Protein AF-A0AAN7ABN7-F1 (afdb_monomer)

pLDDT: mean 89.41, std 10.77, range [40.0, 98.88]

Radius of gyration: 29.79 Å; Cα contacts (8 Å, |Δi|>4): 1106; chains: 1; bounding box: 66×48×90 Å

Secondary structure (DSSP, 8-state):
----EEEEE--SSS--HHHHHHHHHHHHHHHHHT-EEEEES--TT----HHHHT-TTEEE-SS-HHHHTGGGGGGEEEE-TT-SEE--TTHHHH-SEEEE-S-TT-SS---TTHHHHHTTPEEEE--SS-B-HHHHHHHHHHHHTS---GGGS-EEES-EEE-SSS-EEE-SSEEEBPTTS-B--PPPS-----PPPP--SSSEEE-S-GGGSSHHHHHHHHH-TT-SBEEPPPB-SS-----TTT--EEEE-TTT-PBPSSSS--HHHHHT-TT--EEEE---S-SS-HHHHHHHHHHHHHH---PSSP--EEEEE---HHHHHHHHHHHHHHGGGGGGG--EEEEEE---TTSTTS--GGG-HHHHHHHHHHHHHHHHSTTTTTS----EEEEEP---SHHHHHHHHHHHHHH-TT--EEEE---EEEEE-B-TTS-BSSSTT-EEEEEEGGGHHHHHHHHHHHHHHHHH-TTTTTPEEEEESS--SHHHHHHHHHTT-SEEEE-HHHHHHTTHHHHHHHHHHTT--

InterPro domains:
  IPR005720 Dihydroorotate dehydrogenase, catalytic [PF01180] (275-526)
  IPR007364 Protein arginine N-methyltransferase SFM1-like [PF04252] (5-187)
  IPR007364 Protein arginine N-methyltransferase SFM1-like [PTHR35517] (4-187)
  IPR013785 Aldolase-type TIM barrel [G3DSA:3.20.20.70] (202-526)
  IPR023359 Dihydroorotate dehydrogenase A, chain A, domain 2 [G3DSA:2.30.26.10] (244-451)

Organism: NCBI:txid2587417

Mean predicted aligned error: 13.11 Å

Nearest PDB structures (foldseek):
  5h5f-assembly1_A  TM=8.992E-01  e=4.498E-18  Saccharomyces cerevisiae S288C
  5h5e-assembly1_A  TM=9.047E-01  e=4.459E-17  Saccharomyces cerevisiae S288C
  5c77-assembly1_A  TM=8.687E-01  e=1.270E-17  Saccharomyces cerevisiae S288C
  5h5d-assembly1_A  TM=8.708E-01  e=1.948E-16  Saccharomyces cerevisiae S288C
  6i55-assembly2_B  TM=7.999E-01  e=3.400E-11  Plasmodium falciparum

Foldseek 3Di:
DQAAEEEEAAQDQEDDPQNLLLLLLLLVVSVVLVHAYEHECHDPNRDDDPSNVPRPRYDYYNHDPCVVQVVPLQQEEEAAQPAPEAQAQCNLVRHRYYYYFHWLADVVDPRRCPVVVVVPHHYHYLDNWGAGPSQSSVLNCCGHVVVAGSVRFAKDAQDWADPDPPDIDTRRGIAGADPVGDGDGRDDVPPDPQFPADDFPPLEEAEQAPLQQALVSQLQRQPQLLGRAYEHHAAFQAFDDDDPQAWWKWFAQLPPLAIQPATPDALVSLQVCVNSFKMWTLHDTHRDHLVNVLVSLLVSCVVCLDPVVQHEYEYHYEDDLVRLLVSLQVVLVSVVSNVSNPAYAYEYEQQAQNDPDDGGLLQALVSLLSSLQSNVCSCVDPSCVPTDRHAYEYEHALDDDPVSLVSNLVSDVSSFSRHNAYEQHWFHWQDFRAHPVRHTNGPDNNTGGMFAQNCLVSLLVRLLSNQVSLCVDPRRNNYAYARETRDQALVSVVSSVVSRHPHYHYYSNCRNVNSVSSVRNCVRCVPVD

Solvent-accessible surface area (backbone atoms only — not comparable to full-atom values): 27855 Å² total; per-residue (Å²): 132,88,63,41,36,40,33,40,35,40,77,56,67,70,81,52,75,67,58,47,27,23,50,40,44,43,25,53,58,25,42,79,73,63,19,35,26,33,41,20,35,35,41,95,81,45,76,79,53,66,82,44,71,71,37,88,31,43,44,87,32,61,56,39,68,68,71,79,34,58,96,44,48,85,28,34,33,32,56,34,84,86,26,87,43,67,54,45,37,68,47,44,80,58,33,48,31,44,36,38,42,45,70,45,65,52,86,76,72,80,66,57,41,54,70,55,56,74,68,67,49,52,42,25,15,89,58,94,64,57,33,38,53,37,40,49,52,50,53,49,43,38,15,39,76,62,57,38,47,64,88,76,58,56,68,36,70,47,52,72,47,71,81,53,101,87,42,68,46,68,41,95,31,36,24,47,39,45,98,90,66,48,63,60,69,61,60,61,92,59,79,58,77,66,39,56,73,81,84,55,67,52,47,31,28,46,36,65,32,83,79,24,61,48,64,72,36,46,48,55,49,66,69,35,83,49,38,11,32,38,28,31,24,37,16,25,80,85,36,32,92,77,44,81,83,56,43,38,34,35,37,20,15,73,86,77,55,51,58,53,96,47,65,62,59,49,49,72,62,36,48,76,43,76,67,37,48,14,32,42,28,39,53,75,60,22,68,47,25,44,66,56,54,55,52,41,53,39,52,48,32,72,73,52,77,72,54,85,72,51,53,23,39,34,47,27,28,45,71,55,66,68,53,47,34,50,50,49,54,54,54,33,69,44,43,84,75,34,64,71,32,47,59,64,34,39,31,44,51,36,22,64,61,64,54,84,97,56,82,36,46,59,80,36,40,72,51,40,31,50,46,49,47,49,44,51,48,44,62,69,28,86,92,32,63,89,45,66,88,67,30,33,26,42,29,33,40,62,68,88,51,74,65,55,55,54,32,50,51,52,24,43,62,75,54,42,55,63,55,17,30,38,37,31,31,46,41,38,47,88,32,77,53,53,40,99,87,68,43,58,67,44,57,90,90,14,59,18,26,32,30,10,50,68,33,23,69,59,25,38,52,44,30,32,52,52,42,51,55,28,63,73,31,83,69,41,46,81,43,36,31,34,24,22,44,34,32,65,40,35,68,40,47,51,50,36,42,73,27,49,24,68,26,40,24,30,47,56,36,42,57,36,56,34,75,56,36,40,46,52,22,48,64,65,38,72,81,66,128

Sequence (529 aa):
MTFKTYIVEHLDEELGPWSELEYITIARESQETGSKFFLSSLHPQFKVPEALAAIPSFTAERRGVEELYADKKSRVCLLDPQGKSDLAPEDADNFDVFLFGGILGDDPPRDRTSELRAKGFEGRRLGPVQMTTDTAVRVTRLVVEGKTPLKDIPYVDFPELKFNEYESTEMPFRYVKTKDGNPIMPEPPTMSKLPPPIKINPPLINSANPWASNYKDLEKLYLCPSTGAVTTRTATLLCFKHDDAIHRYTFFNPSTHQTSETTNPTHQQASQSPSQTASLNTLGYSPYPLIDYLKWIRKLTDTYPKPHPAKPFIISVTGDVAEMIDAYSIIAGYLPDLVSVGQVYMEINLSCPNIPNNPPPAYSKAALVNYLRYINLAIRSDNNKDLPRLPFGIKTPPYTHFSEYTELISALEEAGDQLSFISCTNTLGSCLVLSPDSSPVLPGNGIGGMAGAALHPLALGNVATIRRMLDESEGLRHVIIIGIGGVEDEKGYRRMRAAGAGVVGVGTALGWKGVEVFRGIEEGLKGEW

Structure (mmCIF, N/CA/C/O backbone):
data_AF-A0AAN7ABN7-F1
#
_entry.id   AF-A0AAN7ABN7-F1
#
loop_
_atom_site.group_PDB
_atom_site.id
_atom_site.type_symbol
_atom_site.label_atom_id
_atom_site.label_alt_id
_atom_site.label_comp_id
_atom_site.label_asym_id
_atom_site.label_entity_id
_atom_site.label_seq_id
_atom_site.pdbx_PDB_ins_code
_atom_site.Cartn_x
_atom_site.Cartn_y
_atom_site.Cartn_z
_atom_site.occupancy
_atom_site.B_iso_or_equiv
_atom_site.auth_seq_id
_atom_site.auth_comp_id
_atom_site.auth_asym_id
_atom_site.auth_atom_id
_atom_site.pdbx_PDB_model_num
ATOM 1 N N . MET A 1 1 ? -25.391 23.428 30.107 1.00 48.16 1 MET A N 1
ATOM 2 C CA . MET A 1 1 ? -25.146 22.052 30.585 1.00 48.16 1 MET A CA 1
ATOM 3 C C . MET A 1 1 ? -24.049 22.124 31.624 1.00 48.16 1 MET A C 1
ATOM 5 O O . MET A 1 1 ? -23.061 22.806 31.388 1.00 48.16 1 MET A O 1
ATOM 9 N N . THR A 1 2 ? -24.255 21.526 32.791 1.00 59.59 2 THR A N 1
ATOM 10 C CA . THR A 1 2 ? -23.225 21.392 33.824 1.00 59.59 2 THR A CA 1
ATOM 11 C C . THR A 1 2 ? -22.378 20.169 33.489 1.00 59.59 2 THR A C 1
ATOM 13 O O . THR A 1 2 ? -22.827 19.040 33.652 1.00 59.59 2 THR A O 1
ATOM 16 N N . PHE A 1 3 ? -21.179 20.406 32.958 1.00 83.44 3 PHE A N 1
ATOM 17 C CA . PHE A 1 3 ? -20.219 19.352 32.623 1.00 83.44 3 PHE A CA 1
ATOM 18 C C . PHE A 1 3 ? -19.843 18.552 33.874 1.00 83.44 3 PHE A C 1
ATOM 20 O O . PHE A 1 3 ? -19.660 19.144 34.943 1.00 83.44 3 PHE A O 1
ATOM 27 N N . LYS A 1 4 ? -19.738 17.226 33.746 1.00 94.50 4 LYS A N 1
ATOM 28 C CA . LYS A 1 4 ? -19.352 16.341 34.850 1.00 94.50 4 LYS A CA 1
ATOM 29 C C . LYS A 1 4 ? -17.879 15.974 34.759 1.00 94.50 4 LYS A C 1
ATOM 31 O O . LYS A 1 4 ? -17.282 15.988 33.682 1.00 94.50 4 LYS A O 1
ATOM 36 N N . THR A 1 5 ? -17.294 15.657 35.908 1.00 97.19 5 THR A N 1
ATOM 37 C CA . THR A 1 5 ? -15.952 15.081 35.981 1.00 97.19 5 THR A CA 1
ATOM 38 C C . THR A 1 5 ? -16.036 13.655 36.503 1.00 97.19 5 THR A C 1
ATOM 40 O O . THR A 1 5 ? -16.570 13.421 37.585 1.00 97.19 5 THR A O 1
ATOM 43 N N . TYR A 1 6 ? -15.454 12.719 35.765 1.00 97.00 6 TYR A N 1
ATOM 44 C CA . TYR A 1 6 ? -15.267 11.334 36.178 1.00 97.00 6 TYR A CA 1
ATOM 45 C C . TYR A 1 6 ? -13.817 11.136 36.614 1.00 97.00 6 TYR A C 1
ATOM 47 O O . TYR A 1 6 ? -12.900 11.508 35.883 1.00 97.00 6 TYR A O 1
ATOM 55 N N . ILE A 1 7 ? -13.603 10.591 37.810 1.00 95.88 7 ILE A N 1
ATOM 56 C CA . ILE A 1 7 ? -12.269 10.383 38.381 1.00 95.88 7 ILE A CA 1
ATOM 57 C C . ILE A 1 7 ? -12.112 8.922 38.752 1.00 95.88 7 ILE A C 1
ATOM 59 O O . ILE A 1 7 ? -12.853 8.424 39.595 1.00 95.88 7 ILE A O 1
ATOM 63 N N . VAL A 1 8 ? -11.124 8.257 38.169 1.00 94.00 8 VAL A N 1
ATOM 64 C CA . VAL A 1 8 ? -10.699 6.923 38.595 1.00 94.00 8 VAL A CA 1
ATOM 65 C C . VAL A 1 8 ? -9.375 7.079 39.342 1.00 94.00 8 VAL A C 1
ATOM 67 O O . VAL A 1 8 ? -8.403 7.588 38.782 1.00 94.00 8 VAL A O 1
ATOM 70 N N . GLU A 1 9 ? -9.327 6.671 40.612 1.00 89.06 9 GLU A N 1
ATOM 71 C CA . GLU A 1 9 ? -8.060 6.637 41.357 1.00 89.06 9 GLU A CA 1
ATOM 72 C C . GLU A 1 9 ? -7.243 5.424 40.907 1.00 89.06 9 GLU A C 1
ATOM 74 O O . GLU A 1 9 ? -7.631 4.289 41.171 1.00 89.06 9 GLU A O 1
ATOM 79 N N . HIS A 1 10 ? -6.113 5.642 40.236 1.00 86.88 10 HIS A N 1
ATOM 80 C CA . HIS A 1 10 ? -5.237 4.559 39.794 1.00 86.88 10 HIS A CA 1
ATOM 81 C C . HIS A 1 10 ? -3.992 4.513 40.683 1.00 86.88 10 HIS A C 1
ATOM 83 O O . HIS A 1 10 ? -3.135 5.389 40.607 1.00 86.88 10 HIS A O 1
ATOM 89 N N . LEU A 1 11 ? -3.933 3.499 41.550 1.00 75.31 11 LEU A N 1
ATOM 90 C CA . LEU A 1 11 ? -2.917 3.358 42.600 1.00 75.31 11 LEU A CA 1
ATOM 91 C C . LEU A 1 11 ? -1.774 2.401 42.227 1.00 75.31 11 LEU A C 1
ATOM 93 O O . LEU A 1 11 ? -0.813 2.285 42.985 1.00 75.31 11 LEU A O 1
ATOM 97 N N . ASP A 1 12 ? -1.882 1.711 41.092 1.00 77.31 12 ASP A N 1
ATOM 98 C CA . ASP A 1 12 ? -0.874 0.761 40.631 1.00 77.31 12 ASP A CA 1
ATOM 99 C C . ASP A 1 12 ? 0.269 1.498 39.888 1.00 77.31 12 ASP A C 1
ATOM 101 O O . ASP A 1 12 ? 0.099 2.594 39.346 1.00 77.31 12 ASP A O 1
ATOM 105 N N . GLU A 1 13 ? 1.482 0.931 39.908 1.00 78.19 13 GLU A N 1
ATOM 106 C CA . GLU A 1 13 ? 2.653 1.533 39.240 1.00 78.19 13 GLU A CA 1
ATOM 107 C C . GLU A 1 13 ? 2.601 1.380 37.711 1.00 78.19 13 GLU A C 1
ATOM 109 O O . GLU A 1 13 ? 3.180 2.192 36.981 1.00 78.19 13 GLU A O 1
ATOM 114 N N . GLU A 1 14 ? 1.894 0.353 37.237 1.00 76.94 14 GLU A N 1
ATOM 115 C CA . GLU A 1 14 ? 1.785 -0.040 35.835 1.00 76.94 14 GLU A CA 1
ATOM 116 C C . GLU A 1 14 ? 0.323 -0.112 35.389 1.00 76.94 14 GLU A C 1
ATOM 118 O O . GLU A 1 14 ? -0.577 -0.431 36.167 1.00 76.94 14 GLU A O 1
ATOM 123 N N . LEU A 1 15 ? 0.099 0.131 34.097 1.00 82.50 15 LEU A N 1
ATOM 124 C CA . LEU A 1 15 ? -1.204 -0.008 33.465 1.00 82.50 15 LEU A CA 1
ATOM 125 C C . LEU A 1 15 ? -1.252 -1.290 32.633 1.00 82.50 15 LEU A C 1
ATOM 127 O O . LEU A 1 15 ? -0.532 -1.421 31.645 1.00 82.50 15 LEU A O 1
ATOM 131 N N . GLY A 1 16 ? -2.114 -2.230 33.021 1.00 80.00 16 GLY A N 1
ATOM 132 C CA . GLY A 1 16 ? -2.355 -3.439 32.237 1.00 80.00 16 GLY A CA 1
ATOM 133 C C . GLY A 1 16 ? -3.091 -3.141 30.917 1.00 80.00 16 GLY A C 1
ATOM 134 O O . GLY A 1 16 ? -3.875 -2.189 30.868 1.00 80.00 16 GLY A O 1
ATOM 135 N N . PRO A 1 17 ? -2.929 -3.979 29.870 1.00 78.44 17 PRO A N 1
ATOM 136 C CA . PRO A 1 17 ? -3.534 -3.736 28.556 1.00 78.44 17 PRO A CA 1
ATOM 137 C C . PRO A 1 17 ? -5.056 -3.568 28.590 1.00 78.44 17 PRO A C 1
ATOM 139 O O . PRO A 1 17 ? -5.595 -2.716 27.897 1.00 78.44 17 PRO A O 1
ATOM 142 N N . TRP A 1 18 ? -5.764 -4.344 29.417 1.00 81.31 18 TRP A N 1
ATOM 143 C CA . TRP A 1 18 ? -7.221 -4.222 29.545 1.00 81.31 18 TRP A CA 1
ATOM 144 C C . TRP A 1 18 ? -7.637 -2.881 30.159 1.00 81.31 18 TRP A C 1
ATOM 146 O O . TRP A 1 18 ? -8.490 -2.186 29.612 1.00 81.31 18 TRP A O 1
ATOM 156 N N . SER A 1 19 ? -6.987 -2.479 31.252 1.00 87.06 19 SER A N 1
ATOM 157 C CA . SER A 1 19 ? -7.266 -1.204 31.918 1.00 87.06 19 SER A CA 1
ATOM 158 C C . SER A 1 19 ? -6.922 -0.002 31.043 1.00 87.06 19 SER A C 1
ATOM 160 O O . SER A 1 19 ? -7.608 1.016 31.104 1.00 87.06 19 SER A O 1
ATOM 162 N N . GLU A 1 20 ? -5.917 -0.121 30.173 1.00 87.38 20 GLU A N 1
ATOM 163 C CA . GLU A 1 20 ? -5.664 0.880 29.137 1.00 87.38 20 GLU A CA 1
ATOM 164 C C . GLU A 1 20 ? -6.870 1.051 28.203 1.00 87.38 20 GLU A C 1
ATOM 166 O O . GLU A 1 20 ? -7.301 2.183 27.967 1.00 87.38 20 GLU A O 1
ATOM 171 N N . LEU A 1 21 ? -7.470 -0.047 27.728 1.00 86.56 21 LEU A N 1
ATOM 172 C CA . LEU A 1 21 ? -8.670 0.015 26.885 1.00 86.56 21 LEU A CA 1
ATOM 173 C C . LEU A 1 21 ? -9.868 0.608 27.629 1.00 86.56 21 LEU A C 1
ATOM 175 O O . LEU A 1 21 ? -10.601 1.422 27.059 1.00 86.56 21 LEU A O 1
ATOM 179 N N . GLU A 1 22 ? -10.053 0.249 28.902 1.00 91.25 22 GLU A N 1
ATOM 180 C CA . GLU A 1 22 ? -11.094 0.832 29.751 1.00 91.25 22 GLU A CA 1
ATOM 181 C C . GLU A 1 22 ? -10.925 2.354 29.854 1.00 91.25 22 GLU A C 1
ATOM 183 O O . GLU A 1 22 ? -11.868 3.105 29.600 1.00 91.25 22 GLU A O 1
ATOM 188 N N . TYR A 1 23 ? -9.716 2.833 30.155 1.00 93.12 23 TYR A N 1
ATOM 189 C CA . TYR A 1 23 ? -9.439 4.261 30.333 1.00 93.12 23 TYR A CA 1
ATOM 190 C C . TYR A 1 23 ? -9.547 5.051 29.028 1.00 93.12 23 TYR A C 1
ATOM 192 O O . TYR A 1 23 ? -10.106 6.150 29.027 1.00 93.12 23 TYR A O 1
ATOM 200 N N . ILE A 1 24 ? -9.088 4.490 27.905 1.00 90.19 24 ILE A N 1
ATOM 201 C CA . ILE A 1 24 ? -9.278 5.088 26.574 1.00 90.19 24 ILE A CA 1
ATOM 202 C C . ILE A 1 24 ? -10.769 5.204 26.252 1.00 90.19 24 ILE A C 1
ATOM 204 O O . ILE A 1 24 ? -11.218 6.242 25.759 1.00 90.19 24 ILE A O 1
ATOM 208 N N . THR A 1 25 ? -11.545 4.162 26.554 1.00 92.25 25 THR A N 1
ATOM 209 C CA . THR A 1 25 ? -12.994 4.149 26.330 1.00 92.25 25 THR A CA 1
ATOM 210 C C . THR A 1 25 ? -13.678 5.230 27.159 1.00 92.25 25 THR A C 1
ATOM 212 O O . THR A 1 25 ? -14.417 6.042 26.604 1.00 92.25 25 THR A O 1
ATOM 215 N N . ILE A 1 26 ? -13.359 5.328 28.453 1.00 95.12 26 ILE A N 1
ATOM 216 C CA . ILE A 1 26 ? -13.897 6.366 29.343 1.00 95.12 26 ILE A CA 1
ATOM 217 C C . ILE A 1 26 ? -13.547 7.769 28.841 1.00 95.12 26 ILE A C 1
ATOM 219 O O . ILE A 1 26 ? -14.408 8.652 28.830 1.00 95.12 26 ILE A O 1
ATOM 223 N N . ALA A 1 27 ? -12.301 7.989 28.418 1.00 94.75 27 ALA A N 1
ATOM 224 C CA . ALA A 1 27 ? -11.842 9.277 27.913 1.00 94.75 27 ALA A CA 1
ATOM 225 C C . ALA A 1 27 ? -12.632 9.710 26.665 1.00 94.75 27 ALA A C 1
ATOM 227 O O . ALA A 1 27 ? -13.158 10.828 26.621 1.00 94.75 27 ALA A O 1
ATOM 228 N N . ARG A 1 28 ? -12.773 8.813 25.678 1.00 89.69 28 ARG A N 1
ATOM 229 C CA . ARG A 1 28 ? -13.538 9.064 24.442 1.00 89.69 28 ARG A CA 1
ATOM 230 C C . ARG A 1 28 ? -15.001 9.355 24.741 1.00 89.69 28 ARG A C 1
ATOM 232 O O . ARG A 1 28 ? -15.522 10.387 24.330 1.00 89.69 28 ARG A O 1
ATOM 239 N N . GLU A 1 29 ? -15.626 8.492 25.530 1.00 93.31 29 GLU A N 1
ATOM 240 C CA . GLU A 1 29 ? -17.013 8.643 25.953 1.00 93.31 29 GLU A CA 1
ATOM 241 C C . GLU A 1 29 ? -17.244 9.965 26.710 1.00 93.31 29 GLU A C 1
ATOM 243 O O . GLU A 1 29 ? -18.229 10.665 26.475 1.00 93.31 29 GLU A O 1
ATOM 248 N N . SER A 1 30 ? -16.321 10.357 27.588 1.00 94.12 30 SER A N 1
ATOM 249 C CA . SER A 1 30 ? -16.407 11.640 28.298 1.00 94.12 30 SER A CA 1
ATOM 250 C C . SER A 1 30 ? -16.290 12.826 27.337 1.00 94.12 30 SER A C 1
ATOM 252 O O . SER A 1 30 ? -17.027 13.799 27.471 1.00 94.12 30 SER A O 1
ATOM 254 N N . GLN A 1 31 ? -15.417 12.736 26.327 1.00 91.62 31 GLN A N 1
ATOM 255 C CA . GLN A 1 31 ? -15.264 13.783 25.315 1.00 91.62 31 GLN A CA 1
ATOM 256 C C . GLN A 1 31 ? -16.547 14.001 24.511 1.00 91.62 31 GLN A C 1
ATOM 258 O O . GLN A 1 31 ? -16.926 15.147 24.272 1.00 91.62 31 GLN A O 1
ATOM 263 N N . GLU A 1 32 ? -17.224 12.921 24.119 1.00 88.69 32 GLU A N 1
ATOM 264 C CA . GLU A 1 32 ? -18.472 12.977 23.347 1.00 88.69 32 GLU A CA 1
ATOM 265 C C . GLU A 1 32 ? -19.581 13.750 24.067 1.00 88.69 32 GLU A C 1
ATOM 267 O O . GLU A 1 32 ? -20.395 14.404 23.413 1.00 88.69 32 GLU A O 1
ATOM 272 N N . THR A 1 33 ? -19.606 13.720 25.403 1.00 86.75 33 THR A N 1
ATOM 273 C CA . THR A 1 33 ? -20.596 14.458 26.204 1.00 86.75 33 THR A CA 1
ATOM 274 C C . THR A 1 33 ? -20.072 15.787 26.757 1.00 86.75 33 THR A C 1
ATOM 276 O O . THR A 1 33 ? -20.803 16.519 27.424 1.00 86.75 33 THR A O 1
ATOM 279 N N . GLY A 1 34 ? -18.819 16.147 26.452 1.00 90.25 34 GLY A N 1
ATOM 280 C CA . GLY A 1 34 ? -18.155 17.345 26.978 1.00 90.25 34 GLY A CA 1
ATOM 281 C C . GLY A 1 34 ? -17.741 17.238 28.452 1.00 90.25 34 GLY A C 1
ATOM 282 O O . GLY A 1 34 ? -17.352 18.240 29.055 1.00 90.25 34 GLY A O 1
ATOM 283 N N . SER A 1 35 ? -17.827 16.045 29.035 1.00 94.81 35 SER A N 1
ATOM 284 C CA . SER A 1 35 ? -17.364 15.732 30.385 1.00 94.81 35 SER A CA 1
ATOM 285 C C . SER A 1 35 ? -15.843 15.550 30.424 1.00 94.81 35 SER A C 1
ATOM 287 O O . SER A 1 35 ? -15.179 15.349 29.405 1.00 94.81 35 SER A O 1
ATOM 289 N N . LYS A 1 36 ? -15.264 15.644 31.623 1.00 96.62 36 LYS A N 1
ATOM 290 C CA . LYS A 1 36 ? -13.824 15.448 31.840 1.00 96.62 36 LYS A CA 1
ATOM 291 C C . LYS A 1 36 ? -13.552 14.093 32.469 1.00 96.62 36 LYS A C 1
ATOM 293 O O . LYS A 1 36 ? -14.316 13.657 33.329 1.00 96.62 36 LYS A O 1
ATOM 298 N N . PHE A 1 37 ? -12.425 13.492 32.115 1.00 97.12 37 PHE A N 1
ATOM 299 C CA . PHE A 1 37 ? -11.951 12.258 32.723 1.00 97.12 37 PHE A CA 1
ATOM 300 C C . PHE A 1 37 ? -10.567 12.452 33.341 1.00 97.12 37 PHE A C 1
ATOM 302 O O . PHE A 1 37 ? -9.652 12.954 32.691 1.00 97.12 37 PHE A O 1
ATOM 309 N N . PHE A 1 38 ? -10.420 12.047 34.599 1.00 96.19 38 PHE A N 1
ATOM 310 C CA . PHE A 1 38 ? -9.163 12.095 35.328 1.00 96.19 38 PHE A CA 1
ATOM 311 C C . PHE A 1 38 ? -8.751 10.697 35.766 1.00 96.19 38 PHE A C 1
ATOM 313 O O . PHE A 1 38 ? -9.549 9.961 36.350 1.00 96.19 38 PHE A O 1
ATOM 320 N N . LEU A 1 39 ? -7.472 10.394 35.570 1.00 94.75 39 LEU A N 1
ATOM 321 C CA . LEU A 1 39 ? -6.783 9.412 36.397 1.00 94.75 39 LEU A CA 1
ATOM 322 C C . LEU A 1 39 ? -6.049 10.167 37.497 1.00 94.75 39 LEU A C 1
ATOM 324 O O . LEU A 1 39 ? -5.190 10.990 37.187 1.00 94.75 39 LEU A O 1
ATOM 328 N N . SER A 1 40 ? -6.416 9.933 38.755 1.00 93.62 40 SER A N 1
ATOM 329 C CA . SER A 1 40 ? -5.819 10.601 39.918 1.00 93.62 40 SER A CA 1
ATOM 330 C C . SER A 1 40 ? -4.964 9.646 40.745 1.00 93.62 40 SER A C 1
ATOM 332 O O . SER A 1 40 ? -5.015 8.430 40.554 1.00 93.62 40 SER A O 1
ATOM 334 N N . SER A 1 41 ? -4.206 10.206 41.693 1.00 90.81 41 SER A N 1
ATOM 335 C CA . SER A 1 41 ? -3.312 9.455 42.591 1.00 90.81 41 SER A CA 1
ATOM 336 C C . SER A 1 41 ? -2.222 8.658 41.862 1.00 90.81 41 SER A C 1
ATOM 338 O O . SER A 1 41 ? -1.703 7.682 42.398 1.00 90.81 41 SER A O 1
ATOM 340 N N . LEU A 1 42 ? -1.846 9.092 40.653 1.00 90.88 42 LEU A N 1
ATOM 341 C CA . LEU A 1 42 ? -0.863 8.393 39.831 1.00 90.88 42 LEU A CA 1
ATOM 342 C C . LEU A 1 42 ? 0.522 8.371 40.482 1.00 90.88 42 LEU A C 1
ATOM 344 O O . LEU A 1 42 ? 1.066 9.413 40.871 1.00 90.88 42 LEU A O 1
ATOM 348 N N . HIS A 1 43 ? 1.134 7.186 40.504 1.00 88.69 43 HIS A N 1
ATOM 349 C CA . HIS A 1 43 ? 2.506 7.004 40.964 1.00 88.69 43 HIS A CA 1
ATOM 350 C C . HIS A 1 43 ? 3.484 7.901 40.165 1.00 88.69 43 HIS A C 1
ATOM 352 O O . HIS A 1 43 ? 3.323 8.062 38.952 1.00 88.69 43 HIS A O 1
ATOM 358 N N . PRO A 1 44 ? 4.546 8.477 40.772 1.00 86.56 44 PRO A N 1
ATOM 359 C CA . PRO A 1 44 ? 5.470 9.373 40.068 1.00 86.56 44 PRO A CA 1
ATOM 360 C C . PRO A 1 44 ? 6.166 8.774 38.839 1.00 86.56 44 PRO A C 1
ATOM 362 O O . PRO A 1 44 ? 6.628 9.535 37.983 1.00 86.56 44 PRO A O 1
ATOM 365 N N . GLN A 1 45 ? 6.263 7.443 38.771 1.00 88.12 45 GLN A N 1
ATOM 366 C CA . GLN A 1 45 ? 6.853 6.703 37.651 1.00 88.12 45 GLN A CA 1
ATOM 367 C C . GLN A 1 45 ? 5.819 6.208 36.629 1.00 88.12 45 GLN A C 1
ATOM 369 O O . GLN A 1 45 ? 6.214 5.665 35.598 1.00 88.12 45 GLN A O 1
ATOM 374 N N . PHE A 1 46 ? 4.522 6.412 36.885 1.00 87.12 46 PHE A N 1
ATOM 375 C CA . PHE A 1 46 ? 3.460 5.985 35.984 1.00 87.12 46 PHE A CA 1
ATOM 376 C C . PHE A 1 46 ? 3.617 6.654 34.617 1.00 87.12 46 PHE A C 1
ATOM 378 O O . PHE A 1 46 ? 3.725 7.883 34.507 1.00 87.12 46 PHE A O 1
ATOM 385 N N . LYS A 1 47 ? 3.619 5.837 33.563 1.00 89.31 47 LYS A N 1
ATOM 386 C CA . LYS A 1 47 ? 3.688 6.303 32.180 1.00 89.31 47 LYS A CA 1
ATOM 387 C C . LYS A 1 47 ? 2.295 6.276 31.581 1.00 89.31 47 LYS A C 1
ATOM 389 O O . LYS A 1 47 ? 1.730 5.215 31.355 1.00 89.31 47 LYS A O 1
ATOM 394 N N . VAL A 1 48 ? 1.770 7.460 31.299 1.00 89.00 48 VAL A N 1
ATOM 395 C CA . VAL A 1 48 ? 0.500 7.605 30.592 1.00 89.00 48 VAL A CA 1
ATOM 396 C C . VAL A 1 48 ? 0.676 7.097 29.155 1.00 89.00 48 VAL A C 1
ATOM 398 O O . VAL A 1 48 ? 1.570 7.597 28.465 1.00 89.00 48 VAL A O 1
ATOM 401 N N . PRO A 1 49 ? -0.154 6.153 28.679 1.00 87.00 49 PRO A N 1
ATOM 402 C CA . PRO A 1 49 ? -0.110 5.717 27.288 1.00 87.00 49 PRO A CA 1
ATOM 403 C C . PRO A 1 49 ? -0.377 6.873 26.323 1.00 87.00 49 PRO A C 1
ATOM 405 O O . PRO A 1 49 ? -1.263 7.698 26.559 1.00 87.00 49 PRO A O 1
ATOM 408 N N . GLU A 1 50 ? 0.348 6.917 25.204 1.00 84.81 50 GLU A N 1
ATOM 409 C CA . GLU A 1 50 ? 0.219 7.989 24.206 1.00 84.81 50 GLU A CA 1
ATOM 410 C C . GLU A 1 50 ? -1.211 8.080 23.651 1.00 84.81 50 GLU A C 1
ATOM 412 O O . GLU A 1 50 ? -1.758 9.173 23.515 1.00 84.81 50 GLU A O 1
ATOM 417 N N . ALA A 1 51 ? -1.856 6.930 23.422 1.00 78.75 51 ALA A N 1
ATOM 418 C CA . ALA A 1 51 ? -3.235 6.857 22.943 1.00 78.75 51 ALA A CA 1
ATOM 419 C C . ALA A 1 51 ? -4.244 7.496 23.912 1.00 78.75 51 ALA A C 1
ATOM 421 O O . ALA A 1 51 ? -5.229 8.081 23.464 1.00 78.75 51 ALA A O 1
ATOM 422 N N . LEU A 1 52 ? -3.994 7.406 25.222 1.00 88.06 52 LEU A N 1
ATOM 423 C CA . LEU A 1 52 ? -4.822 8.028 26.253 1.00 88.06 52 LEU A CA 1
ATOM 424 C C . LEU A 1 52 ? -4.499 9.525 26.392 1.00 88.06 52 LEU A C 1
ATOM 426 O O . LEU A 1 52 ? -5.407 10.353 26.437 1.00 88.06 52 LEU A O 1
ATOM 430 N N . ALA A 1 53 ? -3.210 9.881 26.385 1.00 89.44 53 ALA A N 1
ATOM 431 C CA . ALA A 1 53 ? -2.735 11.266 26.457 1.00 89.44 53 ALA A CA 1
ATOM 432 C C . ALA A 1 53 ? -3.192 12.129 25.267 1.00 89.44 53 ALA A C 1
ATOM 434 O O . ALA A 1 53 ? -3.330 13.344 25.401 1.00 89.44 53 ALA A O 1
ATOM 435 N N . ALA A 1 54 ? -3.439 11.510 24.111 1.00 86.50 54 ALA A N 1
ATOM 436 C CA . ALA A 1 54 ? -3.915 12.182 22.908 1.00 86.50 54 ALA A CA 1
ATOM 437 C C . ALA A 1 54 ? -5.387 12.633 22.977 1.00 86.50 54 ALA A C 1
ATOM 439 O O . ALA A 1 54 ? -5.838 13.311 22.055 1.00 86.50 54 ALA A O 1
ATOM 440 N N . ILE A 1 55 ? -6.146 12.263 24.018 1.00 87.56 55 ILE A N 1
ATOM 441 C CA . ILE A 1 55 ? -7.581 12.559 24.129 1.00 87.56 55 ILE A CA 1
ATOM 442 C C . ILE A 1 55 ? -7.794 13.860 24.931 1.00 87.56 55 ILE A C 1
ATOM 444 O O . ILE A 1 55 ? -7.524 13.879 26.130 1.00 87.56 55 ILE A O 1
ATOM 448 N N . PRO A 1 56 ? -8.318 14.945 24.324 1.00 90.94 56 PRO A N 1
ATOM 449 C CA . PRO A 1 56 ? -8.490 16.248 24.982 1.00 90.94 56 PRO A CA 1
ATOM 450 C C . PRO A 1 56 ? -9.260 16.269 26.311 1.00 90.94 56 PRO A C 1
ATOM 452 O O . PRO A 1 56 ? -9.013 17.140 27.145 1.00 90.94 56 PRO A O 1
ATOM 455 N N . SER A 1 57 ? -10.226 15.369 26.504 1.00 91.31 57 SER A N 1
ATOM 456 C CA . SER A 1 57 ? -11.033 15.289 27.734 1.00 91.31 57 SER A CA 1
ATOM 457 C C . SER A 1 57 ? -10.294 14.636 28.907 1.00 91.31 57 SER A C 1
ATOM 459 O O . SER A 1 57 ? -10.779 14.708 30.041 1.00 91.31 57 SER A O 1
ATOM 461 N N . PHE A 1 58 ? -9.158 13.984 28.642 1.00 97.06 58 PHE A N 1
ATOM 462 C CA . PHE A 1 58 ? -8.394 13.228 29.619 1.00 97.06 58 PHE A CA 1
ATOM 463 C C . PHE A 1 58 ? -7.345 14.097 30.321 1.00 97.06 58 PHE A C 1
ATOM 465 O O . PHE A 1 58 ? -6.697 14.960 29.729 1.00 97.06 58 PHE A O 1
ATOM 472 N N . THR A 1 59 ? -7.155 13.868 31.618 1.00 96.56 59 THR A N 1
ATOM 473 C CA . THR A 1 59 ? -6.091 14.485 32.410 1.00 96.56 59 THR A CA 1
ATOM 474 C C . THR A 1 59 ? -5.479 13.460 33.362 1.00 96.56 59 THR A C 1
ATOM 476 O O . THR A 1 59 ? -6.176 12.804 34.133 1.00 96.56 59 THR A O 1
ATOM 479 N N . ALA A 1 60 ? -4.154 13.341 33.326 1.00 94.38 60 ALA A N 1
ATOM 480 C CA . ALA A 1 60 ? -3.389 12.551 34.280 1.00 94.38 60 ALA A CA 1
ATOM 481 C C . ALA A 1 60 ? -2.992 13.424 35.478 1.00 94.38 60 ALA A C 1
ATOM 483 O O . ALA A 1 60 ? -2.351 14.460 35.299 1.00 94.38 60 ALA A O 1
ATOM 484 N N . GLU A 1 61 ? -3.342 13.000 36.690 1.00 94.56 61 GLU A N 1
ATOM 485 C CA . GLU A 1 61 ? -3.054 13.713 37.930 1.00 94.56 61 GLU A CA 1
ATOM 486 C C . GLU A 1 61 ? -2.344 12.838 38.959 1.00 94.56 61 GLU A C 1
ATOM 488 O O . GLU A 1 61 ? -2.740 11.715 39.261 1.00 94.56 61 GLU A O 1
ATOM 493 N N . ARG A 1 62 ? -1.292 13.401 39.555 1.00 92.69 62 ARG A N 1
ATOM 494 C CA . ARG A 1 62 ? -0.557 12.748 40.654 1.00 92.69 62 ARG A CA 1
ATOM 495 C C . ARG A 1 62 ? -1.225 12.971 42.004 1.00 92.69 62 ARG A C 1
ATOM 497 O O . ARG A 1 62 ? -0.998 12.224 42.947 1.00 92.69 62 ARG A O 1
ATOM 504 N N . ARG A 1 63 ? -2.024 14.029 42.097 1.00 93.06 63 ARG A N 1
ATOM 505 C CA . ARG A 1 63 ? -2.761 14.399 43.301 1.00 93.06 63 ARG A CA 1
ATOM 506 C C . ARG A 1 63 ? -4.004 13.532 43.420 1.00 93.06 63 ARG A C 1
ATOM 508 O O . ARG A 1 63 ? -4.628 13.209 42.409 1.00 93.06 63 ARG A O 1
ATOM 515 N N . GLY A 1 64 ? -4.365 13.175 44.647 1.00 90.12 64 GLY A N 1
ATOM 516 C CA . GLY A 1 64 ? -5.608 12.461 44.918 1.00 90.12 64 GLY A CA 1
ATOM 517 C C . GLY A 1 64 ? -6.821 13.381 44.899 1.00 90.12 64 GLY A C 1
ATOM 518 O O . GLY A 1 64 ? -6.707 14.610 44.974 1.00 90.12 64 GLY A O 1
ATOM 519 N N . VAL A 1 65 ? -8.010 12.782 44.843 1.00 90.44 65 VAL A N 1
ATOM 520 C CA . VAL A 1 65 ? -9.280 13.528 44.790 1.00 90.44 65 VAL A CA 1
ATOM 521 C C . VAL A 1 65 ? -9.472 14.495 45.969 1.00 90.44 65 VAL A C 1
ATOM 523 O O . VAL A 1 65 ? -10.058 15.562 45.798 1.00 90.44 65 VAL A O 1
ATOM 526 N N . GLU A 1 66 ? -8.941 14.168 47.151 1.00 89.69 66 GLU A N 1
ATOM 527 C CA . GLU A 1 66 ? -9.012 15.028 48.342 1.00 89.69 66 GLU A CA 1
ATOM 528 C C . GLU A 1 66 ? -8.274 16.351 48.173 1.00 89.69 66 GLU A C 1
ATOM 530 O O . GLU A 1 66 ? -8.711 17.360 48.714 1.00 89.69 66 GLU A O 1
ATOM 535 N N . GLU A 1 67 ? -7.177 16.353 47.419 1.00 91.94 67 GLU A N 1
ATOM 536 C CA . GLU A 1 67 ? -6.420 17.566 47.133 1.00 91.94 67 GLU A CA 1
ATOM 537 C C . GLU A 1 67 ? -7.042 18.321 45.955 1.00 91.94 67 GLU A C 1
ATOM 539 O O . GLU A 1 67 ? -7.235 19.533 46.025 1.00 91.94 67 GLU A O 1
ATOM 544 N N . LEU A 1 68 ? -7.427 17.602 44.892 1.00 90.88 68 LEU A N 1
ATOM 545 C CA . LEU A 1 68 ? -8.035 18.194 43.695 1.00 90.88 68 LEU A CA 1
ATOM 546 C C . LEU A 1 68 ? -9.374 18.892 43.988 1.00 90.88 68 LEU A C 1
ATOM 548 O O . LEU A 1 68 ? -9.709 19.883 43.337 1.00 90.88 68 LEU A O 1
ATOM 552 N N . TYR A 1 69 ? -10.134 18.383 44.962 1.00 91.62 69 TYR A N 1
ATOM 553 C CA . TYR A 1 69 ? -11.482 18.850 45.293 1.00 91.62 69 TYR A CA 1
ATOM 554 C C . TYR A 1 69 ? -11.671 19.165 46.784 1.00 91.62 69 TYR A C 1
ATOM 556 O O . TYR A 1 69 ? -12.797 19.092 47.282 1.00 91.62 69 TYR A O 1
ATOM 564 N N . ALA A 1 70 ? -10.607 19.573 47.486 1.00 88.88 70 ALA A N 1
ATOM 565 C CA . ALA A 1 70 ? -10.636 19.910 48.916 1.00 88.88 70 ALA A CA 1
ATOM 566 C C . ALA A 1 70 ? -11.799 20.854 49.289 1.00 88.88 70 ALA A C 1
ATOM 568 O O . ALA A 1 70 ? -12.591 20.558 50.185 1.00 88.88 70 ALA A O 1
ATOM 569 N N . ASP A 1 71 ? -11.970 21.936 48.523 1.00 89.50 71 ASP A N 1
ATOM 570 C CA . ASP A 1 71 ? -12.991 22.967 48.768 1.00 89.50 71 ASP A CA 1
ATOM 571 C C . ASP A 1 71 ? -14.394 22.589 48.257 1.00 89.50 71 ASP A C 1
ATOM 573 O O . ASP A 1 71 ? -15.362 23.324 48.457 1.00 89.50 71 ASP A O 1
ATOM 577 N N . LYS A 1 72 ? -14.523 21.457 47.555 1.00 91.25 72 LYS A N 1
ATOM 578 C CA . LYS A 1 72 ? -15.762 21.014 46.889 1.00 91.25 72 LYS A CA 1
ATOM 579 C C . LYS A 1 72 ? -16.141 19.581 47.244 1.00 91.25 72 LYS A C 1
ATOM 581 O O . LYS A 1 72 ? -16.874 18.937 46.501 1.00 91.25 72 LYS A O 1
ATOM 586 N N . LYS A 1 73 ? -15.693 19.089 48.399 1.00 91.19 73 LYS A N 1
ATOM 587 C CA . LYS A 1 73 ? -15.931 17.713 48.853 1.00 91.19 73 LYS A CA 1
ATOM 588 C C . LYS A 1 73 ? -17.407 17.300 48.841 1.00 91.19 73 LYS A C 1
ATOM 590 O O . LYS A 1 73 ? -17.718 16.183 48.449 1.00 91.19 73 LYS A O 1
ATOM 595 N N . SER A 1 74 ? -18.320 18.204 49.201 1.00 93.62 74 SER A N 1
ATOM 596 C CA . SER A 1 74 ? -19.772 17.956 49.175 1.00 93.62 74 SER A CA 1
ATOM 597 C C . SER A 1 74 ? -20.357 17.776 47.769 1.00 93.62 74 SER A C 1
ATOM 599 O O . SER A 1 74 ? -21.492 17.335 47.637 1.00 93.62 74 SER A O 1
ATOM 601 N N . ARG A 1 75 ? -19.600 18.113 46.717 1.00 95.31 75 ARG A N 1
ATOM 602 C CA . ARG A 1 75 ? -19.970 17.952 45.302 1.00 95.31 75 ARG A CA 1
ATOM 603 C C . ARG A 1 75 ? -19.349 16.706 44.663 1.00 95.31 75 ARG A C 1
ATOM 605 O O . ARG A 1 75 ? -19.510 16.520 43.455 1.00 95.31 75 ARG A O 1
ATOM 612 N N . VAL A 1 76 ? -18.649 15.878 45.444 1.00 95.81 76 VAL A N 1
ATOM 613 C CA . VAL A 1 76 ? -18.020 14.626 45.001 1.00 95.81 76 VAL A CA 1
ATOM 614 C C . VAL A 1 76 ? -18.851 13.436 45.480 1.00 95.81 76 VAL A C 1
ATOM 616 O O . VAL A 1 76 ? -19.011 13.226 46.682 1.00 95.81 76 VAL A O 1
ATOM 619 N N . CYS A 1 77 ? -19.345 12.642 44.532 1.00 96.00 77 CYS A N 1
ATOM 620 C CA . CYS A 1 77 ? -20.025 11.377 44.784 1.00 96.00 77 CYS A CA 1
ATOM 621 C C . CYS A 1 77 ? -19.040 10.218 44.636 1.00 96.00 77 CYS A C 1
ATOM 623 O O . CYS A 1 77 ? -18.430 10.062 43.580 1.00 96.00 77 CYS A O 1
ATOM 625 N N . LEU A 1 78 ? -18.925 9.374 45.658 1.00 94.69 78 LEU A N 1
ATOM 626 C CA . LEU A 1 78 ? -18.178 8.121 45.594 1.00 94.69 78 LEU A CA 1
ATOM 627 C C . LEU A 1 78 ? -19.095 7.001 45.084 1.00 94.69 78 LEU A C 1
ATOM 629 O O . LEU A 1 78 ? -20.150 6.744 45.664 1.00 94.69 78 LEU A O 1
ATOM 633 N N . LEU A 1 79 ? -18.696 6.320 44.013 1.00 93.94 79 LEU A N 1
ATOM 634 C CA . LEU A 1 79 ? -19.392 5.135 43.525 1.00 93.94 79 LEU A CA 1
ATOM 635 C C . LEU A 1 79 ? -18.843 3.915 44.264 1.00 93.94 79 LEU A C 1
ATOM 637 O O . LEU A 1 79 ? -17.685 3.539 44.093 1.00 93.94 79 LEU A O 1
ATOM 641 N N . ASP A 1 80 ? -19.676 3.326 45.119 1.00 88.12 80 ASP A N 1
ATOM 642 C CA . ASP A 1 80 ? -19.279 2.282 46.062 1.00 88.12 80 ASP A CA 1
ATOM 643 C C . ASP A 1 80 ? -20.409 1.248 46.231 1.00 88.12 80 ASP A C 1
ATOM 645 O O . ASP A 1 80 ? -21.562 1.643 46.446 1.00 88.12 80 ASP A O 1
ATOM 649 N N . PRO A 1 81 ? -20.121 -0.068 46.184 1.00 84.00 81 PRO A N 1
ATOM 650 C CA . PRO A 1 81 ? -21.122 -1.117 46.410 1.00 84.00 81 PRO A CA 1
ATOM 651 C C . PRO A 1 81 ? -21.860 -1.017 47.759 1.00 84.00 81 PRO A C 1
ATOM 653 O O . PRO A 1 81 ? -23.014 -1.430 47.869 1.00 84.00 81 PRO A O 1
ATOM 656 N N . GLN A 1 82 ? -21.220 -0.440 48.778 1.00 85.12 82 GLN A N 1
ATOM 657 C CA . GLN A 1 82 ? -21.763 -0.203 50.120 1.00 85.12 82 GLN A CA 1
ATOM 658 C C . GLN A 1 82 ? -22.379 1.202 50.276 1.00 85.12 82 GLN A C 1
ATOM 660 O O . GLN A 1 82 ? -22.641 1.652 51.395 1.00 85.12 82 GLN A O 1
ATOM 665 N N . GLY A 1 83 ? -22.619 1.916 49.171 1.00 86.94 83 GLY A N 1
ATOM 666 C CA . GLY A 1 83 ? -23.337 3.190 49.168 1.00 86.94 83 GLY A CA 1
ATOM 667 C C . GLY A 1 83 ? -24.728 3.090 49.813 1.00 86.94 83 GLY A C 1
ATOM 668 O O . GLY A 1 83 ? -25.382 2.046 49.790 1.00 86.94 83 GLY A O 1
ATOM 669 N N . LYS A 1 84 ? -25.205 4.197 50.397 1.00 86.94 84 LYS A N 1
ATOM 670 C CA . LYS A 1 84 ? -26.475 4.228 51.154 1.00 86.94 84 LYS A CA 1
ATOM 671 C C . LYS A 1 84 ? -27.711 4.063 50.266 1.00 86.94 84 LYS A C 1
ATOM 673 O O . LYS A 1 84 ? -28.745 3.591 50.732 1.00 86.94 84 LYS A O 1
ATOM 678 N N . SER A 1 85 ? -27.604 4.482 49.012 1.00 93.88 85 SER A N 1
ATOM 679 C CA . SER A 1 85 ? -28.672 4.466 48.018 1.00 93.88 85 SER A CA 1
ATOM 680 C C . SER A 1 85 ? -28.098 4.228 46.626 1.00 93.88 85 SER A C 1
ATOM 682 O O . SER A 1 85 ? -26.901 4.415 46.397 1.00 93.88 85 SER A O 1
ATOM 684 N N . ASP A 1 86 ? -28.948 3.811 45.694 1.00 96.06 86 ASP A N 1
ATOM 685 C CA . ASP A 1 86 ? -28.566 3.704 44.286 1.00 96.06 86 ASP A CA 1
ATOM 686 C C . ASP A 1 86 ? -28.423 5.095 43.666 1.00 96.06 86 ASP A C 1
ATOM 688 O O . ASP A 1 86 ? -29.082 6.043 44.100 1.00 96.06 86 ASP A O 1
ATOM 692 N N . LEU A 1 87 ? -27.549 5.207 42.666 1.00 97.50 87 LEU A N 1
ATOM 693 C CA . LEU A 1 87 ? -27.409 6.415 41.862 1.00 97.50 87 LEU A CA 1
ATOM 694 C C . LEU A 1 87 ? -28.723 6.710 41.126 1.00 97.50 87 LEU A C 1
ATOM 696 O O . LEU A 1 87 ? -29.294 5.821 40.486 1.00 97.50 87 LEU A O 1
ATOM 700 N N . ALA A 1 88 ? -29.175 7.960 41.187 1.00 97.31 88 ALA A N 1
ATOM 701 C CA . ALA A 1 88 ? -30.422 8.395 40.569 1.00 97.31 88 ALA A CA 1
ATOM 702 C C . ALA A 1 88 ? -30.223 9.635 39.672 1.00 97.31 88 ALA A C 1
ATOM 704 O O . ALA A 1 88 ? -29.267 10.388 39.866 1.00 97.31 88 ALA A O 1
ATOM 705 N N . PRO A 1 89 ? -31.102 9.889 38.682 1.00 97.25 89 PRO A N 1
ATOM 706 C CA . PRO A 1 89 ? -30.981 11.050 37.792 1.00 97.25 89 PRO A CA 1
ATOM 707 C C . PRO A 1 89 ? -30.892 12.413 38.503 1.00 97.25 89 PRO A C 1
ATOM 709 O O . PRO A 1 89 ? -30.288 13.352 37.971 1.00 97.25 89 PRO A O 1
ATOM 712 N N . GLU A 1 90 ? -31.478 12.539 39.695 1.00 96.44 90 GLU A N 1
ATOM 713 C CA . GLU A 1 90 ? -31.454 13.739 40.542 1.00 96.44 90 GLU A CA 1
ATOM 714 C C . GLU A 1 90 ? -30.058 14.015 41.124 1.00 96.44 90 GLU A C 1
ATOM 716 O O . GLU A 1 90 ? -29.717 15.162 41.411 1.00 96.44 90 GLU A O 1
ATOM 721 N N . ASP A 1 91 ? -29.197 12.997 41.227 1.00 96.56 91 ASP A N 1
ATOM 722 C CA . ASP A 1 91 ? -27.822 13.156 41.713 1.00 96.56 91 ASP A CA 1
ATOM 723 C C . ASP A 1 91 ? -26.971 14.039 40.786 1.00 96.56 91 ASP A C 1
ATOM 725 O O . ASP A 1 91 ? -25.969 14.613 41.215 1.00 96.56 91 ASP A O 1
ATOM 729 N N . ALA A 1 92 ? -27.405 14.240 39.539 1.00 94.62 92 ALA A N 1
ATOM 730 C CA . ALA A 1 92 ? -26.786 15.201 38.634 1.00 94.62 92 ALA A CA 1
ATOM 731 C C . ALA A 1 92 ? -26.875 16.653 39.140 1.00 94.62 92 ALA A C 1
ATOM 733 O O . ALA A 1 92 ? -26.047 17.477 38.754 1.00 94.62 92 ALA A O 1
ATOM 734 N N . ASP A 1 93 ? -27.850 16.985 39.985 1.00 93.88 93 ASP A N 1
ATOM 735 C CA . ASP A 1 93 ? -27.962 18.323 40.572 1.00 93.88 93 ASP A CA 1
ATOM 736 C C . ASP A 1 93 ? -27.134 18.422 41.865 1.00 93.88 93 ASP A C 1
ATOM 738 O O . ASP A 1 93 ? -26.606 19.488 42.196 1.00 93.88 93 ASP A O 1
ATOM 742 N N . ASN A 1 94 ? -26.919 17.288 42.542 1.00 94.44 94 ASN A N 1
ATOM 743 C CA . ASN A 1 94 ? -26.225 17.182 43.830 1.00 94.44 94 ASN A CA 1
ATOM 744 C C . ASN A 1 94 ? -24.699 17.058 43.715 1.00 94.44 94 ASN A C 1
ATOM 746 O O . ASN A 1 94 ? -23.989 17.508 44.618 1.00 94.44 94 ASN A O 1
ATOM 750 N N . PHE A 1 95 ? -24.183 16.533 42.602 1.00 96.69 95 PHE A N 1
ATOM 751 C CA . PHE A 1 95 ? -22.749 16.290 42.426 1.00 96.69 95 PHE A CA 1
ATOM 752 C C . PHE A 1 95 ? -22.234 16.767 41.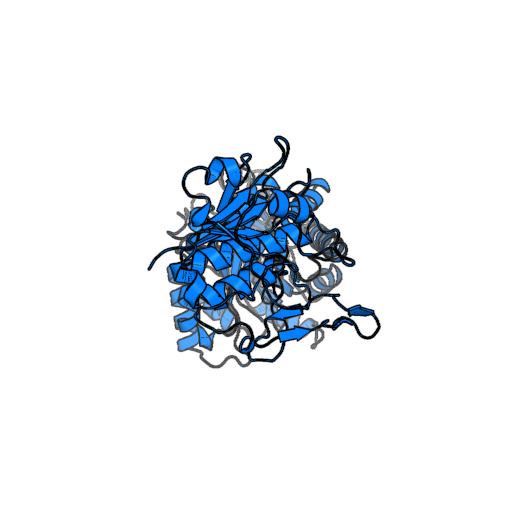071 1.00 96.69 95 PHE A C 1
ATOM 754 O O . PHE A 1 95 ? -22.916 16.669 40.051 1.00 96.69 95 PHE A O 1
ATOM 761 N N . ASP A 1 96 ? -21.001 17.268 41.058 1.00 95.31 96 ASP A N 1
ATOM 762 C CA . ASP A 1 96 ? -20.277 17.646 39.835 1.00 95.31 96 ASP A CA 1
ATOM 763 C C . ASP A 1 96 ? -19.202 16.621 39.467 1.00 95.31 96 ASP A C 1
ATOM 765 O O . ASP A 1 96 ? -18.767 16.561 38.316 1.00 95.31 96 ASP A O 1
ATOM 769 N N . VAL A 1 97 ? -18.784 15.820 40.448 1.00 96.75 97 VAL A N 1
ATOM 770 C CA . VAL A 1 97 ? -17.671 14.884 40.342 1.00 96.75 97 VAL A CA 1
ATOM 771 C C . VAL A 1 97 ? -18.124 13.504 40.789 1.00 96.75 97 VAL A C 1
ATOM 773 O O . VAL A 1 97 ? -18.732 13.360 41.849 1.00 96.75 97 VAL A O 1
ATOM 776 N N . PHE A 1 98 ? -17.784 12.497 39.997 1.00 96.94 98 PHE A N 1
ATOM 777 C CA . PHE A 1 98 ? -18.077 11.094 40.250 1.00 96.94 98 PHE A CA 1
ATOM 778 C C . PHE A 1 98 ? -16.760 10.328 40.359 1.00 96.94 98 PHE A C 1
ATOM 780 O O . PHE A 1 98 ? -15.972 10.286 39.413 1.00 96.94 98 PHE A O 1
ATOM 787 N N . LEU A 1 99 ? -16.511 9.784 41.545 1.00 95.12 99 LEU A N 1
ATOM 788 C CA . LEU A 1 99 ? -15.259 9.171 41.963 1.00 95.12 99 LEU A CA 1
ATOM 789 C C . LEU A 1 99 ? -15.394 7.648 42.012 1.00 95.12 99 LEU A C 1
ATOM 791 O O . LEU A 1 99 ? -16.302 7.121 42.655 1.00 95.12 99 LEU A O 1
ATOM 795 N N . PHE A 1 100 ? -14.440 6.958 41.400 1.00 92.31 100 PHE A N 1
ATOM 796 C CA . PHE A 1 100 ? -14.341 5.505 41.339 1.00 92.31 100 PHE A CA 1
ATOM 797 C C . PHE A 1 100 ? -13.030 5.080 42.014 1.00 92.31 100 PHE A C 1
ATOM 799 O O . PHE A 1 100 ? -11.954 5.560 41.649 1.00 92.31 100 PHE A O 1
ATOM 806 N N . GLY A 1 101 ? -13.116 4.213 43.026 1.00 78.94 101 GLY A N 1
ATOM 807 C CA . GLY A 1 101 ? -11.933 3.700 43.726 1.00 78.94 101 GLY A CA 1
ATOM 808 C C . GLY A 1 101 ? -11.205 2.633 42.917 1.00 78.94 101 GLY A C 1
ATOM 809 O O . GLY A 1 101 ? -11.839 1.880 42.180 1.00 78.94 101 GLY A O 1
ATOM 810 N N . GLY A 1 102 ? -9.878 2.595 43.061 1.00 63.59 102 GLY A N 1
ATOM 811 C CA . GLY A 1 102 ? -8.966 1.832 42.212 1.00 63.59 102 GLY A CA 1
ATOM 812 C C . GLY A 1 102 ? -9.422 0.416 41.879 1.00 63.59 102 GLY A C 1
ATOM 813 O O . GLY A 1 102 ? -9.506 -0.442 42.750 1.00 63.59 102 GLY A O 1
ATOM 814 N N . ILE A 1 103 ? -9.673 0.232 40.581 1.00 54.75 103 ILE A N 1
ATOM 815 C CA . ILE A 1 103 ? -10.061 -0.970 39.833 1.00 54.75 103 ILE A CA 1
ATOM 816 C C . ILE A 1 103 ? -11.321 -1.666 40.369 1.00 54.75 103 ILE A C 1
ATOM 818 O O . ILE A 1 103 ? -11.290 -2.712 41.018 1.00 54.75 103 ILE A O 1
ATOM 822 N N . LEU A 1 104 ? -12.470 -1.106 39.992 1.00 57.16 104 LEU A N 1
ATOM 823 C CA . LEU A 1 104 ? -13.689 -1.887 39.806 1.00 57.16 104 LEU A CA 1
ATOM 824 C C . LEU A 1 104 ? -13.411 -2.899 38.681 1.00 57.16 104 LEU A C 1
ATOM 826 O O . LEU A 1 104 ? -13.395 -2.530 37.509 1.00 57.16 104 LEU A O 1
ATOM 830 N N . GLY A 1 105 ? -13.106 -4.149 39.030 1.00 55.34 105 GLY A N 1
ATOM 831 C CA . GLY A 1 105 ? -12.767 -5.158 38.018 1.00 55.34 105 GLY A CA 1
ATOM 832 C C . GLY A 1 105 ? -11.992 -6.380 38.502 1.00 55.34 105 GLY A C 1
ATOM 833 O O . GLY A 1 105 ? -11.788 -7.290 37.715 1.00 55.34 105 GLY A O 1
ATOM 834 N N . ASP A 1 106 ? -11.569 -6.449 39.766 1.00 62.19 106 ASP A N 1
ATOM 835 C CA . ASP A 1 106 ? -11.109 -7.724 40.328 1.00 62.19 106 ASP A CA 1
ATOM 836 C C . ASP A 1 106 ? -12.322 -8.600 40.661 1.00 62.19 106 ASP A C 1
ATOM 838 O O . ASP A 1 106 ? -13.249 -8.133 41.327 1.00 62.19 106 ASP A O 1
ATOM 842 N N . ASP A 1 107 ? -12.295 -9.863 40.241 1.00 63.59 107 ASP A N 1
ATOM 843 C CA . ASP A 1 107 ? -13.204 -10.899 40.725 1.00 63.59 107 ASP A CA 1
ATOM 844 C C . ASP A 1 107 ? -12.386 -11.974 41.470 1.00 63.59 107 ASP A C 1
ATOM 846 O O . ASP A 1 107 ? -11.513 -12.605 40.863 1.00 63.59 107 ASP A O 1
ATOM 850 N N . PRO A 1 108 ? -12.587 -12.166 42.790 1.00 68.88 108 PRO A N 1
ATOM 851 C CA . PRO A 1 108 ? -13.511 -11.439 43.664 1.00 68.88 108 PRO A CA 1
ATOM 852 C C . PRO A 1 108 ? -13.046 -9.998 43.997 1.00 68.88 108 PRO A C 1
ATOM 854 O O . PRO A 1 108 ? -11.839 -9.731 44.035 1.00 68.88 108 PRO A O 1
ATOM 857 N N . PRO A 1 109 ? -13.974 -9.075 44.334 1.00 68.75 109 PRO A N 1
ATOM 858 C CA . PRO A 1 109 ? -13.644 -7.693 44.680 1.00 68.75 109 PRO A CA 1
ATOM 859 C C . PRO A 1 109 ? -12.694 -7.576 45.878 1.00 68.75 109 PRO A C 1
ATOM 861 O O . PRO A 1 109 ? -12.900 -8.199 46.919 1.00 68.75 109 PRO A O 1
ATOM 864 N N . ARG A 1 110 ? -11.709 -6.675 45.784 1.00 68.88 110 ARG A N 1
ATOM 865 C CA . ARG A 1 110 ? -10.723 -6.409 46.852 1.00 68.88 110 ARG A CA 1
ATOM 866 C C . ARG A 1 110 ? -11.099 -5.272 47.830 1.00 68.88 110 ARG A C 1
ATOM 868 O O . ARG A 1 110 ? -10.242 -4.838 48.588 1.00 68.88 110 ARG A O 1
ATOM 875 N N . ASP A 1 111 ? -12.339 -4.762 47.791 1.00 72.38 111 ASP A N 1
ATOM 876 C CA . ASP A 1 111 ? -12.854 -3.603 48.577 1.00 72.38 111 ASP A CA 1
ATOM 877 C C . ASP A 1 111 ? -11.886 -2.399 48.638 1.00 72.38 111 ASP A C 1
ATOM 879 O O . ASP A 1 111 ? -11.709 -1.750 49.672 1.00 72.38 111 ASP A O 1
ATOM 883 N N . ARG A 1 112 ? -11.249 -2.074 47.505 1.00 70.88 112 ARG A N 1
ATOM 884 C CA . ARG A 1 112 ? -10.280 -0.967 47.392 1.00 70.88 112 ARG A CA 1
ATOM 885 C C . ARG A 1 112 ? -10.911 0.415 47.624 1.00 70.88 112 ARG A C 1
ATOM 887 O O . ARG A 1 112 ? -10.204 1.371 47.920 1.00 70.88 112 ARG A O 1
ATOM 894 N N . THR A 1 113 ? -12.239 0.539 47.559 1.00 72.06 113 THR A N 1
ATOM 895 C CA . THR A 1 113 ? -12.945 1.782 47.911 1.00 72.06 113 THR A CA 1
ATOM 896 C C . THR A 1 113 ? -13.027 2.024 49.421 1.00 72.06 113 THR A C 1
ATOM 898 O O . THR A 1 113 ? -13.409 3.120 49.824 1.00 72.06 113 THR A O 1
ATOM 901 N N . SER A 1 114 ? -12.656 1.059 50.271 1.00 77.75 114 SER A N 1
ATOM 902 C CA . SER A 1 114 ? -12.708 1.192 51.737 1.00 77.75 114 SER A CA 1
ATOM 903 C C . SER A 1 114 ? -11.919 2.398 52.266 1.00 77.75 114 SER A C 1
ATOM 905 O O . SER A 1 114 ? -12.418 3.130 53.126 1.00 77.75 114 SER A O 1
ATOM 907 N N . GLU A 1 115 ? -10.744 2.678 51.693 1.00 79.06 115 GLU A N 1
ATOM 908 C CA . GLU A 1 115 ? -9.936 3.859 52.026 1.00 79.06 115 GLU A CA 1
ATOM 909 C C . GLU A 1 115 ? -10.649 5.165 51.658 1.00 79.06 115 GLU A C 1
ATOM 911 O O . GLU A 1 115 ? -10.627 6.132 52.421 1.00 79.06 115 GLU A O 1
ATOM 916 N N . LEU A 1 116 ? -11.344 5.191 50.517 1.00 80.44 116 LEU A N 1
ATOM 917 C CA . LEU A 1 116 ? -12.140 6.339 50.080 1.00 80.44 116 LEU A CA 1
ATOM 918 C C . LEU A 1 116 ? -13.409 6.514 50.914 1.00 80.44 116 LEU A C 1
ATOM 920 O O . LEU A 1 116 ? -13.799 7.638 51.234 1.00 80.44 116 LEU A O 1
ATOM 924 N N . ARG A 1 117 ? -14.026 5.411 51.335 1.00 83.31 117 ARG A N 1
ATOM 925 C CA . ARG A 1 117 ? -15.211 5.411 52.196 1.00 83.31 117 ARG A CA 1
ATOM 926 C C . ARG A 1 117 ? -14.903 6.031 53.559 1.00 83.31 117 ARG A C 1
ATOM 928 O O . ARG A 1 117 ? -15.698 6.826 54.062 1.00 83.31 117 ARG A O 1
ATOM 935 N N . ALA A 1 118 ? -13.723 5.750 54.119 1.00 83.56 118 ALA A N 1
ATOM 936 C CA . ALA A 1 118 ? -13.257 6.340 55.377 1.00 83.56 118 ALA A CA 1
ATOM 937 C C . ALA A 1 118 ? -13.083 7.870 55.306 1.00 83.56 118 ALA A C 1
ATOM 939 O O . ALA A 1 118 ? -13.152 8.551 56.330 1.00 83.56 118 ALA A O 1
ATOM 940 N N . LYS A 1 119 ? -12.925 8.428 54.100 1.00 83.69 119 LYS A N 1
ATOM 941 C CA . LYS A 1 119 ? -12.766 9.871 53.879 1.00 83.69 119 LYS A CA 1
ATOM 942 C C . LYS A 1 119 ? -14.094 10.629 53.920 1.00 83.69 119 LYS A C 1
ATOM 944 O O . LYS A 1 119 ? -14.078 11.855 53.891 1.00 83.69 119 LYS A O 1
ATOM 949 N N . GLY A 1 120 ? -15.243 9.961 54.038 1.00 85.56 120 GLY A N 1
ATOM 950 C CA . GLY A 1 120 ? -16.534 10.621 54.271 1.00 85.56 120 GLY A CA 1
ATOM 951 C C . GLY A 1 120 ? -17.151 11.291 53.039 1.00 85.56 120 GLY A C 1
ATOM 952 O O . GLY A 1 120 ? -17.893 12.262 53.186 1.00 85.56 120 GLY A O 1
ATOM 953 N N . PHE A 1 121 ? -16.839 10.804 51.836 1.00 89.75 121 PHE A N 1
ATOM 954 C CA . PHE A 1 121 ? -17.585 11.158 50.624 1.0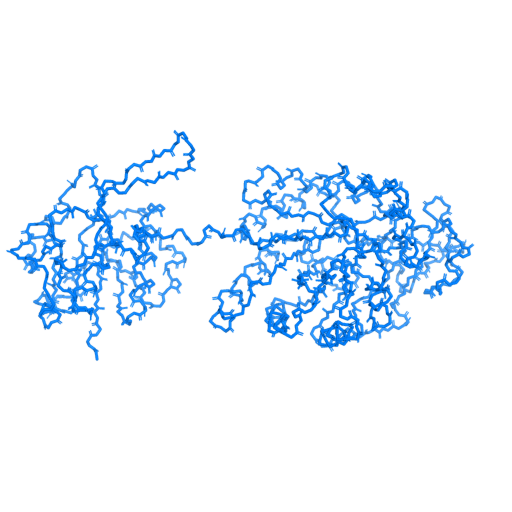0 89.75 121 PHE A CA 1
ATOM 955 C C . PHE A 1 121 ? -19.004 10.582 50.669 1.00 89.75 121 PHE A C 1
ATOM 957 O O . PHE A 1 121 ? -19.249 9.541 51.288 1.00 89.75 121 PHE A O 1
ATOM 964 N N . GLU A 1 122 ? -19.951 11.243 50.004 1.00 92.94 122 GLU A N 1
ATOM 965 C CA . GLU A 1 122 ? -21.297 10.695 49.880 1.00 92.94 122 GLU A CA 1
ATOM 966 C C . GLU A 1 122 ? -21.302 9.555 48.855 1.00 92.94 122 GLU A C 1
ATOM 968 O O . GLU A 1 122 ? -20.852 9.726 47.725 1.00 92.94 122 GLU A O 1
ATOM 973 N N . GLY A 1 123 ? -21.770 8.377 49.274 1.00 92.44 123 GLY A N 1
ATOM 974 C CA . GLY A 1 123 ? -21.720 7.159 48.470 1.00 92.44 123 GLY A CA 1
ATOM 975 C C . GLY A 1 123 ? -23.020 6.862 47.719 1.00 92.44 123 GLY A C 1
ATOM 976 O O . GLY A 1 123 ? -24.104 6.939 48.312 1.00 92.44 123 GLY A O 1
ATOM 977 N N . ARG A 1 124 ? -22.911 6.435 46.456 1.00 95.50 124 ARG A N 1
ATOM 978 C CA . ARG A 1 124 ? -23.998 5.848 45.653 1.00 95.50 124 ARG A CA 1
ATOM 979 C C . ARG A 1 124 ? -23.601 4.479 45.112 1.00 95.50 124 ARG A C 1
ATOM 981 O O . ARG A 1 124 ? -22.435 4.245 44.807 1.00 95.50 124 ARG A O 1
ATOM 988 N N . ARG A 1 125 ? -24.579 3.589 44.963 1.00 94.69 125 ARG A N 1
ATOM 989 C CA . ARG A 1 125 ? -24.398 2.265 44.351 1.00 94.69 125 ARG A CA 1
ATOM 990 C C . ARG A 1 125 ? -24.754 2.302 42.867 1.00 94.69 125 ARG A C 1
ATOM 992 O O . ARG A 1 125 ? -25.689 2.993 42.469 1.00 94.69 125 ARG A O 1
ATOM 999 N N . LEU A 1 126 ? -24.073 1.475 42.075 1.00 94.12 126 LEU A N 1
ATOM 1000 C CA . LEU A 1 126 ? -24.407 1.205 40.666 1.00 94.12 126 LEU A CA 1
ATOM 1001 C C . LEU A 1 126 ? -25.181 -0.112 40.490 1.00 94.12 126 LEU A C 1
ATOM 1003 O O . LEU A 1 126 ? -25.265 -0.662 39.396 1.00 94.12 126 LEU A O 1
ATOM 1007 N N . GLY A 1 127 ? -25.777 -0.603 41.577 1.00 90.19 127 GLY A N 1
ATOM 1008 C CA . GLY A 1 127 ? -26.489 -1.873 41.629 1.00 90.19 127 GLY A CA 1
ATOM 1009 C C . GLY A 1 127 ? -25.666 -2.998 42.268 1.00 90.19 127 GLY A C 1
ATOM 1010 O O . GLY A 1 127 ? -24.543 -2.775 42.716 1.00 90.19 127 GLY A O 1
ATOM 1011 N N . PRO A 1 128 ? -26.251 -4.206 42.363 1.00 87.75 128 PRO A N 1
ATOM 1012 C CA . PRO A 1 128 ? -25.681 -5.314 43.131 1.00 87.75 128 PRO A CA 1
ATOM 1013 C C . PRO A 1 128 ? -24.653 -6.159 42.365 1.00 87.75 128 PRO A C 1
ATOM 1015 O O . PRO A 1 128 ? -23.963 -6.961 42.986 1.00 87.75 128 PRO A O 1
ATOM 1018 N N . VAL A 1 129 ? -24.576 -6.025 41.037 1.00 89.94 129 VAL A N 1
ATOM 1019 C CA . VAL A 1 129 ? -23.668 -6.809 40.185 1.00 89.94 129 VAL A CA 1
ATOM 1020 C C . VAL A 1 129 ? -22.485 -5.941 39.787 1.00 89.94 129 VAL A C 1
ATOM 1022 O O . VAL A 1 129 ? -22.668 -4.793 39.379 1.00 89.94 129 VAL A O 1
ATOM 1025 N N . GLN A 1 130 ? -21.283 -6.495 39.910 1.00 87.69 130 GLN A N 1
ATOM 1026 C CA . GLN A 1 130 ? -20.047 -5.798 39.593 1.00 87.69 130 GLN A CA 1
ATOM 1027 C C . GLN A 1 130 ? -19.953 -5.470 38.100 1.00 87.69 130 GLN A C 1
ATOM 1029 O O . GLN A 1 130 ? -20.364 -6.249 37.242 1.00 87.69 130 GLN A O 1
ATOM 1034 N N . MET A 1 131 ? -19.391 -4.304 37.804 1.00 91.38 131 MET A N 1
ATOM 1035 C CA . MET A 1 131 ? -19.145 -3.806 36.455 1.00 91.38 131 MET A CA 1
ATOM 1036 C C . MET A 1 131 ? -17.643 -3.616 36.258 1.00 91.38 131 MET A C 1
ATOM 1038 O O . MET A 1 131 ? -16.929 -3.343 37.227 1.00 91.38 131 MET A O 1
ATOM 1042 N N . THR A 1 132 ? -17.188 -3.701 35.010 1.00 91.06 132 THR A N 1
ATOM 1043 C CA . THR A 1 132 ? -15.872 -3.179 34.620 1.00 91.06 132 THR A CA 1
ATOM 1044 C C . THR A 1 132 ? -15.811 -1.668 34.836 1.00 91.06 132 THR A C 1
ATOM 1046 O O . THR A 1 132 ? -16.852 -1.003 34.936 1.00 91.06 132 THR A O 1
ATOM 1049 N N . THR A 1 133 ? -14.608 -1.099 34.915 1.00 91.56 133 THR A N 1
ATOM 1050 C CA . THR A 1 133 ? -14.448 0.322 35.256 1.00 91.56 133 THR A CA 1
ATOM 1051 C C . THR A 1 133 ? -15.068 1.215 34.179 1.00 91.56 133 THR A C 1
ATOM 1053 O O . THR A 1 133 ? -15.782 2.165 34.505 1.00 91.56 133 THR A O 1
ATOM 1056 N N . ASP A 1 134 ? -14.892 0.878 32.899 1.00 93.00 134 ASP A N 1
ATOM 1057 C CA . ASP A 1 134 ? -15.518 1.607 31.790 1.00 93.00 134 ASP A CA 1
ATOM 1058 C C . ASP A 1 134 ? -17.051 1.531 31.841 1.00 93.00 134 ASP A C 1
ATOM 1060 O O . ASP A 1 134 ? -17.734 2.549 31.708 1.00 93.00 134 ASP A O 1
ATOM 1064 N N . THR A 1 135 ? -17.602 0.347 32.128 1.00 94.38 135 THR A N 1
ATOM 1065 C CA . THR A 1 135 ? -19.048 0.151 32.263 1.00 94.38 135 THR A CA 1
ATOM 1066 C C . THR A 1 135 ? -19.602 0.939 33.444 1.00 94.38 135 THR A C 1
ATOM 1068 O O . THR A 1 135 ? -20.655 1.562 33.312 1.00 94.38 135 THR A O 1
ATOM 1071 N N . ALA A 1 136 ? -18.908 0.964 34.581 1.00 95.25 136 ALA A N 1
ATOM 1072 C CA . ALA A 1 136 ? -19.331 1.720 35.756 1.00 95.25 136 ALA A CA 1
ATOM 1073 C C . ALA A 1 136 ? -19.431 3.226 35.451 1.00 95.25 136 ALA A C 1
ATOM 1075 O O . ALA A 1 136 ? -20.434 3.872 35.786 1.00 95.25 136 ALA A O 1
ATOM 1076 N N . VAL A 1 137 ? -18.432 3.783 34.757 1.00 95.94 137 VAL A N 1
ATOM 1077 C CA . VAL A 1 137 ? -18.452 5.191 34.332 1.00 95.94 137 VAL A CA 1
ATOM 1078 C C . VAL A 1 137 ? -19.552 5.439 33.297 1.00 95.94 137 VAL A C 1
ATOM 1080 O O . VAL A 1 137 ? -20.311 6.402 33.425 1.00 95.94 137 VAL A O 1
ATOM 1083 N N . ARG A 1 138 ? -19.720 4.535 32.325 1.00 95.69 138 ARG A N 1
ATOM 1084 C CA . ARG A 1 138 ? -20.788 4.599 31.316 1.00 95.69 138 ARG A CA 1
ATOM 1085 C C . ARG A 1 138 ? -22.175 4.613 31.951 1.00 95.69 138 ARG A C 1
ATOM 1087 O O . ARG A 1 138 ? -22.987 5.473 31.621 1.00 95.69 138 ARG A O 1
ATOM 1094 N N . VAL A 1 139 ? -22.442 3.702 32.885 1.00 96.88 139 VAL A N 1
ATOM 1095 C CA . VAL A 1 139 ? -23.709 3.638 33.628 1.00 96.88 139 VAL A CA 1
ATOM 1096 C C . VAL A 1 139 ? -23.932 4.926 34.408 1.00 96.88 139 VAL A C 1
ATOM 1098 O O . VAL A 1 139 ? -25.013 5.502 34.320 1.00 96.88 139 VAL A O 1
ATOM 1101 N N . THR A 1 140 ? -22.906 5.423 35.102 1.00 97.31 140 THR A N 1
ATOM 1102 C CA . THR A 1 140 ? -22.992 6.693 35.835 1.00 97.31 140 THR A CA 1
ATOM 1103 C C . THR A 1 140 ? -23.421 7.826 34.904 1.00 97.31 140 THR A C 1
ATOM 1105 O O . THR A 1 140 ? -24.394 8.522 35.191 1.00 97.31 140 THR A O 1
ATOM 1108 N N . ARG A 1 141 ? -22.779 7.947 33.739 1.00 95.94 141 ARG A N 1
ATOM 1109 C CA . ARG A 1 141 ? -23.098 8.944 32.709 1.00 95.94 141 ARG A CA 1
ATOM 1110 C C . ARG A 1 141 ? -24.519 8.807 32.163 1.00 95.94 141 ARG A C 1
ATOM 1112 O O . ARG A 1 141 ? -25.227 9.808 32.061 1.00 95.94 141 ARG A O 1
ATOM 1119 N N . LEU A 1 142 ? -24.977 7.590 31.866 1.00 95.75 142 LEU A N 1
ATOM 1120 C CA . LEU A 1 142 ? -26.356 7.344 31.420 1.00 95.75 142 LEU A CA 1
ATOM 1121 C C . LEU A 1 142 ? -27.388 7.778 32.471 1.00 95.75 142 LEU A C 1
ATOM 1123 O O . LEU A 1 142 ? -28.431 8.329 32.112 1.00 95.75 142 LEU A O 1
ATOM 1127 N N . VAL A 1 143 ? -27.087 7.589 33.758 1.00 97.19 143 VAL A N 1
ATOM 1128 C CA . VAL A 1 143 ? -27.969 8.022 34.847 1.00 97.19 143 VAL A CA 1
ATOM 1129 C C . VAL A 1 143 ? -27.953 9.538 35.018 1.00 97.19 143 VAL A C 1
ATOM 1131 O O . VAL A 1 143 ? -29.013 10.165 35.006 1.00 97.19 143 VAL A O 1
ATOM 1134 N N . VAL A 1 144 ? -26.777 10.150 35.163 1.00 96.44 144 VAL A N 1
ATOM 1135 C CA . VAL A 1 144 ? -26.680 11.557 35.584 1.00 96.44 144 VAL A CA 1
ATOM 1136 C C . VAL A 1 144 ? -26.794 12.544 34.425 1.00 96.44 144 VAL A C 1
ATOM 1138 O O . VAL A 1 144 ? -27.457 13.574 34.553 1.00 96.44 144 VAL A O 1
ATOM 1141 N N . GLU A 1 145 ? -26.207 12.224 33.274 1.00 93.62 145 GLU A N 1
ATOM 1142 C CA . GLU A 1 145 ? -26.254 13.064 32.073 1.00 93.62 145 GLU A CA 1
ATOM 1143 C C . GLU A 1 145 ? -27.403 12.631 31.157 1.00 93.62 145 GLU A C 1
ATOM 1145 O O . GLU A 1 145 ? -28.177 13.469 30.697 1.00 93.62 145 GLU A O 1
ATOM 1150 N N . GLY A 1 146 ? -27.564 11.320 30.950 1.00 93.62 146 GLY A N 1
ATOM 1151 C CA . GLY A 1 146 ? -28.637 10.748 30.130 1.00 93.62 146 GLY A CA 1
ATOM 1152 C C . GLY A 1 146 ? -30.006 10.699 30.813 1.00 93.62 146 GLY A C 1
ATOM 1153 O O . GLY A 1 146 ? -30.989 10.334 30.169 1.00 93.62 146 GLY A O 1
ATOM 1154 N N . LYS A 1 147 ? -30.082 11.040 32.109 1.00 95.75 147 LYS A N 1
ATOM 1155 C CA . LYS A 1 147 ? -31.307 11.038 32.930 1.00 95.75 147 LYS A CA 1
ATOM 1156 C C . LYS A 1 147 ? -32.088 9.719 32.871 1.00 95.75 147 LYS A C 1
ATOM 1158 O O . LYS A 1 147 ? -33.306 9.704 33.036 1.00 95.75 147 LYS A O 1
ATOM 1163 N N . THR A 1 148 ? -31.386 8.609 32.650 1.00 96.31 148 THR A N 1
ATOM 1164 C CA . THR A 1 148 ? -31.973 7.269 32.577 1.00 96.31 148 THR A CA 1
ATOM 1165 C C . THR A 1 148 ? -31.918 6.623 33.959 1.00 96.31 148 THR A C 1
ATOM 1167 O O . THR A 1 148 ? -30.822 6.436 34.480 1.00 96.31 148 THR A O 1
ATOM 1170 N N . PRO A 1 149 ? -33.048 6.271 34.596 1.00 97.50 149 PRO A N 1
ATOM 1171 C CA . PRO A 1 149 ? -33.012 5.580 35.881 1.00 97.50 149 PRO A CA 1
ATOM 1172 C C . PRO A 1 149 ? -32.179 4.295 35.803 1.00 97.50 149 PRO A C 1
ATOM 1174 O O . PRO A 1 149 ? -32.280 3.551 34.832 1.00 97.50 149 PRO A O 1
ATOM 1177 N N . LEU A 1 150 ? -31.393 4.001 36.844 1.00 95.75 150 LEU A N 1
ATOM 1178 C CA . LEU A 1 150 ? -30.458 2.864 36.865 1.00 95.75 150 LEU A CA 1
ATOM 1179 C C . LEU A 1 150 ? -31.120 1.526 36.478 1.00 95.75 150 LEU A C 1
ATOM 1181 O O . LEU A 1 150 ? -30.546 0.724 35.750 1.00 95.75 150 LEU A O 1
ATOM 1185 N N . LYS A 1 151 ? -32.360 1.310 36.929 1.00 95.50 151 LYS A N 1
ATOM 1186 C CA . LYS A 1 151 ? -33.169 0.113 36.642 1.00 95.50 151 LYS A CA 1
ATOM 1187 C C . LYS A 1 151 ? -33.601 -0.035 35.174 1.00 95.50 151 LYS A C 1
ATOM 1189 O O . LYS A 1 151 ? -33.973 -1.133 34.775 1.00 95.50 151 LYS A O 1
ATOM 1194 N N . ASP A 1 152 ? -33.595 1.057 34.410 1.00 96.69 152 ASP A N 1
ATOM 1195 C CA . ASP A 1 152 ? -34.075 1.105 33.025 1.00 96.69 152 ASP A CA 1
ATOM 1196 C C . ASP A 1 152 ? -32.923 0.928 32.017 1.00 96.69 152 ASP A C 1
ATOM 1198 O O . ASP A 1 152 ? -33.156 0.824 30.811 1.00 96.69 152 ASP A O 1
ATOM 1202 N N . ILE A 1 153 ? -31.673 0.869 32.491 1.00 96.94 153 ILE A N 1
ATOM 1203 C CA . ILE A 1 153 ? -30.507 0.592 31.651 1.00 96.94 153 ILE A CA 1
ATOM 1204 C C . ILE A 1 153 ? -30.508 -0.902 31.287 1.00 96.94 153 ILE A C 1
ATOM 1206 O O . ILE A 1 153 ? -30.583 -1.754 32.173 1.00 96.94 153 ILE A O 1
ATOM 1210 N N . PRO A 1 154 ? -30.423 -1.260 29.995 1.00 96.31 154 PRO A N 1
ATOM 1211 C CA . PRO A 1 154 ? -30.384 -2.654 29.588 1.00 96.31 154 PRO A CA 1
ATOM 1212 C C . PRO A 1 154 ? -28.983 -3.236 29.825 1.00 96.31 154 PRO A C 1
ATOM 1214 O O . PRO A 1 154 ? -27.977 -2.630 29.451 1.00 96.31 154 PRO A O 1
ATOM 1217 N N . TYR A 1 155 ? -28.924 -4.436 30.405 1.00 96.44 155 TYR A N 1
ATOM 1218 C CA . TYR A 1 155 ? -27.675 -5.102 30.780 1.00 96.44 155 TYR A CA 1
ATOM 1219 C C . TYR A 1 155 ? -27.504 -6.472 30.115 1.00 96.44 155 TYR A C 1
ATOM 1221 O O . TYR A 1 155 ? -28.480 -7.128 29.735 1.00 96.44 155 TYR A O 1
ATOM 1229 N N . VAL A 1 156 ? -26.246 -6.891 30.000 1.00 95.31 156 VAL A N 1
ATOM 1230 C CA . VAL A 1 156 ? -25.827 -8.281 29.803 1.00 95.31 156 VAL A CA 1
ATOM 1231 C C . VAL A 1 156 ? -24.957 -8.653 30.997 1.00 95.31 156 VAL A C 1
ATOM 1233 O O . VAL A 1 156 ? -23.946 -7.995 31.247 1.00 95.31 156 VAL A O 1
ATOM 1236 N N . ASP A 1 157 ? -25.365 -9.685 31.728 1.00 95.19 157 ASP A N 1
ATOM 1237 C CA . ASP A 1 157 ? -24.624 -10.203 32.875 1.00 95.19 157 ASP A CA 1
ATOM 1238 C C . ASP A 1 157 ? -23.810 -11.404 32.429 1.00 95.19 157 ASP A C 1
ATOM 1240 O O . ASP A 1 157 ? -24.345 -12.288 31.762 1.00 95.19 157 ASP A O 1
ATOM 1244 N N . PHE A 1 158 ? -22.537 -11.410 32.804 1.00 93.31 158 PHE A N 1
ATOM 1245 C CA . PHE A 1 158 ? -21.614 -12.511 32.574 1.00 93.31 158 PHE A CA 1
ATOM 1246 C C . PHE A 1 158 ? -21.540 -12.972 31.106 1.00 93.31 158 PHE A C 1
ATOM 1248 O O . PHE A 1 158 ? -21.863 -14.116 30.793 1.00 93.31 158 PHE A O 1
ATOM 1255 N N . PRO A 1 159 ? -21.196 -12.079 30.155 1.00 90.88 159 PRO A N 1
ATOM 1256 C CA . PRO A 1 159 ? -21.175 -12.450 28.749 1.00 90.88 159 PRO A CA 1
ATOM 1257 C C . PRO A 1 159 ? -20.095 -13.497 28.455 1.00 90.88 159 PRO A C 1
ATOM 1259 O O . PRO A 1 159 ? -18.939 -13.349 28.855 1.00 90.88 159 PRO A O 1
ATOM 1262 N N . GLU A 1 160 ? -20.471 -14.509 27.674 1.00 86.62 160 GLU A N 1
ATOM 1263 C CA . GLU A 1 160 ? -19.544 -15.471 27.082 1.00 86.62 160 GLU A CA 1
ATOM 1264 C C . GLU A 1 160 ? -18.907 -14.875 25.813 1.00 86.62 160 GLU A C 1
ATOM 1266 O O . GLU A 1 160 ? -19.590 -14.555 24.835 1.00 86.62 160 GLU A O 1
ATOM 1271 N N . LEU A 1 161 ? -17.584 -14.745 25.814 1.00 77.38 161 LEU A N 1
ATOM 1272 C CA . LEU A 1 161 ? -16.766 -14.393 24.661 1.00 77.38 161 LEU A CA 1
ATOM 1273 C C . LEU A 1 161 ? -16.288 -15.672 23.979 1.00 77.38 161 LEU A C 1
ATOM 1275 O O . LEU A 1 161 ? -15.434 -16.376 24.509 1.00 77.38 161 LEU A O 1
ATOM 1279 N N . LYS A 1 162 ? -16.836 -15.977 22.800 1.00 73.56 162 LYS A N 1
ATOM 1280 C CA . LYS A 1 162 ? -16.399 -17.112 21.975 1.00 73.56 162 LYS A CA 1
ATOM 1281 C C . LYS A 1 162 ? -15.298 -16.673 21.019 1.00 73.56 162 LYS A C 1
ATOM 1283 O O . LYS A 1 162 ? -15.535 -15.818 20.169 1.00 73.56 162 LYS A O 1
ATOM 1288 N N . PHE A 1 163 ? -14.125 -17.284 21.135 1.00 63.47 163 PHE A N 1
ATOM 1289 C CA . PHE A 1 163 ? -12.984 -17.019 20.259 1.00 63.47 163 PHE A CA 1
ATOM 1290 C C . PHE A 1 163 ? -12.999 -17.930 19.028 1.00 63.47 163 PHE A C 1
ATOM 1292 O O . PHE A 1 163 ? -12.670 -17.492 17.927 1.00 63.47 163 PHE A O 1
ATOM 1299 N N . ASN A 1 164 ? -13.412 -19.190 19.193 1.00 70.62 164 ASN A N 1
ATOM 1300 C CA . ASN A 1 164 ? -13.583 -20.160 18.109 1.00 70.62 164 ASN A CA 1
ATOM 1301 C C . ASN A 1 164 ? -14.568 -21.281 18.518 1.00 70.62 164 ASN A C 1
ATOM 1303 O O . ASN A 1 164 ? -15.261 -21.168 19.526 1.00 70.62 164 ASN A O 1
ATOM 1307 N N . GLU A 1 165 ? -14.667 -22.351 17.720 1.00 73.50 165 GLU A N 1
ATOM 1308 C CA . GLU A 1 165 ? -15.555 -23.500 17.986 1.00 73.50 165 GLU A CA 1
ATOM 1309 C C . GLU A 1 165 ? -15.231 -24.229 19.308 1.00 73.50 165 GLU A C 1
ATOM 1311 O O . GLU A 1 165 ? -16.114 -24.852 19.895 1.00 73.50 165 GLU A O 1
ATOM 1316 N N . TYR A 1 166 ? -13.992 -24.125 19.793 1.00 75.88 166 TYR A N 1
ATOM 1317 C CA . TYR A 1 166 ? -13.469 -24.876 20.936 1.00 75.88 166 TYR A CA 1
ATOM 1318 C C . TYR A 1 166 ? -13.090 -24.000 22.136 1.00 75.88 166 TYR A C 1
ATOM 1320 O O . TYR A 1 166 ? -12.796 -24.539 23.201 1.00 75.88 166 TYR A O 1
ATOM 1328 N N . GLU A 1 167 ? -13.076 -22.675 21.982 1.00 67.44 167 GLU A N 1
ATOM 1329 C CA . GLU A 1 167 ? -12.551 -21.754 22.988 1.00 67.44 167 GLU A CA 1
ATOM 1330 C C . GLU A 1 167 ? -13.516 -20.599 23.254 1.00 67.44 167 GLU A C 1
ATOM 1332 O O . GLU A 1 167 ? -13.879 -19.833 22.352 1.00 67.44 167 GLU A O 1
ATOM 1337 N N . SER A 1 168 ? -13.902 -20.459 24.519 1.00 83.00 168 SER A N 1
ATOM 1338 C CA . SER A 1 168 ? -14.660 -19.327 25.025 1.00 83.00 168 SER A CA 1
ATOM 1339 C C . SER A 1 168 ? -14.244 -18.984 26.452 1.00 83.00 168 SER A C 1
ATOM 1341 O O . SER A 1 168 ? -13.689 -19.816 27.170 1.00 83.00 168 SER A O 1
ATOM 1343 N N . THR A 1 169 ? -14.497 -17.744 26.860 1.00 82.06 169 THR A N 1
ATOM 1344 C CA . THR A 1 169 ? -14.353 -17.302 28.250 1.00 82.06 169 THR A CA 1
ATOM 1345 C C . THR A 1 169 ? -15.604 -16.561 28.688 1.00 82.06 169 THR A C 1
ATOM 1347 O O . THR A 1 169 ? -16.161 -15.775 27.927 1.00 82.06 169 THR A O 1
ATOM 1350 N N . GLU A 1 170 ? -16.042 -16.776 29.922 1.00 89.56 170 GLU A N 1
ATOM 1351 C CA . GLU A 1 170 ? -17.092 -15.967 30.538 1.00 89.56 170 GLU A CA 1
ATOM 1352 C C . GLU A 1 170 ? -16.447 -14.798 31.284 1.00 89.56 170 GLU A C 1
ATOM 1354 O O . GLU A 1 170 ? -15.488 -14.984 32.035 1.00 89.56 170 GLU A O 1
ATOM 1359 N N . MET A 1 171 ? -16.937 -13.584 31.049 1.00 87.56 171 MET A N 1
ATOM 1360 C CA . MET A 1 171 ? -16.470 -12.403 31.773 1.00 87.56 171 MET A CA 1
ATOM 1361 C C . MET A 1 171 ? -17.250 -12.284 33.086 1.00 87.56 171 MET A C 1
ATOM 1363 O O . MET A 1 171 ? -18.469 -12.192 33.016 1.00 87.56 171 MET A O 1
ATOM 1367 N N . PRO A 1 172 ? -16.628 -12.192 34.274 1.00 89.81 172 PRO A N 1
ATOM 1368 C CA . PRO A 1 172 ? -17.349 -12.178 35.553 1.00 89.81 172 PRO A CA 1
ATOM 1369 C C . PRO A 1 172 ? -17.990 -10.809 35.891 1.00 89.81 172 PRO A C 1
ATOM 1371 O O . PRO A 1 172 ? -18.100 -10.429 37.055 1.00 89.81 172 PRO A O 1
ATOM 1374 N N . PHE A 1 173 ? -18.439 -10.046 34.885 1.00 91.25 173 PHE A N 1
ATOM 1375 C CA . PHE A 1 173 ? -18.965 -8.684 35.046 1.00 91.25 173 PHE A CA 1
ATOM 1376 C C . PHE A 1 173 ? -20.271 -8.442 34.283 1.00 91.25 173 PHE A C 1
ATOM 1378 O O . PHE A 1 173 ? -20.609 -9.120 33.311 1.00 91.25 173 PHE A O 1
ATOM 1385 N N . ARG A 1 174 ? -20.990 -7.406 34.717 1.00 93.31 174 ARG A N 1
ATOM 1386 C CA . ARG A 1 174 ? -22.126 -6.802 34.017 1.00 93.31 174 ARG A CA 1
ATOM 1387 C C . ARG A 1 174 ? -21.648 -5.735 33.036 1.00 93.31 174 ARG A C 1
ATOM 1389 O O . ARG A 1 174 ? -20.820 -4.899 33.391 1.00 93.31 174 ARG A O 1
ATOM 1396 N N . TYR A 1 175 ? -22.269 -5.707 31.857 1.00 94.38 175 TYR A N 1
ATOM 1397 C CA . TYR A 1 175 ? -22.039 -4.727 30.790 1.00 94.38 175 TYR A CA 1
ATOM 1398 C C . TYR A 1 175 ? -23.351 -4.071 30.351 1.00 94.38 175 TYR A C 1
ATOM 1400 O O . TYR A 1 175 ? -24.419 -4.683 30.421 1.00 94.38 175 TYR A O 1
ATOM 1408 N N . VAL A 1 176 ? -23.284 -2.832 29.855 1.00 94.94 176 VAL A N 1
ATOM 1409 C CA . VAL A 1 176 ? -24.434 -2.195 29.183 1.00 94.94 176 VAL A CA 1
ATOM 1410 C C . VAL A 1 176 ? -24.689 -2.899 27.851 1.00 94.94 176 VAL A C 1
ATOM 1412 O O . VAL A 1 176 ? -23.754 -3.249 27.137 1.00 94.94 176 VAL A O 1
ATOM 1415 N N . LYS A 1 177 ? -25.958 -3.108 27.510 1.00 92.31 177 LYS A N 1
ATOM 1416 C CA . LYS A 1 177 ? -26.397 -3.824 26.310 1.00 92.31 177 LYS A CA 1
ATOM 1417 C C . LYS A 1 177 ? -26.626 -2.867 25.135 1.00 92.31 177 LYS A C 1
ATOM 1419 O O . LYS A 1 177 ? -27.298 -1.846 25.273 1.00 92.31 177 LYS A O 1
ATOM 1424 N N . THR A 1 178 ? -26.115 -3.223 23.959 1.00 85.38 178 THR A N 1
ATOM 1425 C CA . THR A 1 178 ? -26.425 -2.560 22.678 1.00 85.38 178 THR A CA 1
ATOM 1426 C C . THR A 1 178 ? -27.855 -2.866 22.216 1.00 85.38 178 THR A C 1
ATOM 1428 O O . THR A 1 178 ? -28.494 -3.800 22.699 1.00 85.38 178 THR A O 1
ATOM 1431 N N . LYS A 1 179 ? -28.364 -2.122 21.222 1.00 82.19 179 LYS A N 1
ATOM 1432 C CA . LYS A 1 179 ? -29.681 -2.401 20.613 1.00 82.19 179 LYS A CA 1
ATOM 1433 C C . LYS A 1 179 ? -29.772 -3.806 20.003 1.00 82.19 179 LYS A C 1
ATOM 1435 O O . LYS A 1 179 ? -30.834 -4.414 20.069 1.00 82.19 179 LYS A O 1
ATOM 1440 N N . ASP A 1 180 ? -28.658 -4.323 19.487 1.00 81.06 180 ASP A N 1
ATOM 1441 C CA . ASP A 1 180 ? -28.558 -5.662 18.885 1.00 81.06 180 ASP A CA 1
ATOM 1442 C C . ASP A 1 180 ? -28.376 -6.776 19.928 1.00 81.06 180 ASP A C 1
ATOM 1444 O O . ASP A 1 180 ? -28.358 -7.960 19.609 1.00 81.06 180 ASP A O 1
ATOM 1448 N N . GLY A 1 181 ? -28.268 -6.394 21.199 1.00 86.25 181 GLY A N 1
ATOM 1449 C CA . GLY A 1 181 ? -28.265 -7.295 22.335 1.00 86.25 181 GLY A CA 1
ATOM 1450 C C . GLY A 1 181 ? -26.895 -7.749 22.832 1.00 86.25 181 GLY A C 1
ATOM 1451 O O . GLY A 1 181 ? -26.843 -8.504 23.801 1.00 86.25 181 GLY A O 1
ATOM 1452 N N . ASN A 1 182 ? -25.817 -7.248 22.234 1.00 86.81 182 ASN A N 1
ATOM 1453 C CA . ASN A 1 182 ? -24.436 -7.543 22.620 1.00 86.81 182 ASN A CA 1
ATOM 1454 C C . ASN A 1 182 ? -23.949 -6.628 23.760 1.00 86.81 182 ASN A C 1
ATOM 1456 O O . ASN A 1 182 ? -24.426 -5.489 23.846 1.00 86.81 182 ASN A O 1
ATOM 1460 N N . PRO A 1 183 ? -23.004 -7.077 24.609 1.00 90.94 183 PRO A N 1
ATOM 1461 C CA . PRO A 1 183 ? -22.370 -6.229 25.620 1.00 90.94 183 PRO A CA 1
ATOM 1462 C C . PRO A 1 183 ? -21.522 -5.124 24.967 1.00 90.94 183 PRO A C 1
ATOM 1464 O O . PRO A 1 183 ? -20.817 -5.373 23.991 1.00 90.94 183 PRO A O 1
ATOM 1467 N N . ILE A 1 184 ? -21.572 -3.907 25.511 1.00 89.62 184 ILE A N 1
ATOM 1468 C CA . ILE A 1 184 ? -20.646 -2.821 25.166 1.00 89.62 184 ILE A CA 1
ATOM 1469 C C . ILE A 1 184 ? -19.372 -3.030 25.983 1.00 89.62 184 ILE A C 1
ATOM 1471 O O . ILE A 1 184 ? -19.396 -2.865 27.202 1.00 89.62 184 ILE A O 1
ATOM 1475 N N . MET A 1 185 ? -18.284 -3.396 25.313 1.00 86.31 185 MET A N 1
ATOM 1476 C CA . MET A 1 185 ? -16.971 -3.637 25.913 1.00 86.31 185 MET A CA 1
ATOM 1477 C C . MET A 1 185 ? -15.965 -2.576 25.455 1.00 86.31 185 MET A C 1
ATOM 1479 O O . MET A 1 185 ? -16.160 -1.994 24.385 1.00 86.31 185 MET A O 1
ATOM 1483 N N . PRO A 1 186 ? -14.889 -2.326 26.222 1.00 83.25 186 PRO A N 1
ATOM 1484 C CA . PRO A 1 186 ? -13.805 -1.480 25.753 1.00 83.25 186 PRO A CA 1
ATOM 1485 C C . PRO A 1 186 ? -13.152 -2.144 24.537 1.00 83.25 186 PRO A C 1
ATOM 1487 O O . PRO A 1 186 ? -12.640 -3.262 24.608 1.00 83.25 186 PRO A O 1
ATOM 1490 N N . GLU A 1 187 ? -13.218 -1.477 23.390 1.00 68.88 187 GLU A N 1
ATOM 1491 C CA . GLU A 1 187 ? -12.631 -2.011 22.168 1.00 68.88 187 GLU A CA 1
ATOM 1492 C C . GLU A 1 187 ? -11.112 -1.779 22.192 1.00 68.88 187 GLU A C 1
ATOM 1494 O O . GLU A 1 187 ? -10.670 -0.667 22.516 1.00 68.88 187 GLU A O 1
ATOM 1499 N N . PRO A 1 188 ? -10.290 -2.771 21.784 1.00 55.25 188 PRO A N 1
ATOM 1500 C CA . PRO A 1 188 ? -8.916 -2.507 21.367 1.00 55.25 188 PRO A CA 1
ATOM 1501 C C . PRO A 1 188 ? -8.912 -1.316 20.403 1.00 55.25 188 PRO A C 1
ATOM 1503 O O . PRO A 1 188 ? -9.923 -1.122 19.725 1.00 55.25 188 PRO A O 1
ATOM 1506 N N . PRO A 1 189 ? -7.834 -0.516 20.289 1.00 47.62 189 PRO A N 1
ATOM 1507 C CA . PRO A 1 189 ? -7.740 0.559 19.304 1.00 47.62 189 PRO A CA 1
ATOM 1508 C C . PRO A 1 189 ? -7.834 -0.022 17.894 1.00 47.62 189 PRO A C 1
ATOM 1510 O O . PRO A 1 189 ? -6.814 -0.220 17.258 1.00 47.62 189 PRO A O 1
ATOM 1513 N N . THR A 1 190 ? -9.057 -0.324 17.453 1.00 42.66 190 THR A N 1
ATOM 1514 C CA . THR A 1 190 ? -9.410 -1.223 16.359 1.00 42.66 190 THR A CA 1
ATOM 1515 C C . THR A 1 190 ? -8.308 -2.254 16.100 1.00 42.66 190 THR A C 1
ATOM 1517 O O . THR A 1 190 ? -7.383 -1.950 15.348 1.00 42.66 190 THR A O 1
ATOM 1520 N N . MET A 1 191 ? -8.435 -3.493 16.605 1.00 40.00 191 MET A N 1
ATOM 1521 C CA . MET A 1 191 ? -8.027 -4.604 15.731 1.00 40.00 191 MET A CA 1
ATOM 1522 C C . MET A 1 191 ? -8.789 -4.314 14.454 1.00 40.00 191 MET A C 1
ATOM 1524 O O . MET A 1 191 ? -10.027 -4.320 14.464 1.00 40.00 191 MET A O 1
ATOM 1528 N N . SER A 1 192 ? -8.088 -3.788 13.457 1.00 43.81 192 SER A N 1
ATOM 1529 C CA . SER A 1 192 ? -8.799 -3.196 12.358 1.00 43.81 192 SER A CA 1
ATOM 1530 C C . SER A 1 192 ? -9.575 -4.340 11.750 1.00 43.81 192 SER A C 1
ATOM 1532 O O . SER A 1 192 ? -9.089 -5.470 11.662 1.00 43.81 192 SER A O 1
ATOM 1534 N N . LYS A 1 193 ? -10.826 -4.091 11.362 1.00 57.66 193 LYS A N 1
ATOM 1535 C CA . LYS A 1 193 ? -11.343 -4.894 10.262 1.00 57.66 193 LYS A CA 1
ATOM 1536 C C . LYS A 1 193 ? -10.238 -4.810 9.223 1.00 57.66 193 LYS A C 1
ATOM 1538 O O . LYS A 1 193 ? -9.969 -3.686 8.786 1.00 57.66 193 LYS A O 1
ATOM 1543 N N . LEU A 1 194 ? -9.574 -5.945 8.969 1.00 67.19 194 LEU A N 1
ATOM 1544 C CA . LEU A 1 194 ? -8.422 -6.011 8.083 1.00 67.19 194 LEU A CA 1
ATOM 1545 C C . LEU A 1 194 ? -8.696 -5.090 6.894 1.00 67.19 194 LEU A C 1
ATOM 1547 O O . LEU A 1 194 ? -9.833 -5.081 6.391 1.00 67.19 194 LEU A O 1
ATOM 1551 N N . PRO A 1 195 ? -7.717 -4.273 6.487 1.00 80.88 195 PRO A N 1
ATOM 1552 C CA . PRO A 1 195 ? -7.904 -3.260 5.470 1.00 80.88 195 PRO A CA 1
ATOM 1553 C C . PRO A 1 195 ? -8.531 -3.928 4.251 1.00 80.88 195 PRO A C 1
ATOM 1555 O O . PRO A 1 195 ? -8.249 -5.105 3.988 1.00 80.88 195 PRO A O 1
ATOM 1558 N N . PRO A 1 196 ? -9.409 -3.228 3.509 1.00 83.31 196 PRO A N 1
ATOM 1559 C CA . PRO A 1 196 ? -10.160 -3.888 2.458 1.00 83.31 196 PRO A CA 1
ATOM 1560 C C . PRO A 1 196 ? -9.191 -4.619 1.511 1.00 83.31 196 PRO A C 1
ATOM 1562 O O . PRO A 1 196 ? -8.194 -4.028 1.077 1.00 83.31 196 PRO A O 1
ATOM 1565 N N . PRO A 1 197 ? -9.415 -5.912 1.231 1.00 84.19 197 PRO A N 1
ATOM 1566 C CA . PRO A 1 197 ? -8.458 -6.693 0.468 1.00 84.19 197 PRO A CA 1
ATOM 1567 C C . PRO A 1 197 ? -8.437 -6.230 -0.988 1.00 84.19 197 PRO A C 1
ATOM 1569 O O . PRO A 1 197 ? -9.454 -5.804 -1.548 1.00 84.19 197 PRO A O 1
ATOM 1572 N N . ILE A 1 198 ? -7.285 -6.377 -1.636 1.00 90.81 198 ILE A N 1
ATOM 1573 C CA . ILE A 1 198 ? -7.181 -6.204 -3.084 1.00 90.81 198 ILE A CA 1
ATOM 1574 C C . ILE A 1 198 ? -7.754 -7.436 -3.799 1.00 90.81 198 ILE A C 1
ATOM 1576 O O . ILE A 1 198 ? -7.440 -8.576 -3.462 1.00 90.81 198 ILE A O 1
ATOM 1580 N N . LYS A 1 199 ? -8.631 -7.204 -4.778 1.00 90.62 199 LYS A N 1
ATOM 1581 C CA . LYS A 1 199 ? -9.325 -8.234 -5.560 1.00 90.62 199 LYS A CA 1
ATOM 1582 C C . LYS A 1 199 ? -9.183 -7.888 -7.034 1.00 90.62 199 LYS A C 1
ATOM 1584 O O . LYS A 1 199 ? -9.909 -7.048 -7.555 1.00 90.62 199 LYS A O 1
ATOM 1589 N N . ILE A 1 200 ? -8.224 -8.530 -7.688 1.00 93.56 200 ILE A N 1
ATOM 1590 C CA . ILE A 1 200 ? -7.899 -8.295 -9.093 1.00 93.56 200 ILE A CA 1
ATOM 1591 C C . ILE A 1 200 ? -8.052 -9.614 -9.838 1.00 93.56 200 ILE A C 1
ATOM 1593 O O . ILE A 1 200 ? -7.426 -10.609 -9.475 1.00 93.56 200 ILE A O 1
ATOM 1597 N N . ASN A 1 201 ? -8.899 -9.614 -10.866 1.00 92.12 201 ASN A N 1
ATOM 1598 C CA . ASN A 1 201 ? -9.135 -10.773 -11.712 1.00 92.12 201 ASN A CA 1
ATOM 1599 C C . ASN A 1 201 ? -9.278 -10.339 -13.185 1.00 92.12 201 ASN A C 1
ATOM 1601 O O . ASN A 1 201 ? -10.150 -9.514 -13.466 1.00 92.12 201 ASN A O 1
ATOM 1605 N N . PRO A 1 202 ? -8.479 -10.896 -14.113 1.00 93.94 202 PRO A N 1
ATOM 1606 C CA . PRO A 1 202 ? -7.374 -11.829 -13.856 1.00 93.94 202 PRO A CA 1
ATOM 1607 C C . PRO A 1 202 ? -6.233 -11.204 -13.025 1.00 93.94 202 PRO A C 1
ATOM 1609 O O . PRO A 1 202 ? -6.046 -9.994 -13.094 1.00 93.94 202 PRO A O 1
ATOM 1612 N N . PRO A 1 203 ? -5.452 -11.971 -12.240 1.00 97.06 203 PRO A N 1
ATOM 1613 C CA . PRO A 1 203 ? -4.357 -11.462 -11.392 1.00 97.06 203 PRO A CA 1
ATOM 1614 C C . PRO A 1 203 ? -3.105 -11.014 -12.181 1.00 97.06 203 PRO A C 1
ATOM 1616 O O . PRO A 1 203 ? -1.965 -11.301 -11.814 1.00 97.06 203 PRO A O 1
ATOM 1619 N N . LEU A 1 204 ? -3.321 -10.260 -13.258 1.00 98.12 204 LEU A N 1
ATOM 1620 C CA . LEU A 1 204 ? -2.328 -9.735 -14.182 1.00 98.12 204 LEU A CA 1
ATOM 1621 C C . LEU A 1 204 ? -2.635 -8.268 -14.499 1.00 98.12 204 LEU A C 1
ATOM 1623 O O . LEU A 1 204 ? -3.738 -7.930 -14.930 1.00 98.12 204 LEU A O 1
ATOM 1627 N N . ILE A 1 205 ? -1.656 -7.391 -14.293 1.00 98.50 205 ILE A N 1
ATOM 1628 C CA . ILE A 1 205 ? -1.815 -5.938 -14.440 1.00 98.50 205 ILE A CA 1
ATOM 1629 C C . ILE A 1 205 ? -0.583 -5.309 -15.088 1.00 98.50 205 ILE A C 1
ATOM 1631 O O . ILE A 1 205 ? 0.498 -5.901 -15.110 1.00 98.50 205 ILE A O 1
ATOM 1635 N N . ASN A 1 206 ? -0.690 -4.065 -15.552 1.00 98.75 206 ASN A N 1
ATOM 1636 C CA . ASN A 1 206 ? 0.507 -3.249 -15.738 1.00 98.75 206 ASN A CA 1
ATOM 1637 C C . ASN A 1 206 ? 0.999 -2.716 -14.380 1.00 98.75 206 ASN A C 1
ATOM 1639 O O . ASN A 1 206 ? 0.196 -2.422 -13.497 1.00 98.75 206 ASN A O 1
ATOM 1643 N N . SER A 1 207 ? 2.311 -2.550 -14.211 1.00 98.38 207 SER A N 1
ATOM 1644 C CA . SER A 1 207 ? 2.873 -1.789 -13.085 1.00 98.38 207 SER A CA 1
ATOM 1645 C C . SER A 1 207 ? 2.833 -0.281 -13.364 1.00 98.38 207 SER A C 1
ATOM 1647 O O . SER A 1 207 ? 2.642 0.127 -14.510 1.00 98.38 207 SER A O 1
ATOM 1649 N N . ALA A 1 208 ? 3.057 0.569 -12.354 1.00 98.06 208 ALA A N 1
ATOM 1650 C CA . ALA A 1 208 ? 3.244 2.007 -12.581 1.00 98.06 208 ALA A CA 1
ATOM 1651 C C . ALA A 1 208 ? 4.488 2.255 -13.455 1.00 98.06 208 ALA A C 1
ATOM 1653 O O . ALA A 1 208 ? 5.612 1.984 -13.017 1.00 98.06 208 ALA A O 1
ATOM 1654 N N . ASN A 1 209 ? 4.287 2.720 -14.695 1.00 96.81 209 ASN A N 1
ATOM 1655 C CA . ASN A 1 209 ? 5.335 2.835 -15.714 1.00 96.81 209 ASN A CA 1
ATOM 1656 C C . ASN A 1 209 ? 5.016 3.927 -16.774 1.00 96.81 209 ASN A C 1
ATOM 1658 O O . ASN A 1 209 ? 3.918 4.485 -16.769 1.00 96.81 209 ASN A O 1
ATOM 1662 N N . PRO A 1 210 ? 5.956 4.267 -17.680 1.00 95.62 210 PRO A N 1
ATOM 1663 C CA . PRO A 1 210 ? 5.794 5.349 -18.662 1.00 95.62 210 PRO A CA 1
ATOM 1664 C C . PRO A 1 210 ? 4.701 5.122 -19.711 1.00 95.62 210 PRO A C 1
ATOM 1666 O O . PRO A 1 210 ? 4.178 6.096 -20.245 1.00 95.62 210 PRO A O 1
ATOM 1669 N N . TRP A 1 211 ? 4.314 3.875 -19.973 1.00 97.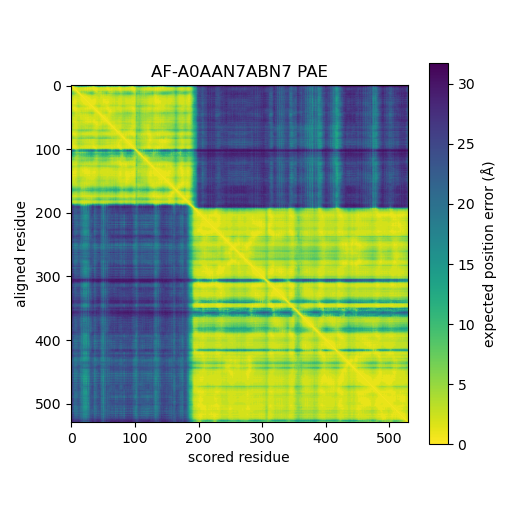06 211 TRP A N 1
ATOM 1670 C CA . TRP A 1 211 ? 3.240 3.502 -20.903 1.00 97.06 211 TRP A CA 1
ATOM 1671 C C . TRP A 1 211 ? 1.864 3.459 -20.221 1.00 97.06 211 TRP A C 1
ATOM 1673 O O . TRP A 1 211 ? 0.967 2.748 -20.664 1.00 97.06 211 TRP A O 1
ATOM 1683 N N . ALA A 1 212 ? 1.716 4.218 -19.133 1.00 97.75 212 ALA A N 1
ATOM 1684 C CA . ALA A 1 212 ? 0.472 4.508 -18.424 1.00 97.75 212 ALA A CA 1
ATOM 1685 C C . ALA A 1 212 ? 0.403 6.007 -18.047 1.00 97.75 212 ALA A C 1
ATOM 1687 O O . ALA A 1 212 ? -0.048 6.353 -16.954 1.00 97.75 212 ALA A O 1
ATOM 1688 N N . SER A 1 213 ? 0.926 6.895 -18.910 1.00 95.94 213 SER A N 1
ATOM 1689 C CA . SER A 1 213 ? 1.137 8.320 -18.585 1.00 95.94 213 SER A CA 1
ATOM 1690 C C . SER A 1 213 ? -0.029 9.235 -18.953 1.00 95.94 213 SER A C 1
ATOM 1692 O O . SER A 1 213 ? -0.158 10.313 -18.388 1.00 95.94 213 SER A O 1
ATOM 1694 N N . ASN A 1 214 ? -0.824 8.882 -19.960 1.00 97.38 214 ASN A N 1
ATOM 1695 C CA . ASN A 1 214 ? -1.863 9.761 -20.501 1.00 97.38 214 ASN A CA 1
ATOM 1696 C C . ASN A 1 214 ? -3.159 8.993 -20.790 1.00 97.38 214 ASN A C 1
ATOM 1698 O O . ASN A 1 214 ? -3.182 7.764 -20.764 1.00 97.38 214 ASN A O 1
ATOM 1702 N N . TYR A 1 215 ? -4.230 9.718 -21.125 1.00 97.94 215 TYR A N 1
ATOM 1703 C CA . TYR A 1 215 ? -5.538 9.128 -21.430 1.00 97.94 215 TYR A CA 1
ATOM 1704 C C . TYR A 1 215 ? -5.484 7.966 -22.437 1.00 97.94 215 TYR A C 1
ATOM 1706 O O . TYR A 1 215 ? -6.105 6.939 -22.191 1.00 97.94 215 TYR A O 1
ATOM 1714 N N . LYS A 1 216 ? -4.737 8.091 -23.546 1.00 97.62 216 LYS A N 1
ATOM 1715 C CA . LYS A 1 216 ? -4.676 7.043 -24.585 1.00 97.62 216 LYS A CA 1
ATOM 1716 C C . LYS A 1 216 ? -3.966 5.784 -24.092 1.00 97.62 216 LYS A C 1
ATOM 1718 O O . LYS A 1 216 ? -4.315 4.684 -24.511 1.00 97.62 216 LYS A O 1
ATOM 1723 N N . ASP A 1 217 ? -2.968 5.942 -23.230 1.00 97.81 217 ASP A N 1
ATOM 1724 C CA . ASP A 1 217 ? -2.279 4.808 -22.614 1.00 97.81 217 ASP A CA 1
ATOM 1725 C C . ASP A 1 217 ? -3.226 4.056 -21.672 1.00 97.81 217 ASP A C 1
ATOM 1727 O O . ASP A 1 217 ? -3.383 2.838 -21.782 1.00 97.81 217 ASP A O 1
ATOM 1731 N N . LEU A 1 218 ? -3.913 4.798 -20.795 1.00 97.81 218 LEU A N 1
ATOM 1732 C CA . LEU A 1 218 ? -4.898 4.239 -19.867 1.00 97.81 218 LEU A CA 1
ATOM 1733 C C . LEU A 1 218 ? -6.062 3.580 -20.611 1.00 97.81 218 LEU A C 1
ATOM 1735 O O . LEU A 1 218 ? -6.497 2.508 -20.211 1.00 97.81 218 LEU A O 1
ATOM 1739 N N . GLU A 1 219 ? -6.530 4.174 -21.711 1.00 96.62 219 GLU A N 1
ATOM 1740 C CA . GLU A 1 219 ? -7.587 3.618 -22.560 1.00 96.62 219 GLU A CA 1
ATOM 1741 C C . GLU A 1 219 ? -7.203 2.242 -23.110 1.00 96.62 219 GLU A C 1
ATOM 1743 O O . GLU A 1 219 ? -7.956 1.282 -22.959 1.00 96.62 219 GLU A O 1
ATOM 1748 N N . LYS A 1 220 ? -6.004 2.110 -23.689 1.00 96.25 220 LYS A N 1
ATOM 1749 C CA . LYS A 1 220 ? -5.518 0.828 -24.226 1.00 96.25 220 LYS A CA 1
ATOM 1750 C C . LYS A 1 220 ? -5.422 -0.247 -23.146 1.00 96.25 220 LYS A C 1
ATOM 1752 O O . LYS A 1 220 ? -5.810 -1.389 -23.381 1.00 96.25 220 LYS A O 1
ATOM 1757 N N . LEU A 1 221 ? -4.913 0.114 -21.968 1.00 96.88 221 LEU A N 1
ATOM 1758 C CA . LEU A 1 221 ? -4.804 -0.798 -20.828 1.00 96.88 221 LEU A CA 1
ATOM 1759 C C . LEU A 1 221 ? -6.182 -1.194 -20.287 1.00 96.88 221 LEU A C 1
ATOM 1761 O O . LEU A 1 221 ? -6.412 -2.366 -19.987 1.00 96.88 221 LEU A O 1
ATOM 1765 N N . TYR A 1 222 ? -7.105 -0.236 -20.206 1.00 94.62 222 TYR A N 1
ATOM 1766 C CA . TYR A 1 222 ? -8.467 -0.455 -19.734 1.00 94.62 222 TYR A CA 1
ATOM 1767 C C . TYR A 1 222 ? -9.266 -1.354 -20.682 1.00 94.62 222 TYR A C 1
ATOM 1769 O O . TYR A 1 222 ? -9.974 -2.246 -20.223 1.00 94.62 222 TYR A O 1
ATOM 1777 N N . LEU A 1 223 ? -9.095 -1.198 -21.996 1.00 93.81 223 LEU A N 1
ATOM 1778 C CA . LEU A 1 223 ? -9.782 -2.007 -23.008 1.00 93.81 223 LEU A CA 1
ATOM 1779 C C . LEU A 1 223 ? -9.161 -3.398 -23.229 1.00 93.81 223 LEU A C 1
ATOM 1781 O O . LEU A 1 223 ? -9.800 -4.252 -23.836 1.00 93.81 223 LEU A O 1
ATOM 1785 N N . CYS A 1 224 ? -7.945 -3.659 -22.739 1.00 94.06 224 CYS A N 1
ATOM 1786 C CA . CYS A 1 224 ? -7.296 -4.967 -22.872 1.00 94.06 224 CYS A CA 1
ATOM 1787 C C . CYS A 1 224 ? -7.982 -6.019 -21.972 1.00 94.06 224 CYS A C 1
ATOM 1789 O O . CYS A 1 224 ? -7.862 -5.916 -20.757 1.00 94.06 224 CYS A O 1
ATOM 1791 N N . PRO A 1 225 ? -8.678 -7.047 -22.487 1.00 92.25 225 PRO A N 1
ATOM 1792 C CA . PRO A 1 225 ? -9.432 -7.986 -21.641 1.00 92.25 225 PRO A CA 1
ATOM 1793 C C . PRO A 1 225 ? -8.543 -8.795 -20.683 1.00 92.25 225 PRO A C 1
ATOM 1795 O O . PRO A 1 225 ? -8.987 -9.157 -19.598 1.00 92.25 225 PRO A O 1
ATOM 1798 N N . SER A 1 226 ? -7.280 -9.004 -21.052 1.00 94.75 226 SER A N 1
ATOM 1799 C CA . SER A 1 226 ? -6.303 -9.794 -20.299 1.00 94.75 226 SER A CA 1
ATOM 1800 C C . SER A 1 226 ? -5.702 -9.061 -19.089 1.00 94.75 226 SER A C 1
ATOM 1802 O O . SER A 1 226 ? -4.915 -9.650 -18.349 1.00 94.75 226 SER A O 1
ATOM 1804 N N . THR A 1 227 ? -6.022 -7.776 -18.879 1.00 94.69 227 THR A N 1
ATOM 1805 C CA . THR A 1 227 ? -5.631 -7.036 -17.668 1.00 94.69 227 THR A CA 1
ATOM 1806 C C . THR A 1 227 ? -6.767 -7.043 -16.653 1.00 94.69 227 THR A C 1
ATOM 1808 O O . THR A 1 227 ? -7.888 -6.637 -16.960 1.00 94.69 227 THR A O 1
ATOM 1811 N N . GLY A 1 228 ? -6.483 -7.451 -15.418 1.00 95.00 228 GLY A N 1
ATOM 1812 C CA . GLY A 1 228 ? -7.473 -7.420 -14.341 1.00 95.00 228 GLY A CA 1
ATOM 1813 C C . GLY A 1 228 ? -7.586 -6.088 -13.626 1.00 95.00 228 GLY A C 1
ATOM 1814 O O . GLY A 1 228 ? -8.556 -5.897 -12.913 1.00 95.00 228 GLY A O 1
ATOM 1815 N N . ALA A 1 229 ? -6.621 -5.182 -13.789 1.00 96.38 229 ALA A N 1
ATOM 1816 C CA . ALA A 1 229 ? -6.667 -3.800 -13.316 1.00 96.38 229 ALA A CA 1
ATOM 1817 C C . ALA A 1 229 ? -5.673 -2.936 -14.108 1.00 96.38 229 ALA A C 1
ATOM 1819 O O . ALA A 1 229 ? -4.757 -3.460 -14.751 1.00 96.38 229 ALA A O 1
ATOM 1820 N N . VAL A 1 230 ? -5.839 -1.613 -14.034 1.00 97.62 230 VAL A N 1
ATOM 1821 C CA . VAL A 1 230 ? -4.926 -0.634 -14.643 1.00 97.62 230 VAL A CA 1
ATOM 1822 C C . VAL A 1 230 ? -4.195 0.153 -13.561 1.00 97.62 230 VAL A C 1
ATOM 1824 O O . VAL A 1 230 ? -4.827 0.805 -12.734 1.00 97.62 230 VAL A O 1
ATOM 1827 N N . THR A 1 231 ? -2.864 0.148 -13.589 1.00 98.62 231 THR A N 1
ATOM 1828 C CA . THR A 1 231 ? -2.053 0.986 -12.689 1.00 98.62 231 THR A CA 1
ATOM 1829 C C . THR A 1 231 ? -1.638 2.271 -13.395 1.00 98.62 231 THR A C 1
ATOM 1831 O O . THR A 1 231 ? -1.085 2.217 -14.493 1.00 98.62 231 THR A O 1
ATOM 1834 N N . THR A 1 232 ? -1.866 3.439 -12.797 1.00 98.56 232 THR A N 1
ATOM 1835 C CA . THR A 1 232 ? -1.416 4.711 -13.386 1.00 98.56 232 THR A CA 1
ATOM 1836 C C . THR A 1 232 ? 0.102 4.862 -13.278 1.00 98.56 232 THR A C 1
ATOM 1838 O O . THR A 1 232 ? 0.742 4.283 -12.395 1.00 98.56 232 THR A O 1
ATOM 1841 N N . ARG A 1 233 ? 0.720 5.683 -14.135 1.00 97.81 233 ARG A N 1
ATOM 1842 C CA . ARG A 1 233 ? 2.062 6.196 -13.828 1.00 97.81 233 ARG A CA 1
ATOM 1843 C C . ARG A 1 233 ? 2.008 6.974 -12.512 1.00 97.81 233 ARG A C 1
ATOM 1845 O O . ARG A 1 233 ? 1.026 7.659 -12.235 1.00 97.81 233 ARG A O 1
ATOM 1852 N N . THR A 1 234 ? 3.074 6.877 -11.722 1.00 97.94 234 THR A N 1
ATOM 1853 C CA . THR A 1 234 ? 3.180 7.594 -10.450 1.00 97.94 234 THR A CA 1
ATOM 1854 C C . THR A 1 234 ? 3.037 9.100 -10.669 1.00 97.94 234 THR A C 1
ATOM 1856 O O . THR A 1 234 ? 3.845 9.690 -11.393 1.00 97.94 234 THR A O 1
ATOM 1859 N N . ALA A 1 235 ? 2.022 9.709 -10.059 1.00 97.56 235 ALA A N 1
ATOM 1860 C CA . ALA A 1 235 ? 1.733 11.138 -10.142 1.00 97.56 235 ALA A CA 1
ATOM 1861 C C . ALA A 1 235 ? 2.071 11.871 -8.836 1.00 97.56 235 ALA A C 1
ATOM 1863 O O . ALA A 1 235 ? 1.993 11.300 -7.751 1.00 97.56 235 ALA A O 1
ATOM 1864 N N . THR A 1 236 ? 2.424 13.149 -8.951 1.00 96.19 236 THR A N 1
ATOM 1865 C CA . THR A 1 236 ? 2.442 14.092 -7.822 1.00 96.19 236 THR A CA 1
ATOM 1866 C C . THR A 1 236 ? 1.156 14.925 -7.847 1.00 96.19 236 THR A C 1
ATOM 1868 O O . THR A 1 236 ? 0.418 14.906 -8.840 1.00 96.19 236 THR A O 1
ATOM 1871 N N . LEU A 1 237 ? 0.881 15.693 -6.788 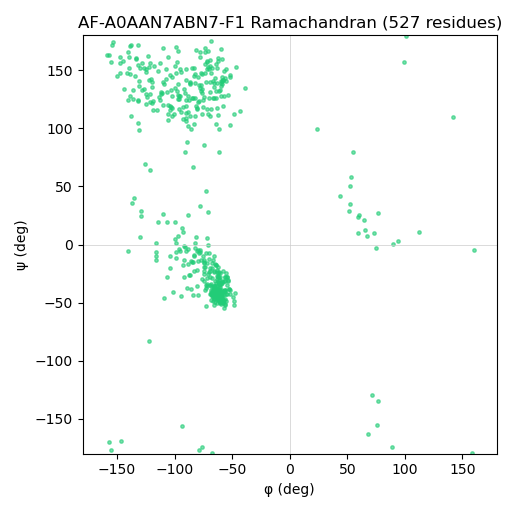1.00 94.38 237 LEU A N 1
ATOM 1872 C CA . LEU A 1 237 ? -0.294 16.574 -6.752 1.00 94.38 237 LEU A CA 1
ATOM 1873 C C . LEU A 1 237 ? -0.282 17.616 -7.882 1.00 94.38 237 LEU A C 1
ATOM 1875 O O . LEU A 1 237 ? -1.307 17.833 -8.525 1.00 94.38 237 LEU A O 1
ATOM 1879 N N . LEU A 1 238 ? 0.880 18.225 -8.148 1.00 91.94 238 LEU A N 1
ATOM 1880 C CA . LEU A 1 238 ? 1.013 19.370 -9.060 1.00 91.94 238 LEU A CA 1
ATOM 1881 C C . LEU A 1 238 ? 1.603 19.046 -10.440 1.00 91.94 238 LEU A C 1
ATOM 1883 O O . LEU A 1 238 ? 1.507 19.905 -11.309 1.00 91.94 238 LEU A O 1
ATOM 1887 N N . CYS A 1 239 ? 2.129 17.832 -10.651 1.00 91.56 239 CYS A N 1
ATOM 1888 C CA . CYS A 1 239 ? 2.940 17.335 -11.782 1.00 91.56 239 CYS A CA 1
ATOM 1889 C C . CYS A 1 239 ? 4.458 17.295 -11.537 1.00 91.56 239 CYS A C 1
ATOM 1891 O O . CYS A 1 239 ? 5.009 17.994 -10.685 1.00 91.56 239 CYS A O 1
ATOM 1893 N N . PHE A 1 240 ? 5.141 16.447 -12.309 1.00 93.44 240 PHE A N 1
ATOM 1894 C CA . PHE A 1 240 ? 6.596 16.377 -12.380 1.00 93.44 240 PHE A CA 1
ATOM 1895 C C . PHE A 1 240 ? 7.113 17.116 -13.613 1.00 93.44 240 PHE A C 1
ATOM 1897 O O . PHE A 1 240 ? 6.611 16.931 -14.721 1.00 93.44 240 PHE A O 1
ATOM 1904 N N . LYS A 1 241 ? 8.161 17.927 -13.442 1.00 93.44 241 LYS A N 1
ATOM 1905 C CA . LYS A 1 241 ? 8.787 18.673 -14.541 1.00 93.44 241 LYS A CA 1
ATOM 1906 C C . LYS A 1 241 ? 9.621 17.731 -15.409 1.00 93.44 241 LYS A C 1
ATOM 1908 O O . LYS A 1 241 ? 10.816 17.560 -15.184 1.00 93.44 241 LYS A O 1
ATOM 1913 N N . HIS A 1 242 ? 8.967 17.097 -16.377 1.00 92.12 242 HIS A N 1
ATOM 1914 C CA . HIS A 1 242 ? 9.646 16.267 -17.358 1.00 92.12 242 HIS A CA 1
ATOM 1915 C C . HIS A 1 242 ? 10.543 17.123 -18.255 1.00 92.12 242 HIS A C 1
ATOM 1917 O O . HIS A 1 242 ? 10.184 18.224 -18.660 1.00 92.12 242 HIS A O 1
ATOM 1923 N N . ASP A 1 243 ? 11.705 16.572 -18.562 1.00 93.25 243 ASP A N 1
ATOM 1924 C CA . ASP A 1 243 ? 12.732 17.168 -19.407 1.00 93.25 243 ASP A CA 1
ATOM 1925 C C . ASP A 1 243 ? 13.255 16.063 -20.312 1.00 93.25 243 ASP A C 1
ATOM 1927 O O . ASP A 1 243 ? 13.909 15.131 -19.833 1.00 93.25 243 ASP A O 1
ATOM 1931 N N . ASP A 1 244 ? 12.949 16.162 -21.601 1.00 92.81 244 ASP A N 1
ATOM 1932 C CA . ASP A 1 244 ? 13.369 15.183 -22.589 1.00 92.81 244 ASP A CA 1
ATOM 1933 C C . ASP A 1 244 ? 14.897 15.105 -22.690 1.00 92.81 244 ASP A C 1
ATOM 1935 O O . ASP A 1 244 ? 15.414 14.083 -23.108 1.00 92.81 244 ASP A O 1
ATOM 1939 N N . ALA A 1 245 ? 15.680 16.118 -22.320 1.00 92.50 245 ALA A N 1
ATOM 1940 C CA . ALA A 1 245 ? 17.141 16.008 -22.347 1.00 92.50 245 ALA A CA 1
ATOM 1941 C C . ALA A 1 245 ? 17.688 15.075 -21.250 1.00 92.50 245 ALA A C 1
ATOM 1943 O O . ALA A 1 245 ? 18.761 14.500 -21.420 1.00 92.50 245 ALA A O 1
ATOM 1944 N N . ILE A 1 246 ? 16.950 14.898 -20.151 1.00 91.25 246 ILE A N 1
ATOM 1945 C CA . ILE A 1 246 ? 17.404 14.176 -18.953 1.00 91.25 246 ILE A CA 1
ATOM 1946 C C . ILE A 1 246 ? 16.672 12.843 -18.799 1.00 91.25 246 ILE A C 1
ATOM 1948 O O . ILE A 1 246 ? 17.290 11.811 -18.539 1.00 91.25 246 ILE A O 1
ATOM 1952 N N . HIS A 1 247 ? 15.352 12.856 -18.961 1.00 94.50 247 HIS A N 1
ATOM 1953 C CA . HIS A 1 247 ? 14.474 11.744 -18.627 1.00 94.50 247 HIS A CA 1
ATOM 1954 C C . HIS A 1 247 ? 14.327 10.815 -19.830 1.00 94.50 247 HIS A C 1
ATOM 1956 O O . HIS A 1 247 ? 13.423 10.943 -20.659 1.00 94.50 247 HIS A O 1
ATOM 1962 N N . ARG A 1 248 ? 15.243 9.853 -19.917 1.00 96.06 248 ARG A N 1
ATOM 1963 C CA . ARG A 1 248 ? 15.366 8.928 -21.041 1.00 96.06 248 ARG A CA 1
ATOM 1964 C C . ARG A 1 248 ? 15.281 7.480 -20.579 1.00 96.06 248 ARG A C 1
ATOM 1966 O O . ARG A 1 248 ? 15.479 7.162 -19.409 1.00 96.06 248 ARG A O 1
ATOM 1973 N N . TYR A 1 249 ? 15.015 6.583 -21.516 1.00 97.06 249 TYR A N 1
ATOM 1974 C CA . TYR A 1 249 ? 15.172 5.148 -21.332 1.00 97.06 249 TYR A CA 1
ATOM 1975 C C . TYR A 1 249 ? 15.758 4.494 -22.580 1.00 97.06 249 TYR A C 1
ATOM 1977 O O . TYR A 1 249 ? 15.712 5.050 -23.674 1.00 97.06 249 TYR A O 1
ATOM 1985 N N . THR A 1 250 ? 16.301 3.297 -22.416 1.00 97.38 250 THR A N 1
ATOM 1986 C CA . THR A 1 250 ? 16.740 2.430 -23.511 1.00 97.38 250 THR A CA 1
ATOM 1987 C C . THR A 1 250 ? 16.356 0.991 -23.194 1.00 97.38 250 THR A C 1
ATOM 1989 O O . THR A 1 250 ? 16.269 0.625 -22.015 1.00 97.38 250 THR A O 1
ATOM 1992 N N . PHE A 1 251 ? 16.129 0.177 -24.224 1.00 97.94 251 PHE A N 1
ATOM 1993 C CA . PHE A 1 251 ? 16.084 -1.272 -24.064 1.00 97.94 251 PHE A CA 1
ATOM 1994 C C . PHE A 1 251 ? 17.449 -1.866 -24.385 1.00 97.94 251 PHE A C 1
ATOM 1996 O O . PHE A 1 251 ? 18.213 -1.319 -25.182 1.00 97.94 251 PHE A O 1
ATOM 2003 N N . PHE A 1 252 ? 17.769 -2.988 -23.754 1.00 97.75 252 PHE A N 1
ATOM 2004 C CA . PHE A 1 252 ? 18.999 -3.712 -24.027 1.00 97.75 252 PHE A CA 1
ATOM 2005 C C . PHE A 1 252 ? 18.814 -5.214 -23.852 1.00 97.75 252 PHE A C 1
ATOM 2007 O O . PHE A 1 252 ? 17.921 -5.684 -23.143 1.00 97.75 252 PHE A O 1
ATOM 2014 N N . ASN A 1 253 ? 19.663 -5.979 -24.527 1.00 97.38 253 ASN A N 1
ATOM 2015 C CA . ASN A 1 253 ? 19.719 -7.422 -24.366 1.00 97.38 253 ASN A CA 1
ATOM 2016 C C . ASN A 1 253 ? 20.494 -7.762 -23.078 1.00 97.38 253 ASN A C 1
ATOM 2018 O O . ASN A 1 253 ? 21.651 -7.361 -22.957 1.00 97.38 253 ASN A O 1
ATOM 2022 N N . PRO A 1 254 ? 19.914 -8.506 -22.121 1.00 95.88 254 PRO A N 1
ATOM 2023 C CA . PRO A 1 254 ? 20.566 -8.790 -20.841 1.00 95.88 254 PRO A CA 1
ATOM 2024 C C . PRO A 1 254 ? 21.810 -9.686 -20.953 1.00 95.88 254 PRO A C 1
ATOM 2026 O O . PRO A 1 254 ? 22.582 -9.755 -20.003 1.00 95.88 254 PRO A O 1
ATOM 2029 N N . SER A 1 255 ? 22.001 -10.383 -22.077 1.00 95.75 255 SER A N 1
ATOM 2030 C CA . SER A 1 255 ? 23.129 -11.291 -22.315 1.00 95.75 255 SER A CA 1
ATOM 2031 C C . SER A 1 255 ? 24.222 -10.672 -23.181 1.00 95.75 255 SER A C 1
ATOM 2033 O O . SER A 1 255 ? 25.400 -10.890 -22.921 1.00 95.75 255 SER A O 1
ATOM 2035 N N . THR A 1 256 ? 23.853 -9.927 -24.226 1.00 95.25 256 THR A N 1
ATOM 2036 C CA . THR A 1 256 ? 24.825 -9.316 -25.153 1.00 95.25 256 THR A CA 1
ATOM 2037 C C . THR A 1 256 ? 25.097 -7.847 -24.856 1.00 95.25 256 THR A C 1
ATOM 2039 O O . THR A 1 256 ? 26.014 -7.275 -25.437 1.00 95.25 256 THR A O 1
ATOM 2042 N N . HIS A 1 257 ? 24.291 -7.222 -23.993 1.00 93.88 257 HIS A N 1
ATOM 2043 C CA . HIS A 1 257 ? 24.312 -5.790 -23.676 1.00 93.88 257 HIS A CA 1
ATOM 2044 C C . HIS A 1 257 ? 24.074 -4.859 -24.875 1.00 93.88 257 HIS A C 1
ATOM 2046 O O . HIS A 1 257 ? 24.191 -3.645 -24.745 1.00 93.88 257 HIS A O 1
ATOM 2052 N N . GLN A 1 258 ? 23.667 -5.401 -26.028 1.00 94.94 258 GLN A N 1
ATOM 2053 C CA . GLN A 1 258 ? 23.292 -4.602 -27.188 1.00 94.94 258 GLN A CA 1
ATOM 2054 C C . GLN A 1 258 ? 22.054 -3.760 -26.867 1.00 94.94 258 GLN A C 1
ATOM 2056 O O . GLN A 1 258 ? 21.025 -4.305 -26.458 1.00 94.94 258 GLN A O 1
ATOM 2061 N N . THR A 1 259 ? 22.149 -2.450 -27.080 1.00 94.94 259 THR A N 1
ATOM 2062 C CA . THR A 1 259 ? 21.081 -1.491 -26.785 1.00 94.94 259 THR A CA 1
ATOM 2063 C C . THR A 1 259 ? 20.244 -1.148 -28.007 1.00 94.94 259 THR A C 1
ATOM 2065 O O . THR A 1 259 ? 20.627 -1.419 -29.148 1.00 94.94 259 THR A O 1
ATOM 2068 N N . SER A 1 260 ? 19.096 -0.517 -27.776 1.00 93.12 260 SER A N 1
ATOM 2069 C CA . SER A 1 260 ? 18.363 0.181 -28.829 1.00 93.12 260 SER A CA 1
ATOM 2070 C C . SER A 1 260 ? 19.247 1.249 -29.484 1.00 93.12 260 SER A C 1
ATOM 2072 O O . SER A 1 260 ? 20.107 1.837 -28.825 1.00 93.12 260 SER A O 1
ATOM 2074 N N . GLU A 1 261 ? 19.017 1.508 -30.774 1.00 89.00 261 GLU A N 1
ATOM 2075 C CA . GLU A 1 261 ? 19.775 2.505 -31.552 1.00 89.00 261 GLU A CA 1
ATOM 2076 C C . GLU A 1 261 ? 19.622 3.926 -30.997 1.00 89.00 261 GLU A C 1
ATOM 2078 O O . GLU A 1 261 ? 20.549 4.729 -31.053 1.00 89.00 261 GLU A O 1
ATOM 2083 N N . THR A 1 262 ? 18.449 4.234 -30.442 1.00 91.44 262 THR A N 1
ATOM 2084 C CA . THR A 1 262 ? 18.138 5.527 -29.834 1.00 91.44 262 THR A CA 1
ATOM 2085 C C . THR A 1 262 ? 17.535 5.338 -28.452 1.00 91.44 262 THR A C 1
ATOM 2087 O O . THR A 1 262 ? 16.840 4.354 -28.190 1.00 91.44 262 THR A O 1
ATOM 2090 N N . THR A 1 263 ? 17.725 6.326 -27.578 1.00 94.06 263 THR A N 1
ATOM 2091 C CA . THR A 1 263 ? 16.936 6.424 -26.346 1.00 94.06 263 THR A CA 1
ATOM 2092 C C . THR A 1 263 ? 15.495 6.827 -26.660 1.00 94.06 263 THR A C 1
ATOM 2094 O O . THR A 1 263 ? 15.218 7.484 -27.663 1.00 94.06 263 THR A O 1
ATOM 2097 N N . ASN A 1 264 ? 14.567 6.426 -25.795 1.00 95.56 264 ASN A N 1
ATOM 2098 C CA . ASN A 1 264 ? 13.120 6.538 -25.973 1.00 95.56 264 ASN A CA 1
ATOM 2099 C C . ASN A 1 264 ? 12.629 5.949 -27.310 1.00 95.56 264 ASN A C 1
ATOM 2101 O O . ASN A 1 264 ? 11.906 6.636 -28.038 1.00 95.56 264 ASN A O 1
ATOM 2105 N N . PRO A 1 265 ? 13.014 4.706 -27.664 1.00 94.75 265 PRO A N 1
ATOM 2106 C CA . PRO A 1 265 ? 12.560 4.100 -28.906 1.00 94.75 265 PRO A CA 1
ATOM 2107 C C . PRO A 1 265 ? 11.031 4.024 -28.925 1.00 94.75 265 PRO A C 1
ATOM 2109 O O . PRO A 1 265 ? 10.382 3.722 -27.921 1.00 94.75 265 PRO A O 1
ATOM 2112 N N . THR A 1 266 ? 10.440 4.279 -30.087 1.00 92.44 266 THR A N 1
ATOM 2113 C CA . THR A 1 266 ? 9.013 4.030 -30.298 1.00 92.44 266 THR A CA 1
ATOM 2114 C C . THR A 1 266 ? 8.710 2.540 -30.140 1.00 92.44 266 THR A C 1
ATOM 2116 O O . THR A 1 266 ? 9.580 1.689 -30.333 1.00 92.44 266 THR A O 1
ATOM 2119 N N . HIS A 1 267 ? 7.450 2.201 -29.857 1.00 90.44 267 HIS A N 1
ATOM 2120 C CA . HIS A 1 267 ? 7.011 0.801 -29.790 1.00 90.44 267 HIS A CA 1
ATOM 2121 C C . HIS A 1 267 ? 7.379 0.010 -31.061 1.00 90.44 267 HIS A C 1
ATOM 2123 O O . HIS A 1 267 ? 7.832 -1.127 -30.962 1.00 90.44 267 HIS A O 1
ATOM 2129 N N . GLN A 1 268 ? 7.279 0.634 -32.242 1.00 91.75 268 GLN A N 1
ATOM 2130 C CA . GLN A 1 268 ? 7.655 0.021 -33.521 1.00 91.75 268 GLN A CA 1
ATOM 2131 C C . GLN A 1 268 ? 9.151 -0.301 -33.600 1.00 91.75 268 GLN A C 1
ATOM 2133 O O . GLN A 1 268 ? 9.511 -1.397 -34.018 1.00 91.75 268 GLN A O 1
ATOM 2138 N N . GLN A 1 269 ? 10.016 0.620 -33.165 1.00 93.56 269 GLN A N 1
ATOM 2139 C CA . GLN A 1 269 ? 11.465 0.397 -33.123 1.00 93.56 269 GLN A CA 1
ATOM 21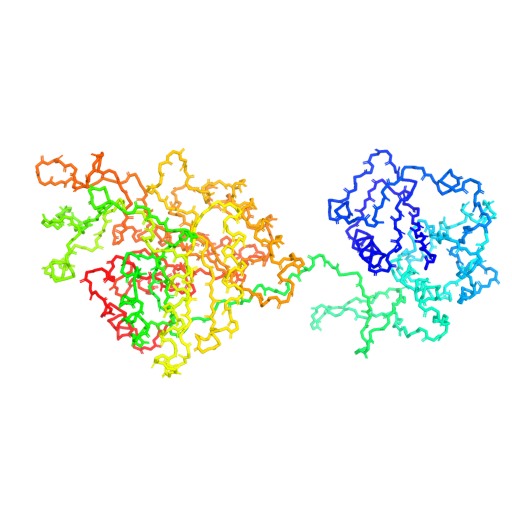40 C C . GLN A 1 269 ? 11.830 -0.688 -32.104 1.00 93.56 269 GLN A C 1
ATOM 2142 O O . GLN A 1 269 ? 12.596 -1.597 -32.412 1.00 93.56 269 GLN A O 1
ATOM 2147 N N . ALA A 1 270 ? 11.241 -0.636 -30.908 1.00 92.88 270 ALA A N 1
ATOM 2148 C CA . ALA A 1 270 ? 11.497 -1.621 -29.861 1.00 92.88 270 ALA A CA 1
ATOM 2149 C C . ALA A 1 270 ? 11.051 -3.037 -30.278 1.00 92.88 270 ALA A C 1
ATOM 2151 O O . ALA A 1 270 ? 11.765 -4.010 -30.040 1.00 92.88 270 ALA A O 1
ATOM 2152 N N . SER A 1 271 ? 9.917 -3.153 -30.979 1.00 91.94 271 SER A N 1
ATOM 2153 C CA . SER A 1 271 ? 9.377 -4.434 -31.462 1.00 91.94 271 SER A CA 1
ATOM 2154 C C . SER A 1 271 ? 10.283 -5.144 -32.477 1.00 91.94 271 SER A C 1
ATOM 2156 O O . SER A 1 271 ? 10.199 -6.363 -32.614 1.00 91.94 271 SER A O 1
ATOM 2158 N N . GLN A 1 272 ? 11.150 -4.416 -33.189 1.00 93.31 272 GLN A N 1
ATOM 2159 C CA . GLN A 1 272 ? 12.091 -4.999 -34.157 1.00 93.31 272 GLN A CA 1
ATOM 2160 C C . GLN A 1 272 ? 13.272 -5.714 -33.484 1.00 93.31 272 GLN A C 1
ATOM 2162 O O . GLN A 1 272 ? 13.949 -6.513 -34.128 1.00 93.31 272 GLN A O 1
ATOM 2167 N N . SER A 1 273 ? 13.488 -5.473 -32.188 1.00 93.00 273 SER A N 1
ATOM 2168 C CA . SER A 1 273 ? 14.583 -6.049 -31.404 1.00 93.00 273 SER A CA 1
ATOM 2169 C C . SER A 1 273 ? 14.052 -6.856 -30.210 1.00 93.00 273 SER A C 1
ATOM 2171 O O . SER A 1 273 ? 14.331 -6.510 -29.062 1.00 93.00 273 SER A O 1
ATOM 2173 N N . PRO A 1 274 ? 13.317 -7.967 -30.428 1.00 90.50 274 PRO A N 1
ATOM 2174 C CA . PRO A 1 274 ? 12.621 -8.699 -29.362 1.00 90.50 274 PRO A CA 1
ATOM 2175 C C . PRO A 1 274 ? 13.553 -9.365 -28.335 1.00 90.50 274 PRO A C 1
ATOM 2177 O O . PRO A 1 274 ? 13.089 -9.853 -27.311 1.00 90.50 274 PRO A O 1
ATOM 2180 N N . SER A 1 275 ? 14.863 -9.404 -28.595 1.00 94.25 275 SER A N 1
ATOM 2181 C CA . SER A 1 275 ? 15.868 -9.882 -27.640 1.00 94.25 275 SER A CA 1
ATOM 2182 C C . SER A 1 275 ? 16.304 -8.808 -26.629 1.00 94.25 275 SER A C 1
ATOM 2184 O O . SER A 1 275 ? 16.987 -9.129 -25.656 1.00 94.25 275 SER A O 1
ATOM 2186 N N . GLN A 1 276 ? 15.913 -7.542 -26.824 1.00 96.25 276 GLN A N 1
ATOM 2187 C CA . GLN A 1 276 ? 16.188 -6.427 -25.911 1.00 96.25 276 GLN A CA 1
ATOM 2188 C C . GLN A 1 276 ? 15.145 -6.372 -24.786 1.00 96.25 276 GLN A C 1
ATOM 2190 O O . GLN A 1 276 ? 14.321 -5.466 -24.697 1.00 96.25 276 GLN A O 1
ATOM 2195 N N . THR A 1 277 ? 15.163 -7.390 -23.929 1.00 97.50 277 THR A N 1
ATOM 2196 C CA . THR A 1 277 ? 14.133 -7.630 -22.905 1.00 97.50 277 THR A CA 1
ATOM 2197 C C . THR A 1 277 ? 14.395 -6.927 -21.567 1.00 97.50 277 THR A C 1
ATOM 2199 O O . THR A 1 277 ? 13.568 -6.981 -20.650 1.00 97.50 277 THR A O 1
ATOM 2202 N N . ALA A 1 278 ? 15.536 -6.252 -21.425 1.00 98.19 278 ALA A N 1
ATOM 2203 C CA . ALA A 1 278 ? 15.876 -5.429 -20.271 1.00 98.19 278 ALA A CA 1
ATOM 2204 C C . ALA A 1 278 ? 15.772 -3.936 -20.607 1.00 98.19 278 ALA A C 1
ATOM 2206 O O . ALA A 1 278 ? 15.770 -3.543 -21.771 1.00 98.19 278 ALA A O 1
ATOM 2207 N N . SER A 1 279 ? 15.675 -3.087 -19.586 1.00 98.06 279 SER A N 1
ATOM 2208 C CA . SER A 1 279 ? 15.630 -1.631 -19.765 1.00 98.06 279 SER A CA 1
ATOM 2209 C C . SER A 1 279 ? 16.473 -0.906 -18.732 1.00 98.06 279 SER A C 1
ATOM 2211 O O . SER A 1 279 ? 16.506 -1.330 -17.579 1.00 98.06 279 SER A O 1
ATOM 2213 N N . LEU A 1 280 ? 17.070 0.217 -19.125 1.00 98.00 280 LEU A N 1
ATOM 2214 C CA . LEU A 1 280 ? 17.682 1.196 -18.224 1.00 98.00 280 LEU A CA 1
ATOM 2215 C C . LEU A 1 280 ? 16.960 2.535 -18.404 1.00 98.00 280 LEU A C 1
ATOM 2217 O O . LEU A 1 280 ? 16.626 2.895 -19.534 1.00 98.00 280 LEU A O 1
ATOM 2221 N N . ASN A 1 281 ? 16.700 3.269 -17.320 1.00 96.56 281 ASN A N 1
ATOM 2222 C CA . ASN A 1 281 ? 15.980 4.539 -17.401 1.00 96.56 281 ASN A CA 1
ATOM 2223 C C . ASN A 1 281 ? 16.419 5.576 -16.358 1.00 96.56 281 ASN A C 1
ATOM 2225 O O . ASN A 1 281 ? 16.709 5.229 -15.219 1.00 96.56 281 ASN A O 1
ATOM 2229 N N . THR A 1 282 ? 16.358 6.848 -16.737 1.00 94.75 282 THR A N 1
ATOM 2230 C CA . THR A 1 282 ? 16.475 8.033 -15.869 1.00 94.75 282 THR A CA 1
ATOM 2231 C C . THR A 1 282 ? 15.129 8.752 -15.757 1.00 94.75 282 THR A C 1
ATOM 2233 O O . THR A 1 282 ? 15.058 9.966 -15.580 1.00 94.75 282 THR A O 1
ATOM 2236 N N . LEU A 1 283 ? 14.020 8.030 -15.935 1.00 92.94 283 LEU A N 1
ATOM 2237 C CA . LEU A 1 283 ? 12.695 8.636 -15.940 1.00 92.94 283 LEU A CA 1
ATOM 2238 C C . LEU A 1 283 ? 12.297 9.055 -14.526 1.00 92.94 283 LEU A C 1
ATOM 2240 O O . LEU A 1 283 ? 12.510 8.325 -13.560 1.00 92.94 283 LEU A O 1
ATOM 2244 N N . GLY A 1 284 ? 11.667 10.222 -14.430 1.00 90.31 284 GLY A N 1
ATOM 2245 C CA . GLY A 1 284 ? 10.974 10.654 -13.225 1.00 90.31 284 GLY A CA 1
ATOM 2246 C C . GLY A 1 284 ? 9.489 10.291 -13.248 1.00 90.31 284 GLY A C 1
ATOM 2247 O O . GLY A 1 284 ? 9.033 9.390 -13.967 1.00 90.31 284 GLY A O 1
ATOM 2248 N N . TYR A 1 285 ? 8.711 11.044 -12.480 1.00 94.31 285 TYR A N 1
ATOM 2249 C CA . TYR A 1 285 ? 7.276 10.825 -12.313 1.00 94.31 285 TYR A CA 1
ATOM 2250 C C . TYR A 1 285 ? 6.450 11.356 -13.494 1.00 94.31 285 TYR A C 1
ATOM 2252 O O . TYR A 1 285 ? 6.979 11.776 -14.526 1.00 94.31 285 TYR A O 1
ATOM 2260 N N . SER A 1 286 ? 5.130 11.253 -13.375 1.00 96.06 286 SER A N 1
ATOM 2261 C CA . SER A 1 286 ? 4.186 11.700 -14.393 1.00 96.06 286 SER A CA 1
ATOM 2262 C C . SER A 1 286 ? 4.296 13.207 -14.676 1.00 96.06 286 SER A C 1
ATOM 2264 O O . SER A 1 286 ? 4.219 14.000 -13.735 1.00 96.06 286 SER A O 1
ATOM 2266 N N . PRO A 1 287 ? 4.348 13.626 -15.957 1.00 96.19 287 PRO A N 1
ATOM 2267 C CA . PRO A 1 287 ? 4.248 15.037 -16.331 1.00 96.19 287 PRO A CA 1
ATOM 2268 C C . PRO A 1 287 ? 2.848 15.632 -16.116 1.00 96.19 287 PRO A C 1
ATOM 2270 O O . PRO A 1 287 ? 2.669 16.835 -16.258 1.00 96.19 287 PRO A O 1
ATOM 2273 N N . TYR A 1 288 ? 1.860 14.804 -15.776 1.00 97.88 288 TYR A N 1
ATOM 2274 C CA . TYR A 1 288 ? 0.495 15.217 -15.465 1.00 97.88 288 TYR A CA 1
ATOM 2275 C C . TYR A 1 288 ? 0.208 15.094 -13.963 1.00 97.88 288 TYR A C 1
ATOM 2277 O O . TYR A 1 288 ? 0.682 14.127 -13.347 1.00 97.88 288 TYR A O 1
ATOM 2285 N N . PRO A 1 289 ? -0.557 16.034 -13.381 1.00 97.62 289 PRO A N 1
ATOM 2286 C CA . PRO A 1 289 ? -0.956 16.000 -11.977 1.00 97.62 289 PRO A CA 1
ATOM 2287 C C . PRO A 1 289 ? -1.951 14.868 -11.689 1.00 97.62 289 PRO A C 1
ATOM 2289 O O . PRO A 1 289 ? -2.679 14.420 -12.578 1.00 97.62 289 PRO A O 1
ATOM 2292 N N . LEU A 1 290 ? -2.042 14.456 -10.420 1.00 97.94 290 LEU A N 1
ATOM 2293 C CA . LEU A 1 290 ? -2.995 13.446 -9.932 1.00 97.94 290 LEU A CA 1
ATOM 2294 C C . LEU A 1 290 ? -4.432 13.692 -10.429 1.00 97.94 290 LEU A C 1
ATOM 2296 O O . LEU A 1 290 ? -5.122 12.762 -10.847 1.00 97.94 290 LEU A O 1
ATOM 2300 N N . ILE A 1 291 ? -4.870 14.951 -10.424 1.00 97.19 291 ILE A N 1
ATOM 2301 C CA . ILE A 1 291 ? -6.241 15.323 -10.786 1.00 97.19 291 ILE A CA 1
ATOM 2302 C C . ILE A 1 291 ? -6.609 14.963 -12.233 1.00 97.19 291 ILE A C 1
ATOM 2304 O O . ILE A 1 291 ? -7.767 14.651 -12.516 1.00 97.19 291 ILE A O 1
ATOM 2308 N N . ASP A 1 292 ? -5.641 14.967 -13.150 1.00 97.88 292 ASP A N 1
ATOM 2309 C CA . ASP A 1 292 ? -5.894 14.631 -14.550 1.00 97.88 292 ASP A CA 1
ATOM 2310 C C . ASP A 1 292 ? -6.135 13.130 -14.718 1.00 97.88 292 ASP A C 1
ATOM 2312 O O . ASP A 1 292 ? -7.050 12.741 -15.445 1.00 97.88 292 ASP A O 1
ATOM 2316 N N . TYR A 1 293 ? -5.414 12.285 -13.970 1.00 98.12 293 TYR A N 1
ATOM 2317 C CA . TYR A 1 293 ? -5.676 10.844 -13.941 1.00 98.12 293 TYR A CA 1
ATOM 2318 C C . TYR A 1 293 ? -7.086 10.537 -13.448 1.00 98.12 293 TYR A C 1
ATOM 2320 O O . TYR A 1 293 ? -7.788 9.760 -14.089 1.00 98.12 293 TYR A O 1
ATOM 2328 N N . LEU A 1 294 ? -7.535 11.180 -12.367 1.00 96.94 294 LEU A N 1
ATOM 2329 C CA . LEU A 1 294 ? -8.891 10.988 -11.838 1.00 96.94 294 LEU A CA 1
ATOM 2330 C C . LEU A 1 294 ? -9.961 11.364 -12.873 1.00 96.94 294 LEU A C 1
ATOM 2332 O O . LEU A 1 294 ? -10.899 10.600 -13.113 1.00 96.94 294 LEU A O 1
ATOM 2336 N N . LYS A 1 295 ? -9.780 12.497 -13.564 1.00 96.12 295 LYS A N 1
ATOM 2337 C CA . LYS A 1 295 ? -10.666 12.924 -14.660 1.00 96.12 295 LYS A CA 1
ATOM 2338 C C . LYS A 1 295 ? -10.648 11.951 -15.837 1.00 96.12 295 LYS A C 1
ATOM 2340 O O . LYS A 1 295 ? -11.693 11.693 -16.431 1.00 96.12 295 LYS A O 1
ATOM 2345 N N . TRP A 1 296 ? -9.485 11.413 -16.196 1.00 96.75 296 TRP A N 1
ATOM 2346 C CA . TRP A 1 296 ? -9.363 10.433 -17.274 1.00 96.75 296 TRP A CA 1
ATOM 2347 C C . TRP A 1 296 ? -10.002 9.097 -16.924 1.00 96.75 296 TRP A C 1
ATOM 2349 O O . TRP A 1 296 ? -10.689 8.543 -17.775 1.00 96.75 296 TRP A O 1
ATOM 2359 N N . ILE A 1 297 ? -9.839 8.610 -15.693 1.00 95.12 297 ILE A N 1
ATOM 2360 C CA . ILE A 1 297 ? -10.479 7.379 -15.207 1.00 95.12 297 ILE A CA 1
ATOM 2361 C C . ILE A 1 297 ? -12.003 7.532 -15.247 1.00 95.12 297 ILE A C 1
ATOM 2363 O O . ILE A 1 297 ? -12.691 6.685 -15.822 1.00 95.12 297 ILE A O 1
ATOM 2367 N N . ARG A 1 298 ? -12.534 8.651 -14.738 1.00 92.75 298 ARG A N 1
ATOM 2368 C CA . ARG A 1 298 ? -13.964 8.973 -14.853 1.00 92.75 298 ARG A CA 1
ATOM 2369 C C . ARG A 1 298 ? -14.414 8.986 -16.313 1.00 92.75 298 ARG A C 1
ATOM 2371 O O . ARG A 1 298 ? -15.322 8.259 -16.689 1.00 92.75 298 ARG A O 1
ATOM 2378 N N . LYS A 1 299 ? -13.710 9.728 -17.173 1.00 93.00 299 LYS A N 1
ATOM 2379 C CA . LYS A 1 299 ? -14.029 9.787 -18.606 1.00 93.00 299 LYS A CA 1
ATOM 2380 C C . LYS A 1 299 ? -14.021 8.402 -19.262 1.00 93.00 299 LYS A C 1
ATOM 2382 O O . LYS A 1 299 ? -14.895 8.122 -20.078 1.00 93.00 299 LYS A O 1
ATOM 2387 N N . LEU A 1 300 ? -13.038 7.554 -18.959 1.00 91.69 300 LEU A N 1
ATOM 2388 C CA . LEU A 1 300 ? -12.946 6.199 -19.509 1.00 91.69 300 LEU A CA 1
ATOM 2389 C C . LEU A 1 300 ? -14.146 5.352 -19.105 1.00 91.69 300 LEU A C 1
ATOM 2391 O O . LEU A 1 300 ? -14.734 4.693 -19.955 1.00 91.69 300 LEU A O 1
ATOM 2395 N N . THR A 1 301 ? -14.530 5.406 -17.837 1.00 86.69 301 THR A N 1
ATOM 2396 C CA . THR A 1 301 ? -15.640 4.602 -17.318 1.00 86.69 301 THR A CA 1
ATOM 2397 C C . THR A 1 301 ? -17.011 5.114 -17.740 1.00 86.69 301 THR A C 1
ATOM 2399 O O . THR A 1 301 ? -17.892 4.301 -18.010 1.00 86.69 301 THR A O 1
ATOM 2402 N N . ASP A 1 302 ? -17.167 6.424 -17.932 1.00 87.75 302 ASP A N 1
ATOM 2403 C CA . ASP A 1 302 ? -18.353 7.014 -18.565 1.00 87.75 302 ASP A CA 1
ATOM 2404 C C . ASP A 1 302 ? -18.460 6.615 -20.048 1.00 87.75 302 ASP A C 1
ATOM 2406 O O . ASP A 1 302 ? -19.548 6.337 -20.554 1.00 87.75 302 ASP A O 1
ATOM 2410 N N . THR A 1 303 ? -17.325 6.570 -20.757 1.00 89.81 303 THR A N 1
ATOM 2411 C CA . THR A 1 303 ? -17.275 6.224 -22.190 1.00 89.81 303 THR A CA 1
ATOM 2412 C C . THR A 1 303 ? -17.500 4.728 -22.420 1.00 89.81 303 THR A C 1
ATOM 2414 O O . THR A 1 303 ? -18.178 4.336 -23.370 1.00 89.81 303 THR A O 1
ATOM 2417 N N . TYR A 1 304 ? -16.946 3.887 -21.546 1.00 86.69 304 TYR A N 1
ATOM 2418 C CA . TYR A 1 304 ? -16.952 2.431 -21.664 1.00 86.69 304 TYR A CA 1
ATOM 2419 C C . TYR A 1 304 ? -17.537 1.780 -20.397 1.00 86.69 304 TYR A C 1
ATOM 2421 O O . TYR A 1 304 ? -16.823 1.093 -19.673 1.00 86.69 304 TYR A O 1
ATOM 2429 N N . PRO A 1 305 ? -18.846 1.922 -20.127 1.00 69.62 305 PRO A N 1
ATOM 2430 C CA . PRO A 1 305 ? -19.456 1.491 -18.863 1.00 69.62 305 PRO A CA 1
ATOM 2431 C C . PRO A 1 305 ? -19.587 -0.039 -18.688 1.00 69.62 305 PRO A C 1
ATOM 2433 O O . PRO A 1 305 ? -20.242 -0.486 -17.750 1.00 69.62 305 PRO A O 1
ATOM 2436 N N . LYS A 1 306 ? -19.045 -0.860 -19.606 1.00 61.41 306 LYS A N 1
ATOM 2437 C CA . LYS A 1 306 ? -19.327 -2.309 -19.709 1.00 61.41 306 LYS A CA 1
ATOM 2438 C C . LYS A 1 306 ? -18.122 -3.259 -19.922 1.00 61.41 306 LYS A C 1
ATOM 2440 O O . LYS A 1 306 ? -18.276 -4.224 -20.673 1.00 61.41 306 LYS A O 1
ATOM 2445 N N . PRO A 1 307 ? -16.939 -3.117 -19.303 1.00 59.91 307 PRO A N 1
ATOM 2446 C CA . PRO A 1 307 ? -16.150 -4.312 -19.030 1.00 59.91 307 PRO A CA 1
ATOM 2447 C C . PRO A 1 307 ? -16.864 -5.074 -17.909 1.00 59.91 307 PRO A C 1
ATOM 2449 O O . PRO A 1 307 ? -17.053 -4.549 -16.817 1.00 59.91 307 PRO A O 1
ATOM 2452 N N . HIS A 1 308 ? -17.341 -6.284 -18.191 1.00 54.97 308 HIS A N 1
ATOM 2453 C CA . HIS A 1 308 ? -17.813 -7.196 -17.153 1.00 54.97 308 HIS A CA 1
ATOM 2454 C C . HIS A 1 308 ? -16.732 -8.259 -16.922 1.00 54.97 308 HIS A C 1
ATOM 2456 O O . HIS A 1 308 ? -16.445 -9.003 -17.861 1.00 54.97 308 HIS A O 1
ATOM 2462 N N . PRO A 1 309 ? -16.154 -8.363 -15.706 1.00 65.00 309 PRO A N 1
ATOM 2463 C CA . PRO A 1 309 ? -16.370 -7.514 -14.523 1.00 65.00 309 PRO A CA 1
ATOM 2464 C C . PRO A 1 309 ? -15.750 -6.108 -14.652 1.00 65.00 309 PRO A C 1
ATOM 2466 O O . PRO A 1 309 ? -14.823 -5.902 -15.436 1.00 65.00 309 PRO A O 1
ATOM 2469 N N . ALA A 1 310 ? -16.267 -5.152 -13.865 1.00 79.88 310 ALA A N 1
ATOM 2470 C CA . ALA A 1 310 ? -15.755 -3.782 -13.818 1.00 79.88 310 ALA A CA 1
ATOM 2471 C C . ALA A 1 310 ? -14.270 -3.794 -13.442 1.00 79.88 310 ALA A C 1
ATOM 2473 O O . ALA A 1 310 ? -13.895 -4.433 -12.458 1.00 79.88 310 ALA A O 1
ATOM 2474 N N . LYS A 1 311 ? -13.439 -3.123 -14.246 1.00 90.00 311 LYS A N 1
ATOM 2475 C CA . LYS A 1 311 ? -11.981 -3.194 -14.145 1.00 90.00 311 LYS A CA 1
ATOM 2476 C C . LYS A 1 311 ? -11.424 -2.145 -13.169 1.00 90.00 311 LYS A C 1
ATOM 2478 O O . LYS A 1 311 ? -11.467 -0.959 -13.506 1.00 90.00 311 LYS A O 1
ATOM 2483 N N . PRO A 1 312 ? -10.834 -2.571 -12.034 1.00 93.81 312 PRO A N 1
ATOM 2484 C CA . PRO A 1 312 ? -10.212 -1.697 -11.048 1.00 93.81 312 PRO A CA 1
ATOM 2485 C C . PRO A 1 312 ? -9.077 -0.830 -11.590 1.00 93.81 312 PRO A C 1
ATOM 2487 O O . PRO A 1 312 ? -8.407 -1.172 -12.571 1.00 93.81 312 PRO A O 1
ATOM 2490 N N . PHE A 1 313 ? -8.783 0.241 -10.853 1.00 96.62 313 PHE A N 1
ATOM 2491 C CA . PHE A 1 313 ? -7.572 1.042 -11.037 1.00 96.62 313 PHE A CA 1
ATOM 2492 C C . PHE A 1 313 ? -6.721 1.064 -9.768 1.00 96.62 313 PHE A C 1
ATOM 2494 O O . PHE A 1 313 ? -7.242 1.162 -8.657 1.00 96.62 313 PHE A O 1
ATOM 2501 N N . ILE A 1 314 ? -5.401 1.031 -9.950 1.00 98.25 314 ILE A N 1
ATOM 2502 C CA . ILE A 1 314 ? -4.411 1.342 -8.918 1.00 98.25 314 ILE A CA 1
ATOM 2503 C C . ILE A 1 314 ? -3.820 2.716 -9.245 1.00 98.25 314 ILE A C 1
ATOM 2505 O O . ILE A 1 314 ? -3.121 2.888 -10.244 1.00 98.25 314 ILE A O 1
ATOM 2509 N N . ILE A 1 315 ? -4.107 3.709 -8.412 1.00 98.19 315 ILE A N 1
ATOM 2510 C CA . ILE A 1 315 ? -3.613 5.075 -8.580 1.00 98.19 315 ILE A CA 1
ATOM 2511 C C . ILE A 1 315 ? -2.279 5.186 -7.844 1.00 98.19 315 ILE A C 1
ATOM 2513 O O . ILE A 1 315 ? -2.234 5.207 -6.614 1.00 98.19 315 ILE A O 1
ATOM 2517 N N . SER A 1 316 ? -1.190 5.226 -8.608 1.00 98.44 316 SER A N 1
ATOM 2518 C CA . SER A 1 316 ? 0.165 5.367 -8.074 1.00 98.44 316 SER A CA 1
ATOM 2519 C C . SER A 1 316 ? 0.481 6.841 -7.827 1.00 98.44 316 SER A C 1
ATOM 2521 O O . SER A 1 316 ? 0.371 7.663 -8.742 1.00 98.44 316 SER A O 1
ATOM 2523 N N . VAL A 1 317 ? 0.898 7.183 -6.609 1.00 97.31 317 VAL A N 1
ATOM 2524 C CA . VAL A 1 317 ? 1.247 8.550 -6.199 1.00 97.31 317 VAL A CA 1
ATOM 2525 C C . VAL A 1 317 ? 2.563 8.610 -5.434 1.00 97.31 317 VAL A C 1
ATOM 2527 O O . VAL A 1 317 ? 3.056 7.603 -4.928 1.00 97.31 317 VAL A O 1
ATOM 2530 N N . THR A 1 318 ? 3.156 9.796 -5.373 1.00 94.38 318 THR A N 1
ATOM 2531 C CA . THR A 1 318 ? 4.360 10.083 -4.585 1.00 94.38 318 THR A CA 1
ATOM 2532 C C . THR A 1 318 ? 4.419 11.568 -4.238 1.00 94.38 318 THR A C 1
ATOM 2534 O O . THR A 1 318 ? 3.808 12.394 -4.921 1.00 94.38 318 THR A O 1
ATOM 2537 N N . GLY A 1 319 ? 5.143 11.895 -3.178 1.00 91.12 319 GLY A N 1
ATOM 2538 C CA . GLY A 1 319 ? 5.246 13.228 -2.598 1.00 91.12 319 GLY A CA 1
ATOM 2539 C C . GLY A 1 319 ? 5.703 13.117 -1.150 1.00 91.12 319 GLY A C 1
ATOM 2540 O O . GLY A 1 319 ? 5.951 12.007 -0.670 1.00 91.12 319 GLY A O 1
ATOM 2541 N N . ASP A 1 320 ? 5.827 14.248 -0.468 1.00 87.56 320 ASP A N 1
ATOM 2542 C CA . ASP A 1 320 ? 6.079 14.254 0.968 1.00 87.56 320 ASP A CA 1
ATOM 2543 C C . ASP A 1 320 ? 4.870 13.735 1.771 1.00 87.56 320 ASP A C 1
ATOM 2545 O O . ASP A 1 320 ? 3.806 13.417 1.238 1.00 87.56 320 ASP A O 1
ATOM 2549 N N . VAL A 1 321 ? 5.037 13.611 3.087 1.00 84.44 321 VAL A N 1
ATOM 2550 C CA . VAL A 1 321 ? 3.990 13.075 3.963 1.00 84.44 321 VAL A CA 1
ATOM 2551 C C . VAL A 1 321 ? 2.696 13.896 3.896 1.00 84.44 321 VAL A C 1
ATOM 2553 O O . VAL A 1 321 ? 1.618 13.304 3.873 1.00 84.44 321 VAL A O 1
ATOM 2556 N N . ALA A 1 322 ? 2.780 15.228 3.849 1.00 86.62 322 ALA A N 1
ATOM 2557 C CA . ALA A 1 322 ? 1.600 16.087 3.771 1.00 86.62 322 ALA A CA 1
ATOM 2558 C C . ALA A 1 322 ? 0.903 15.921 2.414 1.00 86.62 322 ALA A C 1
ATOM 2560 O O . ALA A 1 322 ? -0.311 15.726 2.358 1.00 86.62 322 ALA A O 1
ATOM 2561 N N . GLU A 1 323 ? 1.676 15.865 1.330 1.00 90.94 323 GLU A N 1
ATOM 2562 C CA . GLU A 1 323 ? 1.149 15.611 -0.010 1.00 90.94 323 GLU A CA 1
ATOM 2563 C C . GLU A 1 323 ? 0.473 14.234 -0.118 1.00 90.94 323 GLU A C 1
ATOM 2565 O O . GLU A 1 323 ? -0.504 14.083 -0.851 1.00 90.94 323 GLU A O 1
ATOM 2570 N N . MET A 1 324 ? 0.955 13.216 0.605 1.00 90.19 324 MET A N 1
ATOM 2571 C CA . MET A 1 324 ? 0.330 11.886 0.629 1.00 90.19 324 MET A CA 1
ATOM 2572 C C . MET A 1 324 ? -0.991 11.855 1.402 1.00 90.19 324 MET A C 1
ATOM 2574 O O . MET A 1 324 ? -1.914 11.153 0.981 1.00 90.19 324 MET A O 1
ATOM 2578 N N . ILE A 1 325 ? -1.122 12.646 2.469 1.00 87.81 325 ILE A N 1
ATOM 2579 C CA . ILE A 1 325 ? -2.401 12.858 3.169 1.00 87.81 325 ILE A CA 1
ATOM 2580 C C . ILE A 1 325 ? -3.419 13.517 2.228 1.00 87.81 325 ILE A C 1
ATOM 2582 O O . ILE A 1 325 ? -4.564 13.060 2.119 1.00 87.81 325 ILE A O 1
ATOM 2586 N N . ASP A 1 326 ? -2.992 14.555 1.511 1.00 91.19 326 ASP A N 1
ATOM 2587 C CA . ASP A 1 326 ? -3.836 15.256 0.544 1.00 91.19 326 ASP A CA 1
ATOM 2588 C C . ASP A 1 326 ? -4.221 14.335 -0.617 1.00 91.19 326 ASP A C 1
ATOM 2590 O O . ASP A 1 326 ? -5.394 14.247 -0.977 1.00 91.19 326 ASP A O 1
ATOM 2594 N N . ALA A 1 327 ? -3.266 13.576 -1.163 1.00 93.69 327 ALA A N 1
ATOM 2595 C CA . ALA A 1 327 ? -3.524 12.608 -2.225 1.00 93.69 327 ALA A CA 1
ATOM 2596 C C . ALA A 1 327 ? -4.540 11.544 -1.789 1.00 93.69 327 ALA A C 1
ATOM 2598 O O . ALA A 1 327 ? -5.461 11.245 -2.552 1.00 93.69 327 ALA A O 1
ATOM 2599 N N . TYR A 1 328 ? -4.418 11.010 -0.567 1.00 92.38 328 TYR A N 1
ATOM 2600 C CA . TYR A 1 328 ? -5.393 10.068 -0.014 1.00 92.38 328 TYR A CA 1
ATOM 2601 C C . TYR A 1 328 ? -6.792 10.692 0.027 1.00 92.38 328 TYR A C 1
ATOM 2603 O O . TYR A 1 328 ? -7.741 10.106 -0.494 1.00 92.38 328 TYR A O 1
ATOM 2611 N N . SER A 1 329 ? -6.913 11.896 0.590 1.00 90.75 329 SER A N 1
ATOM 2612 C CA . SER A 1 329 ? -8.195 12.593 0.761 1.00 90.75 329 SER A CA 1
ATOM 2613 C C . SER A 1 329 ? -8.836 12.939 -0.589 1.00 90.75 329 SER A C 1
ATOM 2615 O O . SER A 1 329 ? -10.035 12.742 -0.781 1.00 90.75 329 SER A O 1
ATOM 2617 N N . ILE A 1 330 ? -8.031 13.369 -1.568 1.00 93.00 330 ILE A N 1
ATOM 2618 C CA . ILE A 1 330 ? -8.474 13.638 -2.941 1.00 93.00 330 ILE A CA 1
ATOM 2619 C C . ILE A 1 330 ? -8.988 12.352 -3.599 1.00 93.00 330 ILE A C 1
ATOM 2621 O O . ILE A 1 330 ? -10.090 12.350 -4.139 1.00 93.00 330 ILE A O 1
ATOM 2625 N N . ILE A 1 331 ? -8.232 11.250 -3.556 1.00 93.94 331 ILE A N 1
ATOM 2626 C CA . ILE A 1 331 ? -8.655 9.993 -4.195 1.00 93.94 331 ILE A CA 1
ATOM 2627 C C . ILE A 1 331 ? -9.917 9.446 -3.517 1.00 93.94 331 ILE A C 1
ATOM 2629 O O . ILE A 1 331 ? -10.867 9.075 -4.206 1.00 93.94 331 ILE A O 1
ATOM 2633 N N . ALA A 1 332 ? -9.948 9.430 -2.182 1.00 90.00 332 ALA A N 1
ATOM 2634 C CA . ALA A 1 332 ? -11.091 8.965 -1.403 1.00 90.00 332 ALA A CA 1
ATOM 2635 C C . ALA A 1 332 ? -12.356 9.797 -1.693 1.00 90.00 332 ALA A C 1
ATOM 2637 O O . ALA A 1 332 ? -13.430 9.231 -1.905 1.00 90.00 332 ALA A O 1
ATOM 2638 N N . GLY A 1 333 ? -12.220 11.124 -1.800 1.00 89.50 333 GLY A N 1
ATOM 2639 C CA . GLY A 1 333 ? -13.307 12.039 -2.163 1.00 89.50 333 GLY A CA 1
ATOM 2640 C C . GLY A 1 333 ? -13.829 11.866 -3.593 1.00 89.50 333 GLY A C 1
ATOM 2641 O O . GLY A 1 333 ? -14.982 12.190 -3.860 1.00 89.50 333 GLY A O 1
ATOM 2642 N N . TYR A 1 334 ? -13.021 11.315 -4.504 1.00 89.25 334 TYR A N 1
ATOM 2643 C CA . TYR A 1 334 ? -13.437 10.997 -5.874 1.00 89.25 334 TYR A CA 1
ATOM 2644 C C . TYR A 1 334 ? -14.144 9.641 -6.002 1.00 89.25 334 TYR A C 1
ATOM 2646 O O . TYR A 1 334 ? -14.784 9.400 -7.022 1.00 89.25 334 TYR A O 1
ATOM 2654 N N . LEU A 1 335 ? -14.071 8.745 -5.007 1.00 85.38 335 LEU A N 1
ATOM 2655 C CA . LEU A 1 335 ? -14.669 7.405 -5.122 1.00 85.38 335 LEU A CA 1
ATOM 2656 C C . LEU A 1 335 ? -16.176 7.400 -5.440 1.00 85.38 335 LEU A C 1
ATOM 2658 O O . LEU A 1 335 ? -16.576 6.577 -6.267 1.00 85.38 335 LEU A O 1
ATOM 2662 N N . PRO A 1 336 ? -17.017 8.299 -4.886 1.00 82.56 336 PRO A N 1
ATOM 2663 C CA . PRO A 1 336 ? -18.432 8.377 -5.260 1.00 82.56 336 PRO A CA 1
ATOM 2664 C C . PRO A 1 336 ? -18.672 8.695 -6.746 1.00 82.56 336 PRO A C 1
ATOM 2666 O O . PRO A 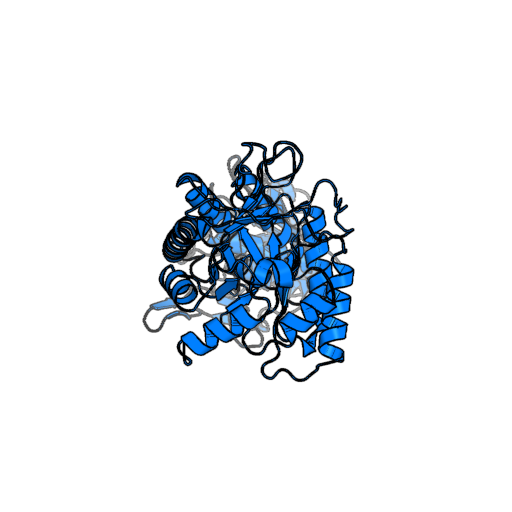1 336 ? -19.671 8.259 -7.311 1.00 82.56 336 PRO A O 1
ATOM 2669 N N . ASP A 1 337 ? -17.743 9.399 -7.397 1.00 80.12 337 ASP A N 1
ATOM 2670 C CA . ASP A 1 337 ? -17.796 9.699 -8.835 1.00 80.12 337 ASP A CA 1
ATOM 2671 C C . ASP A 1 337 ? -17.252 8.550 -9.705 1.00 80.12 337 ASP A C 1
ATOM 2673 O O . ASP A 1 337 ? -17.357 8.591 -10.930 1.00 80.12 337 ASP A O 1
ATOM 2677 N N . LEU A 1 338 ? -16.651 7.530 -9.086 1.00 80.06 338 LEU A N 1
ATOM 2678 C CA . LEU A 1 338 ? -15.948 6.423 -9.739 1.00 80.06 338 LEU A CA 1
ATOM 2679 C C . LEU A 1 338 ? -16.646 5.069 -9.528 1.00 80.06 338 LEU A C 1
ATOM 2681 O O . LEU A 1 338 ? -16.039 4.020 -9.722 1.00 80.06 338 LEU A O 1
ATOM 2685 N N . VAL A 1 339 ? -17.930 5.061 -9.162 1.00 67.19 339 VAL A N 1
ATOM 2686 C CA . VAL A 1 339 ? -18.690 3.835 -8.832 1.00 67.19 339 VAL A CA 1
ATOM 2687 C C . VAL A 1 339 ? -18.670 2.793 -9.967 1.00 67.19 339 VAL A C 1
ATOM 2689 O O . VAL A 1 339 ? -18.659 1.591 -9.706 1.00 67.19 339 VAL A O 1
ATOM 2692 N N . SER A 1 340 ? -18.611 3.230 -11.229 1.00 70.75 340 SER A N 1
ATOM 2693 C CA . SER A 1 340 ? -18.531 2.364 -12.420 1.00 70.75 340 SER A CA 1
ATOM 2694 C C . SER A 1 340 ? -17.154 1.722 -12.647 1.00 70.75 340 SER A C 1
ATOM 2696 O O . SER A 1 340 ? -17.034 0.785 -13.437 1.00 70.75 340 SER A O 1
ATOM 2698 N N . VAL A 1 341 ? -16.115 2.187 -11.949 1.00 65.75 341 VAL A N 1
ATOM 2699 C CA . VAL A 1 341 ? -14.738 1.675 -12.034 1.00 65.75 341 VAL A CA 1
ATOM 2700 C C . VAL A 1 341 ? -14.583 0.323 -11.321 1.00 65.75 341 VAL A C 1
ATOM 2702 O O . VAL A 1 341 ? -13.620 -0.405 -11.552 1.00 65.75 341 VAL A O 1
ATOM 2705 N N . GLY A 1 342 ? -15.535 -0.055 -10.466 1.00 74.25 342 GLY A N 1
ATOM 2706 C CA . GLY A 1 342 ? -15.329 -1.128 -9.499 1.00 74.25 342 GLY A CA 1
ATOM 2707 C C . GLY A 1 342 ? -14.478 -0.621 -8.334 1.00 74.25 342 GLY A C 1
ATOM 2708 O O . GLY A 1 342 ? -14.731 0.457 -7.803 1.00 74.25 342 GLY A O 1
ATOM 2709 N N . GLN A 1 343 ? -13.476 -1.393 -7.913 1.00 86.19 343 GLN A N 1
ATOM 2710 C CA . GLN A 1 343 ? -12.611 -1.004 -6.797 1.00 86.19 343 GLN A CA 1
ATOM 2711 C C . GLN A 1 343 ? -11.501 -0.047 -7.266 1.00 86.19 343 GLN A C 1
ATOM 2713 O O . GLN A 1 343 ? -10.884 -0.252 -8.308 1.00 86.19 343 GLN A O 1
ATOM 2718 N N . VAL A 1 344 ? -11.206 0.979 -6.473 1.00 93.44 344 VAL A N 1
ATOM 2719 C CA . VAL A 1 344 ? -10.018 1.826 -6.648 1.00 93.44 344 VAL A CA 1
ATOM 2720 C C . VAL A 1 344 ? -9.049 1.538 -5.509 1.00 93.44 344 VAL A C 1
ATOM 2722 O O . VAL A 1 344 ? -9.470 1.359 -4.363 1.00 93.44 344 VAL A O 1
ATOM 2725 N N . TYR A 1 345 ? -7.763 1.482 -5.840 1.00 95.62 345 TYR A N 1
ATOM 2726 C CA . TYR A 1 345 ? -6.656 1.279 -4.912 1.00 95.62 345 TYR A CA 1
ATOM 2727 C C . TYR A 1 345 ? -5.669 2.439 -5.011 1.00 95.62 345 TYR A C 1
ATOM 2729 O O . TYR A 1 345 ? -5.516 3.037 -6.076 1.00 95.62 345 TYR A O 1
ATOM 2737 N N . MET A 1 346 ? -4.951 2.716 -3.928 1.00 96.69 346 MET A N 1
ATOM 2738 C CA . MET A 1 346 ? -3.856 3.687 -3.913 1.00 96.69 346 MET A CA 1
ATOM 2739 C C . MET A 1 346 ? -2.517 2.974 -3.736 1.00 96.69 346 MET A C 1
ATOM 2741 O O . MET A 1 346 ? -2.361 2.157 -2.836 1.00 96.69 346 MET A O 1
ATOM 2745 N N . GLU A 1 347 ? -1.534 3.287 -4.572 1.00 98.00 347 GLU A N 1
ATOM 2746 C CA . GLU A 1 347 ? -0.149 2.840 -4.394 1.00 98.00 347 GLU A CA 1
ATOM 2747 C C . GLU A 1 347 ? 0.719 4.047 -4.029 1.00 98.00 347 GLU A C 1
ATOM 2749 O O . GLU A 1 347 ? 0.833 4.991 -4.808 1.00 98.00 347 GLU A O 1
ATOM 2754 N N . ILE A 1 348 ? 1.366 4.008 -2.865 1.00 95.31 348 ILE A N 1
ATOM 2755 C CA . ILE A 1 348 ? 2.340 5.017 -2.449 1.00 95.31 348 ILE A CA 1
ATOM 2756 C C . ILE A 1 348 ? 3.724 4.565 -2.923 1.00 95.31 348 ILE A C 1
ATOM 2758 O O . ILE A 1 348 ? 4.307 3.600 -2.418 1.00 95.31 348 ILE A O 1
ATOM 2762 N N . ASN A 1 349 ? 4.260 5.250 -3.929 1.00 93.69 349 ASN A N 1
ATOM 2763 C CA . ASN A 1 349 ? 5.568 4.948 -4.489 1.00 93.69 349 ASN A CA 1
ATOM 2764 C C . ASN A 1 349 ? 6.673 5.656 -3.694 1.00 93.69 349 ASN A C 1
ATOM 2766 O O . ASN A 1 349 ? 6.954 6.837 -3.905 1.00 93.69 349 ASN A O 1
ATOM 2770 N N . LEU A 1 350 ? 7.316 4.899 -2.803 1.00 82.94 350 LEU A N 1
ATOM 2771 C CA . LEU A 1 350 ? 8.401 5.351 -1.925 1.00 82.94 350 LEU A CA 1
ATOM 2772 C C . LEU A 1 350 ? 9.783 4.826 -2.363 1.00 82.94 350 LEU A C 1
ATOM 2774 O O . LEU A 1 350 ? 10.701 4.771 -1.548 1.00 82.94 350 LEU A O 1
ATOM 2778 N N . SER A 1 351 ? 9.934 4.396 -3.623 1.00 76.75 351 SER A N 1
ATOM 2779 C CA . SER A 1 351 ? 11.072 3.573 -4.077 1.00 76.75 351 SER A CA 1
ATOM 2780 C C . SER A 1 351 ? 11.792 4.050 -5.342 1.00 76.75 351 SER A C 1
ATOM 2782 O O . SER A 1 351 ? 12.651 3.337 -5.855 1.00 76.75 351 SER A O 1
ATOM 2784 N N . CYS A 1 352 ? 11.459 5.221 -5.886 1.00 74.50 352 CYS A N 1
ATOM 2785 C CA . CYS A 1 352 ? 12.024 5.680 -7.158 1.00 74.50 352 CYS A CA 1
ATOM 2786 C C . CYS A 1 352 ? 13.528 6.009 -7.051 1.00 74.50 352 CYS A C 1
ATOM 2788 O O . CYS A 1 352 ? 13.877 6.967 -6.364 1.00 74.50 352 CYS A O 1
ATOM 2790 N N . PRO A 1 353 ? 14.425 5.301 -7.767 1.00 66.94 353 PRO A N 1
ATOM 2791 C CA . PRO A 1 353 ? 15.873 5.486 -7.626 1.00 66.94 353 PRO A CA 1
ATOM 2792 C C . PRO A 1 353 ? 16.424 6.719 -8.363 1.00 66.94 353 PRO A C 1
ATOM 2794 O O . PRO A 1 353 ? 17.604 7.025 -8.236 1.00 66.94 353 PRO A O 1
ATOM 2797 N N . ASN A 1 354 ? 15.596 7.407 -9.156 1.00 60.34 354 ASN A N 1
ATOM 2798 C CA . ASN A 1 354 ? 16.024 8.475 -10.068 1.00 60.34 354 ASN A CA 1
ATOM 2799 C C . ASN A 1 354 ? 15.853 9.893 -9.480 1.00 60.34 354 ASN A C 1
ATOM 2801 O O . ASN A 1 354 ? 16.010 10.874 -10.205 1.00 60.34 354 ASN A O 1
ATOM 2805 N N . ILE A 1 355 ? 15.499 10.022 -8.194 1.00 63.00 355 ILE A N 1
ATOM 2806 C CA . ILE A 1 355 ? 15.344 11.320 -7.520 1.00 63.00 355 ILE A CA 1
ATOM 2807 C C . ILE A 1 355 ? 16.643 11.687 -6.778 1.00 63.00 355 ILE A C 1
ATOM 2809 O O . ILE A 1 355 ? 17.131 10.876 -5.993 1.00 63.00 355 ILE A O 1
ATOM 2813 N N . PRO A 1 356 ? 17.218 12.886 -6.999 1.00 53.69 356 PRO A N 1
ATOM 2814 C CA . PRO A 1 356 ? 18.477 13.282 -6.369 1.00 53.69 356 PRO A CA 1
ATOM 2815 C C . PRO A 1 356 ? 18.416 13.401 -4.834 1.00 53.69 356 PRO A C 1
ATOM 2817 O O . PRO A 1 356 ? 17.391 13.761 -4.261 1.00 53.69 356 PRO A O 1
ATOM 2820 N N . ASN A 1 357 ? 19.584 13.243 -4.201 1.00 50.75 357 ASN A N 1
ATOM 2821 C CA . ASN A 1 357 ? 19.948 13.690 -2.846 1.00 50.75 357 ASN A CA 1
ATOM 2822 C C . ASN A 1 357 ? 19.418 12.933 -1.619 1.00 50.75 357 ASN A C 1
ATOM 2824 O O . ASN A 1 357 ? 19.863 13.270 -0.529 1.00 50.75 357 ASN A O 1
ATOM 2828 N N . ASN A 1 358 ? 18.578 11.901 -1.742 1.00 51.44 358 ASN A N 1
ATOM 2829 C CA . ASN A 1 358 ? 18.289 10.975 -0.635 1.00 51.44 358 ASN A CA 1
ATOM 2830 C C . ASN A 1 358 ? 17.948 9.570 -1.157 1.00 51.44 358 ASN A C 1
ATOM 2832 O O . ASN A 1 358 ? 17.295 9.467 -2.198 1.00 51.44 358 ASN A O 1
ATOM 2836 N N . PRO A 1 359 ? 18.337 8.487 -0.452 1.00 58.06 359 PRO A N 1
ATOM 2837 C CA . PRO A 1 359 ? 17.785 7.171 -0.744 1.00 58.06 359 PRO A CA 1
ATOM 2838 C C . PRO A 1 359 ? 16.253 7.224 -0.589 1.00 58.06 359 PRO A C 1
ATOM 2840 O O . PRO A 1 359 ? 15.757 7.910 0.311 1.00 58.06 359 PRO A O 1
ATOM 2843 N N . PRO A 1 360 ? 15.488 6.539 -1.455 1.00 66.31 360 PRO A N 1
ATOM 2844 C CA . PRO A 1 360 ? 14.031 6.529 -1.364 1.00 66.31 360 PRO A CA 1
ATOM 2845 C C . PRO A 1 360 ? 13.529 6.154 0.045 1.00 66.31 360 PRO A C 1
ATOM 2847 O O . PRO A 1 360 ? 14.133 5.289 0.682 1.00 66.31 360 PRO A O 1
ATOM 2850 N N . PRO A 1 361 ? 12.422 6.739 0.547 1.00 60.62 361 PRO A N 1
ATOM 2851 C CA . PRO A 1 361 ? 11.957 6.521 1.923 1.00 60.62 361 PRO A CA 1
ATOM 2852 C C . PRO A 1 361 ? 11.759 5.050 2.320 1.00 60.62 361 PRO A C 1
ATOM 2854 O O . PRO A 1 361 ? 11.928 4.705 3.484 1.00 60.62 361 PRO A O 1
ATOM 2857 N N . ALA A 1 362 ? 11.455 4.165 1.366 1.00 66.75 362 ALA A N 1
ATOM 2858 C CA . ALA A 1 362 ? 11.305 2.728 1.610 1.00 66.75 362 ALA A CA 1
ATOM 2859 C C . ALA A 1 362 ? 12.621 1.973 1.911 1.00 66.75 362 ALA A C 1
ATOM 2861 O O . ALA A 1 362 ? 12.579 0.764 2.133 1.00 66.75 362 ALA A O 1
ATOM 2862 N N . TYR A 1 363 ? 13.771 2.657 1.923 1.00 70.88 363 TYR A N 1
ATOM 2863 C CA . TYR A 1 363 ? 15.053 2.128 2.409 1.00 70.88 363 TYR A CA 1
ATOM 2864 C C . TYR A 1 363 ? 15.314 2.417 3.895 1.00 70.88 363 TYR A C 1
ATOM 2866 O O . TYR A 1 363 ? 16.363 2.040 4.402 1.00 70.88 363 TYR A O 1
ATOM 2874 N N . SER A 1 364 ? 14.413 3.122 4.588 1.00 80.25 364 SER A N 1
ATOM 2875 C CA . SER A 1 364 ? 14.587 3.465 6.000 1.00 80.25 364 SER A CA 1
ATOM 2876 C C . SER A 1 364 ? 13.330 3.146 6.791 1.00 80.25 364 SER A C 1
ATOM 2878 O O . SER A 1 364 ? 12.262 3.704 6.517 1.00 80.25 364 SER A O 1
ATOM 2880 N N . LYS A 1 365 ? 13.477 2.328 7.841 1.00 83.00 365 LYS A N 1
ATOM 2881 C CA . LYS A 1 365 ? 12.393 2.059 8.798 1.00 83.00 365 LYS A CA 1
ATOM 2882 C C . LYS A 1 365 ? 11.716 3.348 9.283 1.00 83.00 365 LYS A C 1
ATOM 2884 O O . LYS A 1 365 ? 10.498 3.471 9.194 1.00 83.00 365 LYS A O 1
ATOM 2889 N N . ALA A 1 366 ? 12.495 4.319 9.765 1.00 81.12 366 ALA A N 1
ATOM 2890 C CA . ALA A 1 366 ? 11.961 5.542 10.369 1.00 81.12 366 ALA A CA 1
ATOM 2891 C C . ALA A 1 366 ? 11.119 6.363 9.380 1.00 81.12 366 ALA A C 1
ATOM 2893 O O . ALA A 1 366 ? 10.046 6.854 9.729 1.00 81.12 366 ALA A O 1
ATOM 2894 N N . ALA A 1 367 ? 11.582 6.484 8.133 1.00 83.12 367 ALA A N 1
ATOM 2895 C CA . ALA A 1 367 ? 10.831 7.185 7.102 1.00 83.12 367 ALA A CA 1
ATOM 2896 C C . ALA A 1 367 ? 9.536 6.436 6.753 1.00 83.12 367 ALA A C 1
ATOM 2898 O O . ALA A 1 367 ? 8.477 7.059 6.684 1.00 83.12 367 ALA A O 1
ATOM 2899 N N . LEU A 1 368 ? 9.596 5.110 6.589 1.00 86.12 368 LEU A N 1
ATOM 2900 C CA . LEU A 1 368 ? 8.429 4.294 6.260 1.00 86.12 368 LEU A CA 1
ATOM 2901 C C . LEU A 1 368 ? 7.356 4.336 7.359 1.00 86.12 368 LEU A C 1
ATOM 2903 O O . LEU A 1 368 ? 6.193 4.599 7.049 1.00 86.12 368 LEU A O 1
ATOM 2907 N N . VAL A 1 369 ? 7.744 4.170 8.629 1.00 84.94 369 VAL A N 1
ATOM 2908 C CA . VAL A 1 369 ? 6.840 4.326 9.785 1.00 84.94 369 VAL A CA 1
ATOM 2909 C C . VAL A 1 369 ? 6.158 5.689 9.745 1.00 84.94 369 VAL A C 1
ATOM 2911 O O . VAL A 1 369 ? 4.948 5.782 9.944 1.00 84.94 369 VAL A O 1
ATOM 2914 N N . ASN A 1 370 ? 6.908 6.746 9.428 1.00 83.69 370 ASN A N 1
ATOM 2915 C CA . ASN A 1 370 ? 6.361 8.092 9.365 1.00 83.69 370 ASN A CA 1
ATOM 2916 C C . ASN A 1 370 ? 5.244 8.211 8.312 1.00 83.69 370 ASN A C 1
ATOM 2918 O O . ASN A 1 370 ? 4.145 8.663 8.632 1.00 83.69 370 ASN A O 1
ATOM 2922 N N . TYR A 1 371 ? 5.480 7.743 7.080 1.00 86.88 371 TYR A N 1
ATOM 2923 C CA . TYR A 1 371 ? 4.449 7.737 6.030 1.00 86.88 371 TYR A CA 1
ATOM 2924 C C . TYR A 1 371 ? 3.211 6.940 6.447 1.00 86.88 371 TYR A C 1
ATOM 2926 O O . TYR A 1 371 ? 2.089 7.432 6.316 1.00 86.88 371 TYR A O 1
ATOM 2934 N N . LEU A 1 372 ? 3.402 5.728 6.973 1.00 86.19 372 LEU A N 1
ATOM 2935 C CA . LEU A 1 372 ? 2.295 4.850 7.350 1.00 86.19 372 LEU A CA 1
ATOM 2936 C C . LEU A 1 372 ? 1.470 5.438 8.503 1.00 86.19 372 LEU A C 1
ATOM 2938 O O . LEU A 1 372 ? 0.239 5.447 8.434 1.00 86.19 372 LEU A O 1
ATOM 2942 N N . ARG A 1 373 ? 2.130 6.004 9.521 1.00 82.31 373 ARG A N 1
ATOM 2943 C CA . ARG A 1 373 ? 1.469 6.660 10.658 1.00 82.31 373 ARG A CA 1
ATOM 2944 C C . ARG A 1 373 ? 0.606 7.831 10.204 1.00 82.31 373 ARG A C 1
ATOM 2946 O O . ARG A 1 373 ? -0.544 7.943 10.615 1.00 82.31 373 ARG A O 1
ATOM 2953 N N . TYR A 1 374 ? 1.142 8.703 9.357 1.00 79.94 374 TYR A N 1
ATOM 2954 C CA . TYR A 1 374 ? 0.426 9.901 8.921 1.00 79.94 374 TYR A CA 1
ATOM 2955 C C . TYR A 1 374 ? -0.712 9.604 7.944 1.00 79.94 374 TYR A C 1
ATOM 2957 O O . TYR A 1 374 ? -1.768 10.227 8.042 1.00 79.94 374 TYR A O 1
ATOM 2965 N N . ILE A 1 375 ? -0.559 8.602 7.076 1.00 83.31 375 ILE A N 1
ATOM 2966 C CA . ILE A 1 375 ? -1.684 8.084 6.292 1.00 83.31 375 ILE A CA 1
ATOM 2967 C C . ILE A 1 375 ? -2.775 7.550 7.223 1.00 83.31 375 ILE A C 1
ATOM 2969 O O . ILE A 1 375 ? -3.943 7.887 7.041 1.00 83.31 375 ILE A O 1
ATOM 2973 N N . ASN A 1 376 ? -2.417 6.800 8.269 1.00 78.75 376 ASN A N 1
ATOM 2974 C CA . ASN A 1 376 ? -3.381 6.311 9.258 1.00 78.75 376 ASN A CA 1
ATOM 2975 C C . ASN A 1 376 ? -4.113 7.457 9.982 1.00 78.75 376 ASN A C 1
ATOM 2977 O O . ASN A 1 376 ? -5.331 7.413 10.148 1.00 78.75 376 ASN A O 1
ATOM 2981 N N . LEU A 1 377 ? -3.401 8.528 10.339 1.00 74.50 377 LEU A N 1
ATOM 2982 C CA . LEU A 1 377 ? -4.025 9.735 10.888 1.00 74.50 377 LEU A CA 1
ATOM 2983 C C . LEU A 1 377 ? -4.995 10.383 9.893 1.00 74.50 377 LEU A C 1
ATOM 2985 O O . LEU A 1 377 ? -6.090 10.771 10.288 1.00 74.50 377 LEU A O 1
ATOM 2989 N N . ALA A 1 378 ? -4.642 10.450 8.606 1.00 77.62 378 ALA A N 1
ATOM 2990 C CA . ALA A 1 378 ? -5.532 10.977 7.574 1.00 77.62 378 ALA A CA 1
ATOM 2991 C C . ALA A 1 378 ? -6.811 10.147 7.438 1.00 77.62 378 ALA A C 1
ATOM 2993 O O . ALA A 1 378 ? -7.900 10.716 7.373 1.00 77.62 378 ALA A O 1
ATOM 2994 N N . ILE A 1 379 ? -6.688 8.817 7.449 1.00 78.56 379 ILE A N 1
ATOM 2995 C CA . ILE A 1 379 ? -7.811 7.871 7.392 1.00 78.56 379 ILE A CA 1
ATOM 2996 C C . ILE A 1 379 ? -8.780 8.085 8.558 1.00 78.56 379 ILE A C 1
ATOM 2998 O O . ILE A 1 379 ? -9.988 8.006 8.370 1.00 78.56 379 ILE A O 1
ATOM 3002 N N . ARG A 1 380 ? -8.249 8.349 9.757 1.00 74.94 380 ARG A N 1
ATOM 3003 C CA . ARG A 1 380 ? -9.027 8.509 10.996 1.00 74.94 380 ARG A CA 1
ATOM 3004 C C . ARG A 1 380 ? -9.442 9.955 11.279 1.00 74.94 380 ARG A C 1
ATOM 3006 O O . ARG A 1 380 ? -10.093 10.205 12.289 1.00 74.94 380 ARG A O 1
ATOM 3013 N N . SER A 1 381 ? -9.037 10.908 10.441 1.00 72.06 381 SER A N 1
ATOM 3014 C CA . SER A 1 381 ? -9.315 12.324 10.673 1.00 72.06 381 SER A CA 1
ATOM 3015 C C . SER A 1 381 ? -10.804 12.638 10.521 1.00 72.06 381 SER A C 1
ATOM 3017 O O . SER A 1 381 ? -11.488 12.071 9.670 1.00 72.06 381 SER A O 1
ATOM 3019 N N . ASP A 1 382 ? -11.294 13.611 11.293 1.00 70.44 382 ASP A N 1
ATOM 3020 C CA . ASP A 1 382 ? -12.680 14.089 11.201 1.00 70.44 382 ASP A CA 1
ATOM 3021 C C . ASP A 1 382 ? -13.065 14.570 9.795 1.00 70.44 382 ASP A C 1
ATOM 3023 O O . ASP A 1 382 ? -14.228 14.470 9.414 1.00 70.44 382 ASP A O 1
ATOM 3027 N N . ASN A 1 383 ? -12.092 15.050 9.013 1.00 67.88 383 ASN A N 1
ATOM 3028 C CA . ASN A 1 383 ? -12.301 15.489 7.633 1.00 67.88 383 ASN A CA 1
ATOM 3029 C C . ASN A 1 383 ? -12.585 14.323 6.672 1.00 67.88 383 ASN A C 1
ATOM 3031 O O . ASN A 1 383 ? -13.195 14.533 5.628 1.00 67.88 383 ASN A O 1
ATOM 3035 N N . ASN A 1 384 ? -12.149 13.109 7.022 1.00 69.38 384 ASN A N 1
ATOM 3036 C CA . ASN A 1 384 ? -12.236 11.921 6.175 1.00 69.38 384 ASN A CA 1
ATOM 3037 C C . ASN A 1 384 ? -13.132 10.822 6.764 1.00 69.38 384 ASN A C 1
ATOM 3039 O O . ASN A 1 384 ? -13.274 9.774 6.139 1.00 69.38 384 ASN A O 1
ATOM 3043 N N . LYS A 1 385 ? -13.754 11.035 7.933 1.00 71.44 385 LYS A N 1
ATOM 3044 C CA . LYS A 1 385 ? -14.573 10.011 8.611 1.00 71.44 385 LYS A CA 1
ATOM 3045 C C . LYS A 1 385 ? -15.785 9.547 7.800 1.00 71.44 385 LYS A C 1
ATOM 3047 O O . LYS A 1 385 ? -16.207 8.405 7.938 1.00 71.44 385 LYS A O 1
ATOM 3052 N N . ASP A 1 386 ? -16.308 10.428 6.948 1.00 74.50 386 ASP A N 1
ATOM 3053 C CA . ASP A 1 386 ? -17.436 10.142 6.059 1.00 74.50 386 ASP A CA 1
ATOM 3054 C C . ASP A 1 386 ? -16.980 9.586 4.697 1.00 74.50 386 ASP A C 1
ATOM 3056 O O . ASP A 1 386 ? -17.808 9.200 3.869 1.00 74.50 386 ASP A O 1
ATOM 3060 N N . LEU A 1 387 ? -15.665 9.540 4.438 1.00 73.88 387 LEU A N 1
ATOM 3061 C CA . LEU A 1 387 ? -15.122 8.999 3.199 1.00 73.88 387 LEU A CA 1
ATOM 3062 C C . LEU A 1 387 ? -15.000 7.469 3.268 1.00 73.88 387 LEU A C 1
ATOM 3064 O O . LEU A 1 387 ? -14.651 6.900 4.306 1.00 73.88 387 LEU A O 1
ATOM 3068 N N . PRO A 1 388 ? -15.219 6.771 2.142 1.00 75.31 388 PRO A N 1
ATOM 3069 C CA . PRO A 1 388 ? -14.941 5.343 2.052 1.00 75.31 388 PRO A CA 1
ATOM 3070 C C . PRO A 1 388 ? -13.471 5.023 2.369 1.00 75.31 388 PRO A C 1
ATOM 3072 O O . PRO A 1 388 ? -12.550 5.721 1.938 1.00 75.31 388 PRO A O 1
ATOM 3075 N N . ARG A 1 389 ? -13.239 3.904 3.069 1.00 83.69 389 ARG A N 1
ATOM 3076 C CA . ARG A 1 389 ? -11.892 3.374 3.328 1.00 83.69 389 ARG A CA 1
ATOM 3077 C C . ARG A 1 389 ? -11.230 2.965 2.008 1.00 83.69 389 ARG A C 1
ATOM 3079 O O . ARG A 1 389 ? -11.538 1.908 1.458 1.00 83.69 389 ARG A O 1
ATOM 3086 N N . LEU A 1 390 ? -10.302 3.787 1.522 1.00 88.56 390 LEU A N 1
ATOM 3087 C CA . LEU A 1 390 ? -9.504 3.511 0.331 1.00 88.56 390 LEU A CA 1
ATOM 3088 C C . LEU A 1 390 ? -8.426 2.465 0.677 1.00 88.56 390 LEU A C 1
ATOM 3090 O O . LEU A 1 390 ? -7.588 2.728 1.547 1.00 88.56 390 LEU A O 1
ATOM 3094 N N . PRO A 1 391 ? -8.428 1.283 0.033 1.00 91.31 391 PRO A N 1
ATOM 3095 C CA . PRO A 1 391 ? -7.369 0.308 0.221 1.00 91.31 391 PRO A CA 1
ATOM 3096 C C . PRO A 1 391 ? -6.079 0.833 -0.406 1.00 91.31 391 PRO A C 1
ATOM 3098 O O . PRO A 1 391 ? -6.073 1.292 -1.555 1.00 91.31 391 PRO A O 1
ATOM 3101 N N . PHE A 1 392 ? -4.986 0.767 0.347 1.00 94.19 392 PHE A N 1
ATOM 3102 C CA . PHE A 1 392 ? -3.708 1.322 -0.077 1.00 94.19 392 PHE A CA 1
ATOM 3103 C C . PHE A 1 392 ? -2.558 0.339 0.128 1.00 94.19 392 PHE A C 1
ATOM 3105 O O . PHE A 1 392 ? -2.613 -0.553 0.975 1.00 94.19 392 PHE A O 1
ATOM 3112 N N . GLY A 1 393 ? -1.521 0.516 -0.677 1.00 95.62 393 GLY A N 1
ATOM 3113 C CA . GLY A 1 393 ? -0.295 -0.258 -0.643 1.00 95.62 393 GLY A CA 1
ATOM 3114 C C . GLY A 1 393 ? 0.930 0.624 -0.830 1.00 95.62 393 GLY A C 1
ATOM 3115 O O . GLY A 1 393 ? 0.819 1.799 -1.182 1.00 95.62 393 GLY A O 1
ATOM 3116 N N . ILE A 1 394 ? 2.110 0.048 -0.623 1.00 96.12 394 ILE A N 1
ATOM 3117 C CA . ILE A 1 394 ? 3.394 0.709 -0.890 1.00 96.12 394 ILE A CA 1
ATOM 3118 C C . ILE A 1 394 ? 4.131 -0.001 -2.020 1.00 96.12 394 ILE A C 1
ATOM 3120 O O . ILE A 1 394 ? 4.022 -1.218 -2.176 1.00 96.12 394 ILE A O 1
ATOM 3124 N N . LYS A 1 395 ? 4.925 0.745 -2.791 1.00 97.31 395 LYS A N 1
ATOM 3125 C CA . LYS A 1 395 ? 5.851 0.169 -3.774 1.00 97.31 395 LYS A CA 1
ATOM 3126 C C . LYS A 1 395 ? 7.273 0.177 -3.235 1.00 97.31 395 LYS A C 1
ATOM 3128 O O . LYS A 1 395 ? 7.828 1.256 -3.010 1.00 97.31 395 LYS A O 1
ATOM 3133 N N . THR A 1 396 ? 7.866 -1.001 -3.072 1.00 95.19 396 THR A N 1
ATOM 3134 C CA . THR A 1 396 ? 9.207 -1.181 -2.501 1.00 95.19 396 THR A CA 1
ATOM 3135 C C . THR A 1 396 ? 10.295 -1.151 -3.577 1.00 95.19 396 THR A C 1
ATOM 3137 O O . THR A 1 396 ? 10.045 -1.491 -4.742 1.00 95.19 396 THR A O 1
ATOM 3140 N N . PRO A 1 397 ? 11.521 -0.722 -3.230 1.00 92.88 397 PRO A N 1
ATOM 3141 C CA . PRO A 1 397 ? 12.655 -0.865 -4.125 1.00 92.88 397 PRO A CA 1
ATOM 3142 C C . PRO A 1 397 ? 13.097 -2.336 -4.181 1.00 92.88 397 PRO A C 1
ATOM 3144 O O . PRO A 1 397 ? 12.652 -3.147 -3.370 1.00 92.88 397 PRO A O 1
ATOM 3147 N N . PRO A 1 398 ? 13.984 -2.712 -5.116 1.00 94.38 398 PRO A N 1
ATOM 3148 C CA . PRO A 1 398 ? 14.683 -3.985 -5.025 1.00 94.38 398 PRO A CA 1
ATOM 3149 C C . PRO A 1 398 ? 15.670 -3.954 -3.859 1.00 94.38 398 PRO A C 1
ATOM 3151 O O . PRO A 1 398 ? 16.685 -3.257 -3.923 1.00 94.38 398 PRO A O 1
ATOM 3154 N N . TYR A 1 399 ? 15.385 -4.721 -2.812 1.00 95.06 399 TYR A N 1
ATOM 3155 C CA . TYR A 1 399 ? 16.311 -4.929 -1.708 1.00 95.06 399 TYR A CA 1
ATOM 3156 C C . TYR A 1 399 ? 17.405 -5.910 -2.112 1.00 95.06 399 TYR A C 1
ATOM 3158 O O . TYR A 1 399 ? 17.150 -6.938 -2.754 1.00 95.06 399 TYR A O 1
ATOM 3166 N N . THR A 1 400 ? 18.631 -5.579 -1.727 1.00 94.62 400 THR A N 1
ATOM 3167 C CA . THR A 1 400 ? 19.846 -6.354 -2.002 1.00 94.62 400 THR A CA 1
ATOM 3168 C C . THR A 1 400 ? 20.508 -6.872 -0.724 1.00 94.62 400 THR A C 1
ATOM 3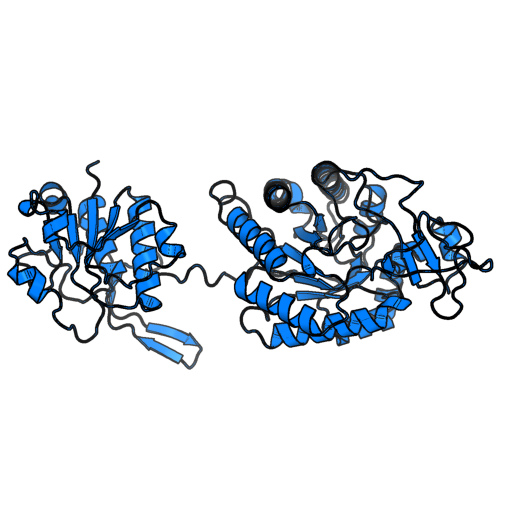170 O O . THR A 1 400 ? 21.314 -7.797 -0.801 1.00 94.62 400 THR A O 1
ATOM 3173 N N . HIS A 1 401 ? 20.115 -6.362 0.448 1.00 94.19 401 HIS A N 1
ATOM 3174 C CA . HIS A 1 401 ? 20.620 -6.764 1.759 1.00 94.19 401 HIS A CA 1
ATOM 3175 C C . HIS A 1 401 ? 19.483 -7.249 2.660 1.00 94.19 401 HIS A C 1
ATOM 3177 O O . HIS A 1 401 ? 18.394 -6.682 2.681 1.00 94.19 401 HIS A O 1
ATOM 3183 N N . PHE A 1 402 ? 19.749 -8.289 3.457 1.00 93.56 402 PHE A N 1
ATOM 3184 C CA . PHE A 1 402 ? 18.736 -8.890 4.332 1.00 93.56 402 PHE A CA 1
ATOM 3185 C C . PHE A 1 402 ? 18.158 -7.900 5.362 1.00 93.56 402 PHE A C 1
ATOM 3187 O O . PHE A 1 402 ? 16.967 -7.951 5.659 1.00 93.56 402 PHE A O 1
ATOM 3194 N N . SER A 1 403 ? 18.977 -6.964 5.857 1.00 93.38 403 SER A N 1
ATOM 3195 C CA . SER A 1 403 ? 18.553 -5.945 6.826 1.00 93.38 403 SER A CA 1
ATOM 3196 C C . SER A 1 403 ? 17.415 -5.064 6.309 1.00 93.38 403 SER A C 1
ATOM 3198 O O . SER A 1 403 ? 16.533 -4.690 7.076 1.00 93.38 403 SER A O 1
ATOM 3200 N N . GLU A 1 404 ? 17.376 -4.789 5.004 1.00 94.25 404 GLU A N 1
ATOM 3201 C CA . GLU A 1 404 ? 16.331 -3.961 4.394 1.00 94.25 404 GLU A CA 1
ATOM 3202 C C . GLU A 1 404 ? 14.952 -4.640 4.489 1.00 94.25 404 GLU A C 1
ATOM 3204 O O . GLU A 1 404 ? 13.945 -3.982 4.747 1.00 94.25 404 GLU A O 1
ATOM 3209 N N . TYR A 1 405 ? 14.906 -5.973 4.374 1.00 95.88 405 TYR A N 1
ATOM 3210 C CA . TYR A 1 405 ? 13.677 -6.745 4.567 1.00 95.88 405 TYR A CA 1
ATOM 3211 C C . TYR A 1 405 ? 13.214 -6.703 6.023 1.00 95.88 405 TYR A C 1
ATOM 3213 O O . TYR A 1 405 ? 12.032 -6.499 6.289 1.00 95.88 405 TYR A O 1
ATOM 3221 N N . THR A 1 406 ? 14.137 -6.866 6.977 1.00 95.38 406 THR A N 1
ATOM 3222 C CA . THR A 1 406 ? 13.796 -6.788 8.407 1.00 95.38 406 THR A CA 1
ATOM 3223 C C . THR A 1 406 ? 13.326 -5.393 8.808 1.00 95.38 406 THR A C 1
ATOM 3225 O O . THR A 1 406 ? 12.395 -5.270 9.599 1.00 95.38 406 THR A O 1
ATOM 3228 N N . GLU A 1 407 ? 13.904 -4.341 8.223 1.00 93.88 407 GLU A N 1
ATOM 3229 C CA . GLU A 1 407 ? 13.460 -2.963 8.437 1.00 93.88 407 GLU A CA 1
ATOM 3230 C C . GLU A 1 407 ? 12.069 -2.706 7.858 1.00 93.88 407 GLU A C 1
ATOM 3232 O O . GLU A 1 407 ? 11.246 -2.090 8.536 1.00 93.88 407 GLU A O 1
ATOM 3237 N N . LEU A 1 408 ? 11.782 -3.210 6.649 1.00 94.62 408 LEU A N 1
ATOM 3238 C CA . LEU A 1 408 ? 10.447 -3.146 6.053 1.00 94.62 408 LEU A CA 1
ATOM 3239 C C . LEU A 1 408 ? 9.412 -3.808 6.966 1.00 94.62 408 LEU A C 1
ATOM 3241 O O . LEU A 1 408 ? 8.421 -3.176 7.319 1.00 94.62 408 LEU A O 1
ATOM 3245 N N . ILE A 1 409 ? 9.632 -5.066 7.348 1.00 95.00 409 ILE A N 1
ATOM 3246 C CA . ILE A 1 409 ? 8.651 -5.828 8.130 1.00 95.00 409 ILE A CA 1
ATOM 3247 C C . ILE A 1 409 ? 8.452 -5.191 9.505 1.00 95.00 409 ILE A C 1
ATOM 3249 O O . ILE A 1 409 ? 7.316 -4.942 9.890 1.00 95.00 409 ILE A O 1
ATOM 3253 N N . SER A 1 410 ? 9.533 -4.786 10.178 1.00 92.38 410 SER A N 1
ATOM 3254 C CA . SER A 1 410 ? 9.432 -4.089 11.463 1.00 92.38 410 SER A CA 1
ATOM 3255 C C . SER A 1 410 ? 8.683 -2.754 11.360 1.00 92.38 410 SER A C 1
ATOM 3257 O O . SER A 1 410 ? 7.944 -2.398 12.274 1.00 92.38 410 SER A O 1
ATOM 3259 N N . ALA A 1 411 ? 8.842 -2.005 10.262 1.00 90.75 411 ALA A N 1
ATOM 3260 C CA . ALA A 1 411 ? 8.072 -0.781 10.031 1.00 90.75 411 ALA A CA 1
ATOM 3261 C C . ALA A 1 411 ? 6.575 -1.059 9.832 1.00 90.75 411 ALA A C 1
ATOM 3263 O O . ALA A 1 411 ? 5.740 -0.286 10.299 1.00 90.75 411 ALA A O 1
ATOM 3264 N N . LEU A 1 412 ? 6.237 -2.142 9.123 1.00 91.62 412 LEU A N 1
ATOM 3265 C CA . LEU A 1 412 ? 4.853 -2.550 8.890 1.00 91.62 412 LEU A CA 1
ATOM 3266 C C . LEU A 1 412 ? 4.185 -3.026 10.183 1.00 91.62 412 LEU A C 1
ATOM 3268 O O . LEU A 1 412 ? 3.062 -2.622 10.456 1.00 91.62 412 LEU A O 1
ATOM 3272 N N . GLU A 1 413 ? 4.880 -3.816 11.001 1.00 89.38 413 GLU A N 1
ATOM 3273 C CA . GLU A 1 413 ? 4.380 -4.260 12.310 1.00 89.38 413 GLU A CA 1
ATOM 3274 C C . GLU A 1 413 ? 4.134 -3.076 13.251 1.00 89.38 413 GLU A C 1
ATOM 3276 O O . GLU A 1 413 ? 3.100 -3.014 13.910 1.00 89.38 413 GLU A O 1
ATOM 3281 N N . GLU A 1 414 ? 5.043 -2.098 13.262 1.00 85.81 414 GLU A N 1
ATOM 3282 C CA . 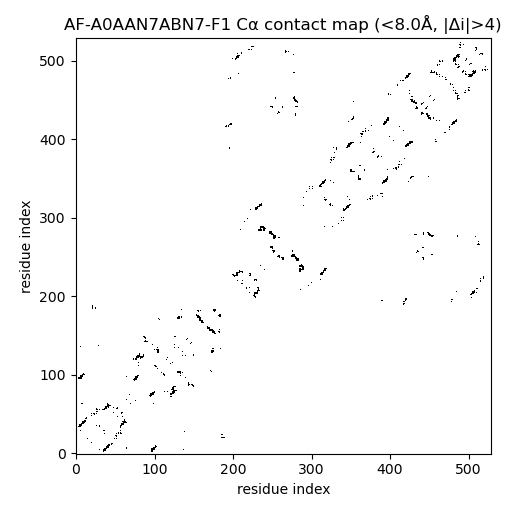GLU A 1 414 ? 4.907 -0.878 14.065 1.00 85.81 414 GLU A CA 1
ATOM 3283 C C . GLU A 1 414 ? 3.750 0.014 13.590 1.00 85.81 414 GLU A C 1
ATOM 3285 O O . GLU A 1 414 ? 3.046 0.616 14.399 1.00 85.81 414 GLU A O 1
ATOM 3290 N N . ALA A 1 415 ? 3.521 0.087 12.277 1.00 78.94 415 ALA A N 1
ATOM 3291 C CA . ALA A 1 415 ? 2.386 0.810 11.710 1.00 78.94 415 ALA A CA 1
ATOM 3292 C C . ALA A 1 415 ? 1.038 0.087 11.896 1.00 78.94 415 ALA A C 1
ATOM 3294 O O . ALA A 1 415 ? -0.018 0.725 11.795 1.00 78.94 415 ALA A O 1
ATOM 3295 N N . GLY A 1 416 ? 1.077 -1.221 12.155 1.00 72.94 416 GLY A N 1
ATOM 3296 C CA . GLY A 1 416 ? -0.076 -2.092 12.331 1.00 72.94 416 GLY A CA 1
ATOM 3297 C C . GLY A 1 416 ? -0.598 -2.718 11.034 1.00 72.94 416 GLY A C 1
ATOM 3298 O O . GLY A 1 416 ? -0.064 -2.556 9.937 1.00 72.94 416 GLY A O 1
ATOM 3299 N N . ASP A 1 417 ? -1.716 -3.419 11.167 1.00 69.69 417 ASP A N 1
ATOM 3300 C CA . ASP A 1 417 ? -2.401 -4.234 10.160 1.00 69.69 417 ASP A CA 1
ATOM 3301 C C . ASP A 1 417 ? -3.097 -3.430 9.041 1.00 69.69 417 ASP A C 1
ATOM 3303 O O . ASP A 1 417 ? -4.085 -3.880 8.492 1.00 69.69 417 ASP A O 1
ATOM 3307 N N . GLN A 1 418 ? -2.635 -2.225 8.696 1.00 80.31 418 GLN A N 1
ATOM 3308 C CA . GLN A 1 418 ? -3.404 -1.263 7.884 1.00 80.31 418 GLN A CA 1
ATOM 3309 C C . GLN A 1 418 ? -3.175 -1.339 6.370 1.00 80.31 418 GLN A C 1
ATOM 3311 O O . GLN A 1 418 ? -3.908 -0.697 5.609 1.00 80.31 418 GLN A O 1
ATOM 3316 N N . LEU A 1 419 ? -2.141 -2.052 5.932 1.00 90.56 419 LEU A N 1
ATOM 3317 C CA . LEU A 1 419 ? -1.704 -2.083 4.540 1.00 90.56 419 LEU A CA 1
ATOM 3318 C C . LEU A 1 419 ? -2.440 -3.177 3.754 1.00 90.56 419 LEU A C 1
ATOM 3320 O O . LEU A 1 419 ? -2.406 -4.339 4.128 1.00 90.56 419 LEU A O 1
ATOM 3324 N N . SER A 1 420 ? -3.044 -2.850 2.612 1.00 94.00 420 SER A N 1
ATOM 3325 C CA . SER A 1 420 ? -3.741 -3.853 1.791 1.00 94.00 420 SER A CA 1
ATOM 3326 C C . SER A 1 420 ? -2.788 -4.678 0.915 1.00 94.00 420 SER A C 1
ATOM 3328 O O . SER A 1 420 ? -3.042 -5.856 0.652 1.00 94.00 420 SER A O 1
ATOM 3330 N N . PHE A 1 421 ? -1.718 -4.063 0.394 1.00 97.44 421 PHE A N 1
ATOM 3331 C CA . PHE A 1 421 ? -0.798 -4.725 -0.535 1.00 97.44 421 PHE A CA 1
ATOM 3332 C C . PHE A 1 421 ? 0.605 -4.099 -0.581 1.00 97.44 421 PHE A C 1
ATOM 3334 O O . PHE A 1 421 ? 0.812 -2.952 -0.189 1.00 97.44 421 PHE A O 1
ATOM 3341 N N . ILE A 1 422 ? 1.566 -4.844 -1.127 1.00 97.69 422 ILE A N 1
ATOM 3342 C CA . ILE A 1 422 ? 2.920 -4.377 -1.450 1.00 97.69 422 ILE A CA 1
ATOM 3343 C C . ILE A 1 422 ? 3.200 -4.630 -2.930 1.00 97.69 422 ILE A C 1
ATOM 3345 O O . ILE A 1 422 ? 3.092 -5.761 -3.398 1.00 97.69 422 ILE A O 1
ATOM 3349 N N . SER A 1 423 ? 3.622 -3.601 -3.659 1.00 98.56 423 SER A N 1
ATOM 3350 C CA . SER A 1 423 ? 4.151 -3.724 -5.020 1.00 98.56 423 SER A CA 1
ATOM 3351 C C . SER A 1 423 ? 5.664 -3.936 -4.983 1.00 98.56 423 SER A C 1
ATOM 3353 O O . SER A 1 423 ? 6.413 -3.041 -4.597 1.00 98.56 423 SER A O 1
ATOM 3355 N N . CYS A 1 424 ? 6.116 -5.116 -5.401 1.00 96.31 424 CYS A N 1
ATOM 3356 C CA . CYS A 1 424 ? 7.478 -5.606 -5.217 1.00 96.31 424 CYS A CA 1
ATOM 3357 C C . CYS A 1 424 ? 8.019 -6.166 -6.548 1.00 96.31 424 CYS A C 1
ATOM 3359 O O . CYS A 1 424 ? 7.597 -7.241 -6.956 1.00 96.31 424 CYS A O 1
ATOM 3361 N N . THR A 1 425 ? 8.911 -5.497 -7.288 1.00 96.69 425 THR A N 1
ATOM 3362 C CA . THR A 1 425 ? 9.735 -4.331 -6.914 1.00 96.69 425 THR A CA 1
ATOM 3363 C C . THR A 1 425 ? 9.697 -3.196 -7.948 1.00 96.69 425 THR A C 1
ATOM 3365 O O . THR A 1 425 ? 9.138 -3.306 -9.045 1.00 96.69 425 THR A O 1
ATOM 3368 N N . ASN A 1 426 ? 10.281 -2.053 -7.579 1.00 96.44 426 ASN A N 1
ATOM 3369 C CA . ASN A 1 426 ? 10.634 -0.968 -8.496 1.00 96.44 426 ASN A CA 1
ATOM 3370 C C . ASN A 1 426 ? 11.907 -1.300 -9.314 1.00 96.44 426 ASN A C 1
ATOM 3372 O O . ASN A 1 426 ? 12.419 -2.412 -9.263 1.00 96.44 426 ASN A O 1
ATOM 3376 N N . THR A 1 427 ? 12.430 -0.363 -10.105 1.00 96.06 427 THR A N 1
ATOM 3377 C CA . THR A 1 427 ? 13.688 -0.555 -10.850 1.00 96.06 427 THR A CA 1
ATOM 3378 C C . THR A 1 427 ? 14.908 -0.507 -9.925 1.00 96.06 427 THR A C 1
ATOM 3380 O O . THR A 1 427 ? 14.906 0.260 -8.964 1.00 96.06 427 THR A O 1
ATOM 3383 N N . LEU A 1 428 ? 15.969 -1.259 -10.232 1.00 95.56 428 LEU A N 1
ATOM 3384 C CA . LEU A 1 428 ? 17.219 -1.241 -9.462 1.00 95.56 428 LEU A CA 1
ATOM 3385 C C . LEU A 1 428 ? 18.072 -0.034 -9.861 1.00 95.56 428 LEU A C 1
ATOM 3387 O O . LEU A 1 428 ? 18.496 0.056 -11.009 1.00 95.56 428 LEU A O 1
ATOM 3391 N N . GLY A 1 429 ? 18.311 0.887 -8.929 1.00 92.50 429 GLY A N 1
ATOM 3392 C CA . GLY A 1 429 ? 19.171 2.051 -9.154 1.00 92.50 429 GLY A CA 1
ATOM 3393 C C . GLY A 1 429 ? 20.649 1.699 -9.336 1.00 92.50 429 GLY A C 1
ATOM 3394 O O . GLY A 1 429 ? 21.045 0.536 -9.276 1.00 92.50 429 GLY A O 1
ATOM 3395 N N . SER A 1 430 ? 21.475 2.728 -9.532 1.00 91.38 430 SER A N 1
ATOM 3396 C CA . SER A 1 430 ? 22.940 2.594 -9.614 1.00 91.38 430 SER A CA 1
ATOM 3397 C C . SER A 1 430 ? 23.437 1.665 -10.731 1.00 91.38 430 SER A C 1
ATOM 3399 O O . SER A 1 430 ? 24.543 1.134 -10.653 1.00 91.38 430 SER A O 1
ATOM 3401 N N . CYS A 1 431 ? 22.633 1.469 -11.779 1.00 95.75 431 CYS A N 1
ATOM 3402 C CA . CYS A 1 431 ? 22.981 0.624 -12.914 1.00 95.75 431 CYS A CA 1
ATOM 3403 C C . CYS A 1 431 ? 23.497 1.462 -14.088 1.00 95.75 431 CYS A C 1
ATOM 3405 O O . CYS A 1 431 ? 23.036 2.582 -14.307 1.00 95.75 431 CYS A O 1
ATOM 3407 N N . LEU A 1 432 ? 24.418 0.890 -14.867 1.00 96.50 432 LEU A N 1
ATOM 3408 C CA . LEU A 1 432 ? 25.039 1.515 -16.034 1.00 96.50 432 LEU A CA 1
ATOM 3409 C C . LEU A 1 432 ? 24.981 0.560 -17.226 1.00 96.50 432 LEU A C 1
ATOM 3411 O O . LEU A 1 432 ? 25.288 -0.624 -17.093 1.00 96.50 432 LEU A O 1
ATOM 3415 N N . VAL A 1 433 ? 24.630 1.091 -18.394 1.00 96.56 433 VAL A N 1
ATOM 3416 C CA . VAL A 1 433 ? 24.751 0.394 -19.677 1.00 96.56 433 VAL A CA 1
ATOM 3417 C C . VAL A 1 433 ? 25.582 1.270 -20.603 1.00 96.56 433 VAL A C 1
ATOM 3419 O O . VAL A 1 433 ? 25.313 2.468 -20.738 1.00 96.56 433 VAL A O 1
ATOM 3422 N N . LEU A 1 434 ? 26.603 0.667 -21.209 1.00 95.25 434 LEU A N 1
ATOM 3423 C CA . LEU A 1 434 ? 27.511 1.328 -22.137 1.00 95.25 434 LEU A CA 1
ATOM 3424 C C . LEU A 1 434 ? 27.164 0.955 -23.577 1.00 95.25 434 LEU A C 1
ATOM 3426 O O . LEU A 1 434 ? 26.773 -0.174 -23.871 1.00 95.25 434 LEU A O 1
ATOM 3430 N N . SER A 1 435 ? 27.322 1.927 -24.461 1.00 90.88 435 SER A N 1
ATOM 3431 C CA . SER A 1 435 ? 27.255 1.759 -25.904 1.00 90.88 435 SER A CA 1
ATOM 3432 C C . SER A 1 435 ? 28.526 1.042 -26.412 1.00 90.88 435 SER A C 1
ATOM 3434 O O . SER A 1 435 ? 29.509 0.946 -25.670 1.00 90.88 435 SER A O 1
ATOM 3436 N N . PRO A 1 436 ? 28.559 0.525 -27.658 1.00 88.00 436 PRO A N 1
ATOM 3437 C CA . PRO A 1 436 ? 29.752 -0.115 -28.227 1.00 88.00 436 PRO A CA 1
ATOM 3438 C C . PRO A 1 436 ? 31.023 0.751 -28.213 1.00 88.00 436 PRO A C 1
ATOM 3440 O O . PRO A 1 436 ? 32.129 0.218 -28.204 1.00 88.00 436 PRO A O 1
ATOM 3443 N N . ASP A 1 437 ? 30.878 2.077 -28.186 1.00 91.69 437 ASP A N 1
ATOM 3444 C CA . ASP A 1 437 ? 31.984 3.036 -28.050 1.00 91.69 437 ASP A CA 1
ATOM 3445 C C . ASP A 1 437 ? 32.448 3.247 -26.592 1.00 91.69 437 ASP A C 1
ATOM 3447 O O . ASP A 1 437 ? 33.302 4.089 -26.329 1.00 91.69 437 ASP A O 1
ATOM 3451 N N . SER A 1 438 ? 31.912 2.470 -25.644 1.00 92.12 438 SER A N 1
ATOM 3452 C CA . SER A 1 438 ? 32.124 2.585 -24.193 1.00 92.12 438 SER A CA 1
ATOM 3453 C C . SER A 1 438 ? 31.576 3.865 -23.544 1.00 92.12 438 SER A C 1
ATOM 3455 O O . SER A 1 438 ? 31.871 4.128 -22.377 1.00 92.12 438 SER A O 1
ATOM 3457 N N . SER A 1 439 ? 30.744 4.637 -24.246 1.00 94.00 439 SER A N 1
ATOM 3458 C CA . SER A 1 439 ? 30.036 5.792 -23.686 1.00 94.00 439 SER A CA 1
ATOM 3459 C C . SER A 1 439 ? 28.759 5.359 -22.951 1.00 94.00 439 SER A C 1
ATOM 3461 O O . SER A 1 439 ? 28.101 4.405 -23.376 1.00 94.00 439 SER A O 1
ATOM 3463 N N . PRO A 1 440 ? 28.346 6.043 -21.868 1.00 96.31 440 PRO A N 1
ATOM 3464 C CA . PRO A 1 440 ? 27.052 5.787 -21.246 1.00 96.31 440 PRO A CA 1
ATOM 3465 C C . PRO A 1 440 ? 25.889 6.030 -22.213 1.00 96.31 440 PRO A C 1
ATOM 3467 O O . PRO A 1 440 ? 25.862 7.030 -22.926 1.00 96.31 440 PRO A O 1
ATOM 3470 N N . VAL A 1 441 ? 24.909 5.121 -22.227 1.00 95.94 441 VAL A N 1
ATOM 3471 C CA . VAL A 1 441 ? 23.772 5.206 -23.167 1.00 95.94 441 VAL A CA 1
ATOM 3472 C C . VAL A 1 441 ? 22.748 6.266 -22.755 1.00 95.94 441 VAL A C 1
ATOM 3474 O O . VAL A 1 441 ? 22.058 6.831 -23.605 1.00 95.94 441 VAL A O 1
ATOM 3477 N N . LEU A 1 442 ? 22.618 6.533 -21.454 1.00 96.19 442 LEU A N 1
ATOM 3478 C CA . LEU A 1 442 ? 21.705 7.548 -20.927 1.00 96.19 442 LEU A CA 1
ATOM 3479 C C . LEU A 1 442 ? 22.437 8.871 -20.633 1.00 96.19 442 LEU A C 1
ATOM 3481 O O . LEU A 1 442 ? 23.648 8.854 -20.410 1.00 96.19 442 LEU A O 1
ATOM 3485 N N . PRO A 1 443 ? 21.717 10.011 -20.602 1.00 92.69 443 PRO A N 1
ATOM 3486 C CA . PRO A 1 443 ? 22.296 11.321 -20.299 1.00 92.69 443 PRO A CA 1
ATOM 3487 C C . PRO A 1 443 ? 22.960 11.417 -18.914 1.00 92.69 443 PRO A C 1
ATOM 3489 O O . PRO A 1 443 ? 22.754 10.583 -18.031 1.00 92.69 443 PRO A O 1
ATOM 3492 N N . GLY A 1 444 ? 23.715 12.499 -18.693 1.00 89.62 444 GLY A N 1
ATOM 3493 C CA . GLY A 1 444 ? 24.376 12.769 -17.414 1.00 89.62 444 GLY A CA 1
ATOM 3494 C C . GLY A 1 444 ? 25.551 11.824 -17.165 1.00 89.62 444 GLY A C 1
ATOM 3495 O O . GLY A 1 444 ? 26.412 11.666 -18.024 1.00 89.62 444 GLY A O 1
ATOM 3496 N N . ASN A 1 445 ? 25.595 11.192 -15.991 1.00 89.88 445 ASN A N 1
ATOM 3497 C CA . ASN A 1 445 ? 26.564 10.128 -15.694 1.00 89.88 445 ASN A CA 1
ATOM 3498 C C . ASN A 1 445 ? 26.122 8.750 -16.237 1.00 89.88 445 ASN A C 1
ATOM 3500 O O . ASN A 1 445 ? 26.813 7.758 -16.013 1.00 89.88 445 ASN A O 1
ATOM 3504 N N . GLY A 1 446 ? 24.965 8.687 -16.909 1.00 92.31 446 GLY A N 1
ATOM 3505 C CA . GLY A 1 446 ? 24.368 7.481 -17.480 1.00 92.31 446 GLY A CA 1
ATOM 3506 C C . GLY A 1 446 ? 23.888 6.437 -16.475 1.00 92.31 446 GLY A C 1
ATOM 3507 O O . GLY A 1 446 ? 23.482 5.347 -16.881 1.00 92.31 446 GLY A O 1
ATOM 3508 N N . ILE A 1 447 ? 23.915 6.763 -15.181 1.00 95.12 447 ILE A N 1
ATOM 3509 C CA . ILE A 1 447 ? 23.386 5.909 -14.124 1.00 95.12 447 ILE A CA 1
ATOM 3510 C C . ILE A 1 447 ? 21.862 6.000 -14.118 1.00 95.12 447 ILE A C 1
ATOM 3512 O O . ILE A 1 447 ? 21.297 7.092 -14.148 1.00 95.12 447 ILE A O 1
ATOM 3516 N N . GLY A 1 448 ? 21.190 4.854 -14.043 1.00 94.44 448 GLY A N 1
ATOM 3517 C CA . GLY A 1 448 ? 19.733 4.803 -14.004 1.00 94.44 448 GLY A CA 1
ATOM 3518 C C . GLY A 1 448 ? 19.169 3.551 -13.344 1.00 94.44 448 GLY A C 1
ATOM 3519 O O . GLY A 1 448 ? 19.894 2.693 -12.837 1.00 94.44 448 GLY A O 1
ATOM 3520 N N . GLY A 1 449 ? 17.842 3.460 -13.371 1.00 96.25 449 GLY A N 1
ATOM 3521 C CA . GLY A 1 449 ? 17.067 2.317 -12.912 1.00 96.25 449 GLY A CA 1
ATOM 3522 C C . GLY A 1 449 ? 17.020 1.192 -13.947 1.00 96.25 449 GLY A C 1
ATOM 3523 O O . GLY A 1 449 ? 16.454 1.366 -15.032 1.00 96.25 449 GLY A O 1
ATOM 3524 N N . MET A 1 450 ? 17.564 0.024 -13.612 1.00 97.94 450 MET A N 1
ATOM 3525 C CA . MET A 1 450 ? 17.484 -1.195 -14.416 1.00 97.94 450 MET A CA 1
ATOM 3526 C C . MET A 1 450 ? 16.203 -1.981 -14.114 1.00 97.94 450 MET A C 1
ATOM 3528 O O . MET A 1 450 ? 15.811 -2.156 -12.959 1.00 97.94 450 MET A O 1
ATOM 3532 N N . ALA A 1 451 ? 15.562 -2.493 -15.162 1.00 97.94 451 ALA A N 1
ATOM 3533 C CA . ALA A 1 451 ? 14.393 -3.362 -15.082 1.00 97.94 451 ALA A CA 1
ATOM 3534 C C . ALA A 1 451 ? 14.369 -4.389 -16.227 1.00 97.94 451 ALA A C 1
ATOM 3536 O O . ALA A 1 451 ? 15.341 -4.555 -16.965 1.00 97.94 451 ALA A O 1
ATOM 3537 N N . GLY A 1 452 ? 13.241 -5.082 -16.378 1.00 98.06 452 GLY A N 1
ATOM 3538 C CA . GLY A 1 452 ? 13.058 -6.133 -17.377 1.00 98.06 452 GLY A CA 1
ATOM 3539 C C . GLY A 1 452 ? 13.769 -7.426 -16.990 1.00 98.06 452 GLY A C 1
ATOM 3540 O O . GLY A 1 452 ? 13.976 -7.685 -15.803 1.00 98.06 452 GLY A O 1
ATOM 3541 N N . ALA A 1 453 ? 14.108 -8.251 -17.979 1.00 97.94 453 ALA A N 1
ATOM 3542 C CA . ALA A 1 453 ? 14.649 -9.593 -17.755 1.00 97.94 453 ALA A CA 1
ATOM 3543 C C . ALA A 1 453 ? 15.898 -9.609 -16.850 1.00 97.94 453 ALA A C 1
ATOM 3545 O O . ALA A 1 453 ? 16.037 -10.504 -16.019 1.00 97.94 453 ALA A O 1
ATOM 3546 N N . ALA A 1 454 ? 16.752 -8.581 -16.935 1.00 98.00 454 ALA A N 1
ATOM 3547 C CA . ALA A 1 454 ? 17.944 -8.440 -16.093 1.00 98.00 454 ALA A CA 1
ATOM 3548 C C . ALA A 1 454 ? 17.632 -8.321 -14.585 1.00 98.00 454 ALA A C 1
ATOM 3550 O O . ALA A 1 454 ? 18.444 -8.715 -13.754 1.00 98.00 454 ALA A O 1
ATOM 3551 N N . LEU A 1 455 ? 16.452 -7.804 -14.220 1.00 98.25 455 LEU A N 1
ATOM 3552 C CA . LEU A 1 455 ? 16.019 -7.648 -12.826 1.00 98.25 455 LEU A CA 1
ATOM 3553 C C . LEU A 1 455 ? 15.307 -8.898 -12.280 1.00 98.25 455 LEU A C 1
ATOM 3555 O O . LEU A 1 455 ? 15.153 -9.037 -11.068 1.00 98.25 455 LEU A O 1
ATOM 3559 N N . HIS A 1 456 ? 14.852 -9.804 -13.151 1.00 98.62 456 HIS A N 1
ATOM 3560 C CA . HIS A 1 456 ? 13.890 -10.848 -12.783 1.00 98.62 456 HIS A CA 1
ATOM 3561 C C . HIS A 1 456 ? 14.343 -11.743 -11.614 1.00 98.62 456 HIS A C 1
ATOM 3563 O O . HIS A 1 456 ? 13.553 -11.909 -10.685 1.00 98.62 456 HIS A O 1
ATOM 3569 N N . PRO A 1 457 ? 15.585 -12.274 -11.565 1.00 98.50 457 PRO A N 1
ATOM 3570 C CA . PRO A 1 457 ? 16.010 -13.117 -10.442 1.00 98.50 457 PRO A CA 1
ATOM 3571 C C . PRO A 1 457 ? 15.998 -12.380 -9.095 1.00 98.50 457 PRO A C 1
ATOM 3573 O O . PRO A 1 457 ? 15.574 -12.944 -8.088 1.00 98.50 457 PRO A O 1
ATOM 3576 N N . LEU A 1 458 ? 16.403 -11.104 -9.083 1.00 98.44 458 LEU A N 1
ATOM 3577 C CA . LEU A 1 458 ? 16.373 -10.274 -7.878 1.00 98.44 458 LEU A CA 1
ATOM 3578 C C . LEU A 1 458 ? 14.931 -9.996 -7.432 1.00 98.44 458 LEU A C 1
ATOM 3580 O O . LEU A 1 458 ? 14.633 -10.075 -6.241 1.00 98.44 458 LEU A O 1
ATOM 3584 N N . ALA A 1 459 ? 14.031 -9.717 -8.381 1.00 98.69 459 ALA A N 1
ATOM 3585 C CA . ALA A 1 459 ? 12.611 -9.516 -8.099 1.00 98.69 459 ALA A CA 1
ATOM 3586 C C . ALA A 1 459 ? 11.958 -10.774 -7.499 1.00 98.69 459 ALA A C 1
ATOM 3588 O O . ALA A 1 459 ? 11.240 -10.667 -6.508 1.00 98.69 459 ALA A O 1
ATOM 3589 N N . LEU A 1 460 ? 12.262 -11.968 -8.027 1.00 98.88 460 LEU A N 1
ATOM 3590 C CA . LEU A 1 460 ? 11.779 -13.235 -7.461 1.00 98.88 460 LEU A CA 1
ATOM 3591 C C . LEU A 1 460 ? 12.246 -13.429 -6.013 1.00 98.88 460 LEU A C 1
ATOM 3593 O O . LEU A 1 460 ? 11.441 -13.783 -5.155 1.00 98.88 460 LEU A O 1
ATOM 3597 N N . GLY A 1 461 ? 13.525 -13.156 -5.727 1.00 98.75 461 GLY A N 1
ATOM 3598 C CA . GLY A 1 461 ? 14.067 -13.230 -4.368 1.00 98.75 461 GLY A CA 1
ATOM 3599 C C . GLY A 1 461 ? 13.395 -12.246 -3.408 1.00 98.75 461 GLY A C 1
ATOM 3600 O O . GLY A 1 461 ? 13.090 -12.609 -2.271 1.00 98.75 461 GLY A O 1
ATOM 3601 N N . ASN A 1 462 ? 13.100 -11.032 -3.882 1.00 98.75 462 ASN A N 1
ATOM 3602 C CA . ASN A 1 462 ? 12.392 -10.025 -3.098 1.00 98.75 462 ASN A CA 1
ATOM 3603 C C . ASN A 1 462 ? 10.961 -10.469 -2.763 1.00 98.75 462 ASN A C 1
ATOM 3605 O O . ASN A 1 462 ? 10.567 -10.441 -1.598 1.00 98.75 462 ASN A O 1
ATOM 3609 N N . VAL A 1 463 ? 10.199 -10.925 -3.763 1.00 98.88 463 VAL A N 1
ATOM 3610 C CA . VAL A 1 463 ? 8.824 -11.416 -3.575 1.00 98.88 463 VAL A CA 1
ATOM 3611 C C . VAL A 1 463 ? 8.795 -12.605 -2.616 1.00 98.88 463 VAL A C 1
ATOM 3613 O O . VAL A 1 463 ? 8.025 -12.577 -1.661 1.00 98.88 463 VAL A O 1
ATOM 3616 N N . ALA A 1 464 ? 9.670 -13.597 -2.807 1.00 98.88 464 ALA A N 1
ATOM 3617 C CA . ALA A 1 464 ? 9.723 -14.785 -1.955 1.00 98.88 464 ALA A CA 1
ATOM 3618 C C . ALA A 1 464 ? 10.101 -14.468 -0.507 1.00 98.88 464 ALA A C 1
ATOM 3620 O O . ALA A 1 464 ? 9.489 -14.989 0.426 1.00 98.88 464 ALA A O 1
ATOM 3621 N N . THR A 1 465 ? 11.085 -13.589 -0.310 1.00 98.75 465 THR A N 1
ATOM 3622 C CA . THR A 1 465 ? 11.538 -13.215 1.035 1.00 98.75 465 THR A CA 1
ATOM 3623 C C . THR A 1 465 ? 10.467 -12.414 1.767 1.00 98.75 465 THR A C 1
ATOM 3625 O O . THR A 1 465 ? 10.127 -12.764 2.894 1.00 98.75 465 THR A O 1
ATOM 3628 N N . ILE A 1 466 ? 9.883 -11.398 1.117 1.00 98.50 466 ILE A N 1
ATOM 3629 C CA . ILE A 1 466 ? 8.814 -10.589 1.719 1.00 98.50 466 ILE A CA 1
ATOM 3630 C C . ILE A 1 466 ? 7.588 -11.458 2.000 1.00 98.50 466 ILE A C 1
ATOM 3632 O O . ILE A 1 466 ? 7.048 -11.375 3.096 1.00 98.50 466 ILE A O 1
ATOM 3636 N N . ARG A 1 467 ? 7.171 -12.331 1.070 1.00 98.62 467 ARG A N 1
ATOM 3637 C CA . ARG A 1 467 ? 6.025 -13.228 1.292 1.00 98.62 467 ARG A CA 1
ATOM 3638 C C . ARG A 1 467 ? 6.217 -14.075 2.543 1.00 98.62 467 ARG A C 1
ATOM 3640 O O . ARG A 1 467 ? 5.341 -14.080 3.399 1.00 98.62 467 ARG A O 1
ATOM 3647 N N . ARG A 1 468 ? 7.371 -14.741 2.661 1.00 98.62 468 ARG A N 1
ATOM 3648 C CA . ARG A 1 468 ? 7.688 -15.584 3.819 1.00 98.62 468 ARG A CA 1
ATOM 3649 C C . ARG A 1 468 ? 7.619 -14.793 5.125 1.00 98.62 468 ARG A C 1
ATOM 3651 O O . ARG A 1 468 ? 6.976 -15.246 6.059 1.00 98.62 468 ARG A O 1
ATOM 3658 N N . MET A 1 469 ? 8.228 -13.608 5.175 1.00 98.25 469 MET A N 1
ATOM 3659 C CA . MET A 1 469 ? 8.233 -12.797 6.398 1.00 98.25 469 MET A CA 1
ATOM 3660 C C . MET A 1 469 ? 6.847 -12.234 6.744 1.00 98.25 469 MET A C 1
ATOM 3662 O O . MET A 1 469 ? 6.500 -12.148 7.916 1.00 98.25 469 MET A O 1
ATOM 3666 N N . LEU A 1 470 ? 6.030 -11.887 5.744 1.00 96.56 470 LEU A N 1
ATOM 3667 C CA . LEU A 1 470 ? 4.631 -11.515 5.974 1.00 96.56 470 LEU A CA 1
ATOM 3668 C C . LEU A 1 470 ? 3.812 -12.703 6.500 1.00 96.56 470 LEU A C 1
ATOM 3670 O O . LEU A 1 470 ? 2.928 -12.501 7.319 1.00 96.56 470 LEU A O 1
ATOM 3674 N N . ASP A 1 471 ? 4.084 -13.929 6.044 1.00 96.00 471 ASP A N 1
ATOM 3675 C CA . ASP A 1 471 ? 3.389 -15.134 6.521 1.00 96.00 471 ASP A CA 1
ATOM 3676 C C . ASP A 1 471 ? 3.782 -15.525 7.952 1.00 96.00 471 ASP A C 1
ATOM 3678 O O . ASP A 1 471 ? 2.966 -16.102 8.670 1.00 96.00 471 ASP A O 1
ATOM 3682 N N . GLU A 1 472 ? 5.010 -15.199 8.362 1.00 95.12 472 GLU A N 1
ATOM 3683 C CA . GLU A 1 472 ? 5.522 -15.371 9.727 1.00 95.12 472 GLU A CA 1
ATOM 3684 C C . GLU A 1 472 ? 4.945 -14.336 10.714 1.00 95.12 472 GLU A C 1
ATOM 3686 O O . GLU A 1 472 ? 4.953 -14.579 11.919 1.00 95.12 472 GLU A O 1
ATOM 3691 N N . SER A 1 473 ? 4.413 -13.213 10.218 1.00 90.25 473 SER A N 1
ATOM 3692 C CA . SER A 1 473 ? 3.822 -12.143 11.028 1.00 90.25 473 SER A CA 1
ATOM 3693 C C . SER A 1 473 ? 2.290 -12.208 10.995 1.00 90.25 473 SER A C 1
ATOM 3695 O O . SER A 1 473 ? 1.651 -11.922 9.979 1.00 90.25 473 SER A O 1
ATOM 3697 N N . GLU A 1 474 ? 1.670 -12.570 12.123 1.00 85.88 474 GLU A N 1
ATOM 3698 C CA . GLU A 1 474 ? 0.213 -12.768 12.232 1.00 85.88 474 GLU A CA 1
ATOM 3699 C C . GLU A 1 474 ? -0.586 -11.534 11.775 1.00 85.88 474 GLU A C 1
ATOM 3701 O O . GLU A 1 474 ? -1.537 -11.657 10.999 1.00 85.88 474 GLU A O 1
ATOM 3706 N N . GLY A 1 475 ? -0.135 -10.336 12.164 1.00 86.12 475 GLY A N 1
ATOM 3707 C CA . GLY A 1 475 ? -0.769 -9.067 11.800 1.00 86.12 475 GLY A CA 1
ATOM 3708 C C . GLY A 1 475 ? -0.598 -8.663 10.333 1.00 86.12 475 GLY A C 1
ATOM 3709 O O . GLY A 1 475 ? -1.348 -7.819 9.850 1.00 86.12 475 GLY A O 1
ATOM 3710 N N . LEU A 1 476 ? 0.341 -9.264 9.593 1.00 92.50 476 LEU A N 1
ATOM 3711 C CA . LEU A 1 476 ? 0.679 -8.873 8.217 1.00 92.50 476 LEU A CA 1
ATOM 3712 C C . LEU A 1 476 ? 0.397 -9.956 7.171 1.00 92.50 476 LEU A C 1
ATOM 3714 O O . LEU A 1 476 ? 0.459 -9.688 5.968 1.00 92.50 476 LEU A O 1
ATOM 3718 N N . ARG A 1 477 ? 0.018 -11.165 7.594 1.00 92.81 477 ARG A N 1
ATOM 3719 C CA . ARG A 1 477 ? -0.259 -12.296 6.694 1.00 92.81 477 ARG A CA 1
ATOM 3720 C C . ARG A 1 477 ? -1.285 -11.976 5.604 1.00 92.81 477 ARG A C 1
ATOM 3722 O O . ARG A 1 477 ? -1.200 -12.504 4.497 1.00 92.81 477 ARG A O 1
ATOM 3729 N N . HIS A 1 478 ? -2.227 -11.084 5.899 1.00 92.62 478 HIS A N 1
ATOM 3730 C CA . HIS A 1 478 ? -3.284 -10.642 4.989 1.00 92.62 478 HIS A CA 1
ATOM 3731 C C . HIS A 1 478 ? -2.791 -9.790 3.801 1.00 92.62 478 HIS A C 1
ATOM 3733 O O . HIS A 1 478 ? -3.500 -9.678 2.799 1.00 92.62 478 HIS A O 1
ATOM 3739 N N . VAL A 1 479 ? -1.603 -9.182 3.897 1.00 95.62 479 VAL A N 1
ATOM 3740 C CA . VAL A 1 479 ? -1.065 -8.261 2.887 1.00 95.62 479 VAL A CA 1
ATOM 3741 C C . VAL A 1 479 ? -0.801 -9.016 1.587 1.00 95.62 479 VAL A C 1
ATOM 3743 O O . VAL A 1 479 ? -0.057 -9.994 1.573 1.00 95.62 479 VAL A O 1
ATOM 3746 N N . ILE A 1 480 ? -1.352 -8.558 0.463 1.00 97.25 480 ILE A N 1
ATOM 3747 C CA . ILE A 1 480 ? -1.109 -9.173 -0.853 1.00 97.25 480 ILE A CA 1
ATOM 3748 C C . ILE A 1 480 ? 0.153 -8.597 -1.504 1.00 97.25 480 ILE A C 1
ATOM 3750 O O . ILE A 1 480 ? 0.377 -7.393 -1.475 1.00 97.25 480 ILE A O 1
ATOM 3754 N N . ILE A 1 481 ? 0.963 -9.432 -2.161 1.00 98.62 481 ILE A N 1
ATOM 3755 C CA . ILE A 1 481 ? 2.104 -8.950 -2.955 1.00 98.62 481 ILE A CA 1
ATOM 3756 C C . ILE A 1 481 ? 1.718 -8.850 -4.432 1.00 98.62 481 ILE A C 1
ATOM 3758 O O . ILE A 1 481 ? 1.317 -9.843 -5.043 1.00 98.62 481 ILE A O 1
ATOM 3762 N N . ILE A 1 482 ? 1.901 -7.669 -5.018 1.00 98.81 482 ILE A N 1
ATOM 3763 C CA . ILE A 1 482 ? 1.949 -7.464 -6.465 1.00 98.81 482 ILE A CA 1
ATOM 3764 C C . ILE A 1 482 ? 3.404 -7.659 -6.911 1.00 98.81 482 ILE A C 1
ATOM 3766 O O . ILE A 1 482 ? 4.244 -6.782 -6.715 1.00 98.81 482 ILE A O 1
ATOM 3770 N N . GLY A 1 483 ? 3.714 -8.818 -7.491 1.00 98.75 483 GLY A N 1
ATOM 3771 C CA . GLY A 1 483 ? 5.056 -9.173 -7.956 1.00 98.75 483 GLY A CA 1
ATOM 3772 C C . GLY A 1 483 ? 5.380 -8.542 -9.310 1.00 98.75 483 GLY A C 1
ATOM 3773 O O . GLY A 1 483 ? 4.664 -8.756 -10.287 1.00 98.75 483 GLY A O 1
ATOM 3774 N N . ILE A 1 484 ? 6.456 -7.764 -9.386 1.00 98.75 484 ILE A N 1
ATOM 3775 C CA . ILE A 1 484 ? 6.853 -6.942 -10.532 1.00 98.75 484 ILE A CA 1
ATOM 3776 C C . ILE A 1 484 ? 8.354 -7.107 -10.762 1.00 98.75 484 ILE A C 1
ATOM 3778 O O . ILE A 1 484 ? 9.155 -6.971 -9.844 1.00 98.75 484 ILE A O 1
ATOM 3782 N N . GLY A 1 485 ? 8.742 -7.336 -12.015 1.00 98.12 485 GLY A N 1
ATOM 3783 C CA . GLY A 1 485 ? 10.144 -7.329 -12.435 1.00 98.12 485 GLY A CA 1
ATOM 3784 C C . GLY A 1 485 ? 10.423 -8.409 -13.467 1.00 98.12 485 GLY A C 1
ATOM 3785 O O . GLY A 1 485 ? 10.398 -9.589 -13.145 1.00 98.12 485 GLY A O 1
ATOM 3786 N N . GLY A 1 486 ? 10.666 -8.014 -14.718 1.00 98.06 486 GLY A N 1
ATOM 3787 C CA . GLY A 1 486 ? 11.098 -8.921 -15.791 1.00 98.06 486 GLY A CA 1
ATOM 3788 C C . GLY A 1 486 ? 10.115 -10.011 -16.222 1.00 98.06 486 GLY A C 1
ATOM 3789 O O . GLY A 1 486 ? 10.535 -10.999 -16.811 1.00 98.06 486 GLY A O 1
ATOM 3790 N N . VAL A 1 487 ? 8.819 -9.844 -15.945 1.00 98.56 487 VAL A N 1
ATOM 3791 C CA . VAL A 1 487 ? 7.769 -10.714 -16.490 1.00 98.56 487 VAL A CA 1
ATOM 3792 C C . VAL A 1 487 ? 7.412 -10.256 -17.902 1.00 98.56 487 VAL A C 1
ATOM 3794 O O . VAL A 1 487 ? 7.070 -9.090 -18.108 1.00 98.56 487 VAL A O 1
ATOM 3797 N N . GLU A 1 488 ? 7.479 -11.174 -18.862 1.00 97.12 488 GLU A N 1
ATOM 3798 C CA . GLU A 1 488 ? 7.184 -10.901 -20.275 1.00 97.12 488 GLU A CA 1
ATOM 3799 C C . GLU A 1 488 ? 6.414 -12.020 -20.990 1.00 97.12 488 GLU A C 1
ATOM 3801 O O . GLU A 1 488 ? 6.048 -11.864 -22.157 1.00 97.12 488 GLU A O 1
ATOM 3806 N N . ASP A 1 489 ? 6.199 -13.149 -20.316 1.00 98.12 489 ASP A N 1
ATOM 3807 C CA . ASP A 1 489 ? 5.560 -14.353 -20.833 1.00 98.12 489 ASP A CA 1
ATOM 3808 C C . ASP A 1 489 ? 4.912 -15.164 -19.696 1.00 98.12 489 ASP A C 1
ATOM 3810 O O . ASP A 1 489 ? 5.040 -14.837 -18.510 1.00 98.12 489 ASP A O 1
ATOM 3814 N N . GLU A 1 490 ? 4.197 -16.227 -20.065 1.00 98.38 490 GLU A N 1
ATOM 3815 C CA . GLU A 1 490 ? 3.539 -17.133 -19.121 1.00 98.38 490 GLU A CA 1
ATOM 3816 C C . GLU A 1 490 ? 4.529 -17.755 -18.122 1.00 98.38 490 GLU A C 1
ATOM 3818 O O . GLU A 1 490 ? 4.242 -17.818 -16.926 1.00 98.38 490 GLU A O 1
ATOM 3823 N N . LYS A 1 491 ? 5.733 -18.137 -18.557 1.00 98.31 491 LYS A N 1
ATOM 3824 C CA . LYS A 1 491 ? 6.738 -18.720 -17.658 1.00 98.31 491 LYS A CA 1
ATOM 3825 C C . LYS A 1 491 ? 7.192 -17.715 -16.602 1.00 98.31 491 LYS A C 1
ATOM 3827 O O . LYS A 1 491 ? 7.358 -18.082 -15.439 1.00 98.31 491 LYS A O 1
ATOM 3832 N N . GLY A 1 492 ? 7.405 -16.457 -16.986 1.00 98.50 492 GLY A N 1
ATOM 3833 C CA . GLY A 1 492 ? 7.715 -15.360 -16.074 1.00 98.50 492 GLY A CA 1
ATOM 3834 C C . GLY A 1 492 ? 6.592 -15.102 -15.084 1.00 98.50 492 GLY A C 1
ATOM 3835 O O . GLY A 1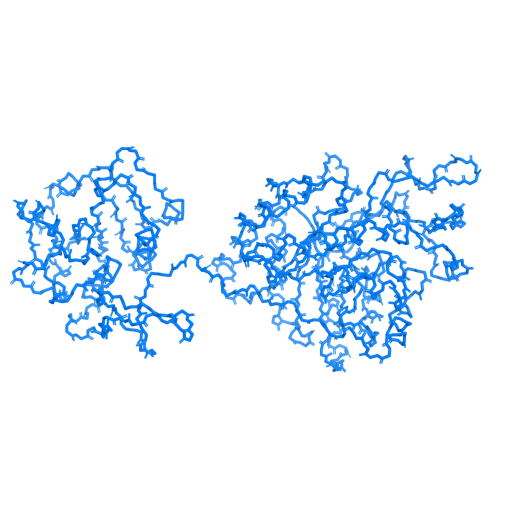 492 ? 6.861 -14.942 -13.894 1.00 98.50 492 GLY A O 1
ATOM 3836 N N . TYR A 1 493 ? 5.346 -15.148 -15.553 1.00 98.69 493 TYR A N 1
ATOM 3837 C CA . TYR A 1 493 ? 4.173 -15.062 -14.692 1.00 98.69 493 TYR A CA 1
ATOM 3838 C C . TYR A 1 493 ? 4.152 -16.207 -13.666 1.00 98.69 493 TYR A C 1
ATOM 3840 O O . TYR A 1 493 ? 4.098 -15.942 -12.465 1.00 98.69 493 TYR A O 1
ATOM 3848 N N . ARG A 1 494 ? 4.302 -17.468 -14.102 1.00 98.62 494 ARG A N 1
ATOM 3849 C CA . ARG A 1 494 ? 4.307 -18.633 -13.198 1.00 98.62 494 ARG A CA 1
ATOM 3850 C C . ARG A 1 494 ? 5.439 -18.583 -12.180 1.00 98.62 494 ARG A C 1
ATOM 3852 O O . ARG A 1 494 ? 5.202 -18.890 -11.017 1.00 98.62 494 ARG A O 1
ATOM 3859 N N . ARG A 1 495 ? 6.644 -18.152 -12.572 1.00 98.75 495 ARG A N 1
ATOM 3860 C CA . ARG A 1 495 ? 7.752 -17.942 -11.621 1.00 98.75 495 ARG A CA 1
ATOM 3861 C C . ARG A 1 495 ? 7.397 -16.896 -10.566 1.00 98.75 495 ARG A C 1
ATOM 3863 O O . ARG A 1 495 ? 7.644 -17.126 -9.388 1.00 98.75 495 ARG A O 1
ATOM 3870 N N . MET A 1 496 ? 6.787 -15.782 -10.972 1.00 98.81 496 MET A N 1
ATOM 3871 C CA . MET A 1 496 ? 6.395 -14.714 -10.050 1.00 98.81 496 MET A CA 1
ATOM 3872 C C . MET A 1 496 ? 5.290 -15.166 -9.079 1.00 98.81 496 MET A C 1
ATOM 3874 O O . MET A 1 496 ? 5.377 -14.899 -7.882 1.00 98.81 496 MET A O 1
ATOM 3878 N N . ARG A 1 497 ? 4.291 -15.916 -9.566 1.00 98.38 497 ARG A N 1
ATOM 3879 C CA . ARG A 1 497 ? 3.256 -16.552 -8.729 1.00 98.38 497 ARG A CA 1
ATOM 3880 C C . ARG A 1 497 ? 3.859 -17.558 -7.752 1.00 98.38 497 ARG A C 1
ATOM 3882 O O . ARG A 1 497 ? 3.559 -17.498 -6.566 1.00 98.38 497 ARG A O 1
ATOM 3889 N N . ALA A 1 498 ? 4.755 -18.424 -8.229 1.00 98.50 498 ALA A N 1
ATOM 3890 C CA . ALA A 1 498 ? 5.447 -19.416 -7.405 1.00 98.50 498 ALA A CA 1
ATOM 3891 C C . ALA A 1 498 ? 6.340 -18.780 -6.327 1.00 98.50 498 ALA A C 1
ATOM 3893 O O . ALA A 1 498 ? 6.500 -19.356 -5.256 1.00 98.50 498 ALA A O 1
ATOM 3894 N N . ALA A 1 499 ? 6.884 -17.586 -6.580 1.00 98.69 499 ALA A N 1
ATOM 3895 C CA . ALA A 1 499 ? 7.604 -16.813 -5.573 1.00 98.69 499 ALA A CA 1
ATOM 3896 C C . ALA A 1 499 ? 6.684 -16.241 -4.477 1.00 98.69 499 ALA A C 1
ATOM 3898 O O . ALA A 1 499 ? 7.189 -15.786 -3.462 1.00 98.69 499 ALA A O 1
ATOM 3899 N N . GLY A 1 500 ? 5.358 -16.255 -4.646 1.00 98.50 500 GLY A N 1
ATOM 3900 C CA . GLY A 1 500 ? 4.406 -15.777 -3.638 1.00 98.50 500 GLY A CA 1
ATOM 3901 C C . GLY A 1 500 ? 3.642 -14.507 -4.016 1.00 98.50 500 GLY A C 1
ATOM 3902 O O . GLY A 1 500 ? 2.979 -13.916 -3.162 1.00 98.50 500 GLY A O 1
ATOM 3903 N N . ALA A 1 501 ? 3.714 -14.065 -5.276 1.00 98.56 501 ALA A N 1
ATOM 3904 C CA . ALA A 1 501 ? 2.914 -12.940 -5.748 1.00 98.56 501 ALA A CA 1
ATOM 3905 C C . ALA A 1 501 ? 1.423 -13.310 -5.839 1.00 98.56 501 ALA A C 1
ATOM 3907 O O . ALA A 1 501 ? 1.044 -14.248 -6.540 1.00 98.56 501 ALA A O 1
ATOM 3908 N N . GLY A 1 502 ? 0.561 -12.520 -5.196 1.00 98.06 502 GLY A N 1
ATOM 3909 C CA . GLY A 1 502 ? -0.899 -12.627 -5.301 1.00 98.06 502 GLY A CA 1
ATOM 3910 C C . GLY A 1 502 ? -1.475 -11.963 -6.560 1.00 98.06 502 GLY A C 1
ATOM 3911 O O . GLY A 1 502 ? -2.540 -12.362 -7.025 1.00 98.06 502 GLY A O 1
ATOM 3912 N N . VAL A 1 503 ? -0.743 -11.018 -7.151 1.00 98.62 503 VAL A N 1
ATOM 3913 C CA . VAL A 1 503 ? -1.007 -10.397 -8.462 1.00 98.62 503 VAL A CA 1
ATOM 3914 C C . VAL A 1 503 ? 0.337 -10.199 -9.165 1.00 98.62 503 VAL A C 1
ATOM 3916 O O . VAL A 1 503 ? 1.340 -9.961 -8.498 1.00 98.62 503 VAL A O 1
ATOM 3919 N N . VAL A 1 504 ? 0.394 -10.285 -10.494 1.00 98.81 504 VAL A N 1
ATOM 3920 C CA . VAL A 1 504 ? 1.631 -10.062 -11.263 1.00 98.81 504 VAL A CA 1
ATOM 3921 C C . VAL A 1 504 ? 1.535 -8.782 -12.086 1.00 98.81 504 VAL A C 1
ATOM 3923 O O . VAL A 1 504 ? 0.572 -8.575 -12.822 1.00 98.81 504 VAL A O 1
ATOM 3926 N N . GLY A 1 505 ? 2.549 -7.922 -11.981 1.00 98.62 505 GLY A N 1
ATOM 3927 C CA . GLY A 1 505 ? 2.632 -6.668 -12.722 1.00 98.62 505 GLY A CA 1
ATOM 3928 C C . GLY A 1 505 ? 3.697 -6.672 -13.824 1.00 98.62 505 GLY A C 1
ATOM 3929 O O . GLY A 1 505 ? 4.829 -7.119 -13.627 1.00 98.62 505 GLY A O 1
ATOM 3930 N N . VAL A 1 506 ? 3.351 -6.103 -14.981 1.00 98.81 506 VAL A N 1
ATOM 3931 C CA . VAL A 1 506 ? 4.225 -5.984 -16.162 1.00 98.81 506 VAL A CA 1
ATOM 3932 C C . VAL A 1 506 ? 4.592 -4.520 -16.426 1.00 98.81 506 VAL A C 1
ATOM 3934 O O . VAL A 1 506 ? 3.727 -3.648 -16.464 1.00 98.81 506 VAL A O 1
ATOM 3937 N N . GLY A 1 507 ? 5.888 -4.253 -16.618 1.00 97.62 507 GLY A N 1
ATOM 3938 C CA . GLY A 1 507 ? 6.431 -2.921 -16.916 1.00 97.62 507 GLY A CA 1
ATOM 3939 C C . GLY A 1 507 ? 7.202 -2.897 -18.234 1.00 97.62 507 GLY A C 1
ATOM 3940 O O . GLY A 1 507 ? 6.651 -2.551 -19.268 1.00 97.62 507 GLY A O 1
ATOM 3941 N N . THR A 1 508 ? 8.475 -3.304 -18.218 1.00 98.12 508 THR A N 1
ATOM 3942 C CA . THR A 1 508 ? 9.374 -3.262 -19.389 1.00 98.12 508 THR A CA 1
ATOM 3943 C C . THR A 1 508 ? 8.791 -3.933 -20.636 1.00 98.12 508 THR A C 1
ATOM 3945 O O . THR A 1 508 ? 8.873 -3.361 -21.719 1.00 98.12 508 THR A O 1
ATOM 3948 N N . ALA A 1 509 ? 8.151 -5.099 -20.493 1.00 98.19 509 ALA A N 1
ATOM 3949 C CA . ALA A 1 509 ? 7.576 -5.816 -21.629 1.00 98.19 509 ALA A CA 1
ATOM 3950 C C . ALA A 1 509 ? 6.386 -5.096 -22.279 1.00 98.19 509 ALA A C 1
ATOM 3952 O O . ALA A 1 509 ? 6.219 -5.192 -23.491 1.00 98.19 509 ALA A O 1
ATOM 3953 N N . LEU A 1 510 ? 5.620 -4.302 -21.520 1.00 97.88 510 LEU A N 1
ATOM 3954 C CA . LEU A 1 510 ? 4.581 -3.437 -22.088 1.00 97.88 510 LEU A CA 1
ATOM 3955 C C . LEU A 1 510 ? 5.180 -2.422 -23.071 1.00 97.88 510 LEU A C 1
ATOM 3957 O O . LEU A 1 510 ? 4.560 -2.098 -24.078 1.00 97.88 510 LEU A O 1
ATOM 3961 N N . GLY A 1 511 ? 6.399 -1.955 -22.815 1.00 95.44 511 GLY A N 1
ATOM 3962 C CA . GLY A 1 511 ? 7.046 -0.960 -23.658 1.00 95.44 511 GLY A CA 1
ATOM 3963 C C . GLY A 1 511 ? 7.439 -1.443 -25.045 1.00 95.44 511 GLY A C 1
ATOM 3964 O O . GLY A 1 511 ? 7.329 -0.681 -26.005 1.00 95.44 511 GLY A O 1
ATOM 3965 N N . TRP A 1 512 ? 7.860 -2.703 -25.166 1.00 94.25 512 TRP A N 1
ATOM 3966 C CA . TRP A 1 512 ? 8.324 -3.254 -26.440 1.00 94.25 512 TRP A CA 1
ATOM 3967 C C . TRP A 1 512 ? 7.332 -4.224 -27.090 1.00 94.25 512 TRP A C 1
ATOM 3969 O O . TRP A 1 512 ? 7.278 -4.283 -28.311 1.00 94.25 512 TRP A O 1
ATOM 3979 N N . LYS A 1 513 ? 6.481 -4.923 -26.326 1.00 96.06 513 LYS A N 1
ATOM 3980 C CA . LYS A 1 513 ? 5.389 -5.754 -26.877 1.00 96.06 513 LYS A CA 1
ATOM 3981 C C . LYS A 1 513 ? 4.058 -5.009 -26.999 1.00 96.06 513 LYS A C 1
ATOM 3983 O O . LYS A 1 513 ? 3.182 -5.456 -27.732 1.00 96.06 513 LYS A O 1
ATOM 3988 N N . GLY A 1 514 ? 3.887 -3.878 -26.317 1.00 96.38 514 GLY A N 1
ATOM 3989 C CA . GLY A 1 514 ? 2.579 -3.235 -26.201 1.00 96.38 514 GLY A CA 1
ATOM 3990 C C . GLY A 1 514 ? 1.617 -4.070 -25.350 1.00 96.38 514 GLY A C 1
ATOM 3991 O O . GLY A 1 514 ? 2.032 -4.963 -24.611 1.00 96.38 514 GLY A O 1
ATOM 3992 N N . VAL A 1 515 ? 0.315 -3.790 -25.455 1.00 96.31 515 VAL A N 1
ATOM 3993 C CA . VAL A 1 515 ? -0.727 -4.494 -24.679 1.00 96.31 515 VAL A CA 1
ATOM 3994 C C . VAL A 1 515 ? -0.842 -5.986 -25.017 1.00 96.31 515 VAL A C 1
ATOM 3996 O O . VAL A 1 515 ? -1.349 -6.756 -24.206 1.00 96.31 515 VAL A O 1
ATOM 3999 N N . GLU A 1 516 ? -0.300 -6.420 -26.159 1.00 96.44 516 GLU A N 1
ATOM 4000 C CA . GLU A 1 516 ? -0.280 -7.829 -26.573 1.00 96.44 516 GLU A CA 1
ATOM 4001 C C . GLU A 1 516 ? 0.510 -8.730 -25.613 1.00 96.44 516 GLU A C 1
ATOM 4003 O O . GLU A 1 516 ? 0.282 -9.938 -25.583 1.00 96.44 516 GLU A O 1
ATOM 4008 N N . VAL A 1 517 ? 1.397 -8.172 -24.774 1.00 98.06 517 VAL A N 1
ATOM 4009 C CA . VAL A 1 517 ? 2.066 -8.956 -23.721 1.00 98.06 517 VAL A CA 1
ATOM 4010 C C . VAL A 1 517 ? 1.065 -9.630 -22.786 1.00 98.06 517 VAL A C 1
ATOM 4012 O O . VAL A 1 517 ? 1.259 -10.785 -22.421 1.00 98.06 517 VAL A O 1
ATOM 4015 N N . PHE A 1 518 ? -0.014 -8.936 -22.421 1.00 98.19 518 PHE A N 1
ATOM 4016 C CA . PHE A 1 518 ? -1.002 -9.459 -21.481 1.00 98.19 518 PHE A CA 1
ATOM 4017 C C . PHE A 1 518 ? -1.789 -10.606 -22.098 1.00 98.19 518 PHE A C 1
ATOM 4019 O O . PHE A 1 518 ? -1.959 -11.647 -21.467 1.00 98.19 518 PHE A O 1
ATOM 4026 N N . ARG A 1 519 ? -2.179 -10.441 -23.364 1.00 96.81 519 ARG A N 1
ATOM 4027 C CA . ARG A 1 519 ? -2.848 -11.481 -24.141 1.00 96.81 519 ARG A CA 1
ATOM 4028 C C . ARG A 1 519 ? -1.964 -12.715 -24.310 1.00 96.81 519 ARG A C 1
ATOM 4030 O O . ARG A 1 519 ? -2.423 -13.824 -24.073 1.00 96.81 519 ARG A O 1
ATOM 4037 N N . GLY A 1 520 ? -0.687 -12.531 -24.649 1.00 97.75 520 GLY A N 1
ATOM 4038 C CA . GLY A 1 520 ? 0.255 -13.644 -24.783 1.00 97.75 520 GLY A CA 1
ATOM 4039 C C . GLY A 1 520 ? 0.487 -14.406 -23.473 1.00 97.75 520 GLY A C 1
ATOM 4040 O O . GLY A 1 520 ? 0.634 -15.627 -23.494 1.00 97.75 520 GLY A O 1
ATOM 4041 N N . ILE A 1 521 ? 0.492 -13.709 -22.328 1.00 98.50 521 ILE A N 1
ATOM 4042 C CA . ILE A 1 521 ? 0.545 -14.348 -21.004 1.00 98.50 521 ILE A CA 1
ATOM 4043 C C . ILE A 1 521 ? -0.734 -15.159 -20.758 1.00 98.50 521 ILE A C 1
ATOM 4045 O O . ILE A 1 521 ? -0.642 -16.342 -20.447 1.00 98.50 521 ILE A O 1
ATOM 4049 N N . GLU A 1 522 ? -1.913 -14.557 -20.936 1.00 97.25 522 GLU A N 1
ATOM 4050 C CA . GLU A 1 522 ? -3.209 -15.226 -20.740 1.00 97.25 522 GLU A CA 1
ATOM 4051 C C . GLU A 1 522 ? -3.367 -16.477 -21.624 1.00 97.25 522 GLU A C 1
ATOM 4053 O O . GLU A 1 522 ? -3.710 -17.553 -21.127 1.00 97.25 522 GLU A O 1
ATOM 4058 N N . GLU A 1 523 ? -3.065 -16.366 -22.921 1.00 96.94 523 GLU A N 1
ATOM 4059 C CA . GLU A 1 523 ? -3.132 -17.483 -23.873 1.00 96.94 523 GLU A CA 1
ATOM 4060 C C . GLU A 1 523 ? -2.178 -18.621 -23.481 1.00 96.94 523 GLU A C 1
ATOM 4062 O O . GLU A 1 523 ? -2.533 -19.799 -23.585 1.00 96.94 523 GLU A O 1
ATOM 4067 N N . GLY A 1 524 ? -0.983 -18.284 -22.981 1.00 96.56 524 GLY A N 1
ATOM 4068 C CA . GLY A 1 524 ? -0.025 -19.262 -22.470 1.00 96.56 524 GLY A CA 1
ATOM 4069 C C . GLY A 1 524 ? -0.523 -19.995 -21.221 1.00 96.56 524 GLY A C 1
ATOM 4070 O O . GLY A 1 524 ? -0.264 -21.191 -21.074 1.00 96.56 524 GLY A O 1
ATOM 4071 N N . LEU A 1 525 ? -1.259 -19.302 -20.344 1.00 95.56 525 LEU A N 1
ATOM 4072 C CA . LEU A 1 525 ? -1.800 -19.870 -19.104 1.00 95.56 525 LEU A CA 1
ATOM 4073 C C . LEU A 1 525 ? -2.992 -20.801 -19.341 1.00 95.56 525 LEU A C 1
ATOM 4075 O O . LEU A 1 525 ? -3.263 -21.650 -18.497 1.00 95.56 525 LEU A O 1
ATOM 4079 N N . LYS A 1 526 ? -3.706 -20.671 -20.468 1.00 90.06 526 LYS A N 1
ATOM 4080 C CA . LYS A 1 526 ? -4.873 -21.511 -20.817 1.00 90.06 526 LYS A CA 1
ATOM 4081 C C . LYS A 1 526 ? -5.939 -21.571 -19.707 1.00 90.06 526 LYS A C 1
ATOM 4083 O O . LYS A 1 526 ? -6.588 -22.596 -19.519 1.00 90.06 526 LYS A O 1
ATOM 4088 N N . GLY A 1 527 ? -6.122 -20.464 -18.984 1.00 78.56 527 GLY A N 1
ATOM 4089 C CA . GLY A 1 527 ? -7.077 -20.344 -17.876 1.00 78.56 527 GLY A CA 1
ATOM 4090 C C . GLY A 1 527 ? -6.535 -20.714 -16.488 1.00 78.56 527 GLY A C 1
ATOM 4091 O O . GLY A 1 527 ? -7.279 -20.612 -15.517 1.00 78.56 527 GLY A O 1
ATOM 4092 N N . GLU A 1 528 ? -5.262 -21.101 -16.366 1.00 87.19 528 GLU A N 1
ATOM 4093 C CA . GLU A 1 528 ? -4.608 -21.418 -15.086 1.00 87.19 528 GLU A CA 1
ATOM 4094 C C . GLU A 1 528 ? -3.933 -20.179 -14.458 1.00 87.19 528 GLU A C 1
ATOM 4096 O O . GLU A 1 528 ? -2.722 -19.988 -14.586 1.00 87.19 528 GLU A O 1
ATOM 4101 N N . TRP A 1 529 ? -4.720 -19.320 -13.801 1.00 88.25 529 TRP A N 1
ATOM 4102 C CA . TRP A 1 529 ? -4.257 -18.063 -13.181 1.00 88.25 529 TRP A CA 1
ATOM 4103 C C . TRP A 1 529 ? -3.511 -18.207 -11.844 1.00 88.25 529 TRP A C 1
ATOM 4105 O O . TRP A 1 529 ? -3.941 -19.001 -10.980 1.00 88.25 529 TRP A O 1
#